Protein AF-A0AAV9ZCR5-F1 (afdb_monomer_lite)

Secondary structure (DSSP, 8-state):
-HHHHHHHHHHHHHHHHTS---HHHHH-TTHHHHHHH-S----TT------------PPPHHHH--STT-S-THHHHHHHHHHHHHTTTPPPS-HHHHHHHTTB-TTT--B-S-HHHH-S-GGGSHHHHHHHHHS-HHHHSSTTHHHHHHHHHHTT-SGGGHHHHTSSSSTT--SSHHHHHHHHHHHHHHHHHHHHHTT--SSTTGGGSTT------TTTTSS--GGGSSS-EESSTT--EEPPHHHHHGGGG-HHHHHHHHHHHGGGTTS-TTT--SPPEEHHHHHHHHHHTT-TTSSSSHHHHHHHHHHHHTTSEEPPPHHHHHHHHHH-TTSHHHHHHHHTT---TT-HHHHHHHHHHHHHHHHHHS-HHHHHHHT-SHHHHHHHHHHHHHHHHHHHTTT--HHHHHHHHHHT--S--TTGGGSGGGTTS-SS-SS--HHHHHHHHHHHHHHHHHHHHHHTTSS-TT--------SS-------PPP---------------

Structure (mmCIF, N/CA/C/O backbone):
data_AF-A0AAV9ZCR5-F1
#
_entry.id   AF-A0AAV9ZCR5-F1
#
loop_
_atom_site.group_PDB
_atom_site.id
_atom_site.type_symbol
_atom_site.label_atom_id
_atom_site.label_alt_id
_atom_site.label_comp_id
_atom_site.label_asym_id
_atom_site.label_entity_id
_atom_site.label_seq_id
_atom_site.pdbx_PDB_ins_code
_atom_site.Cartn_x
_atom_site.Cartn_y
_atom_site.Cartn_z
_atom_site.occupancy
_atom_site.B_iso_or_equiv
_atom_site.auth_seq_id
_atom_site.auth_comp_id
_atom_site.auth_asym_id
_atom_site.auth_atom_id
_atom_site.pdbx_PDB_model_num
ATOM 1 N N . MET A 1 1 ? -36.419 27.517 42.366 1.00 51.72 1 MET A N 1
ATOM 2 C CA . MET A 1 1 ? -35.347 26.491 42.305 1.00 51.72 1 MET A CA 1
ATOM 3 C C . MET A 1 1 ? -35.288 25.759 40.961 1.00 51.72 1 MET A C 1
ATOM 5 O O . MET A 1 1 ? -34.208 25.710 40.390 1.00 51.72 1 MET A O 1
ATOM 9 N N . ALA A 1 2 ? -36.407 25.283 40.399 1.00 61.44 2 ALA A N 1
ATOM 10 C CA . ALA A 1 2 ? -36.419 24.544 39.122 1.00 61.44 2 ALA A CA 1
ATOM 11 C C . ALA A 1 2 ? -35.833 25.309 37.911 1.00 61.44 2 ALA A C 1
ATOM 13 O O . ALA A 1 2 ? -35.138 24.724 37.087 1.00 61.44 2 ALA A O 1
ATOM 14 N N . GLN A 1 3 ? -36.044 26.626 37.827 1.00 68.19 3 GLN A N 1
ATOM 15 C CA . GLN A 1 3 ? -35.537 27.440 36.714 1.00 68.19 3 GLN A CA 1
ATOM 16 C C . GLN A 1 3 ? -34.007 27.597 36.732 1.00 68.19 3 GLN A C 1
ATOM 18 O O . GLN A 1 3 ? -33.375 27.588 35.680 1.00 68.19 3 GLN A O 1
ATOM 23 N N . SER A 1 4 ? -33.405 27.660 37.925 1.00 64.75 4 SER A N 1
ATOM 24 C CA . SER A 1 4 ? -31.947 27.747 38.079 1.00 64.75 4 SER A CA 1
ATOM 25 C C . SER A 1 4 ? -31.272 26.420 37.712 1.00 64.75 4 SER A C 1
ATOM 27 O O . SER A 1 4 ? -30.300 26.403 36.964 1.00 64.75 4 SER A O 1
ATOM 29 N N . ALA A 1 5 ? -31.857 25.288 38.127 1.00 71.94 5 ALA A N 1
ATOM 30 C CA . ALA A 1 5 ? -31.387 23.959 37.728 1.00 71.94 5 ALA A CA 1
ATOM 31 C C . ALA A 1 5 ? -31.482 23.740 36.205 1.00 71.94 5 ALA A C 1
ATOM 33 O O . ALA A 1 5 ? -30.562 23.188 35.605 1.00 71.94 5 ALA A O 1
ATOM 34 N N . ARG A 1 6 ? -32.555 24.235 35.566 1.00 83.56 6 ARG A N 1
ATOM 35 C CA . ARG A 1 6 ? -32.729 24.171 34.107 1.00 83.56 6 ARG A CA 1
ATOM 36 C C . ARG A 1 6 ? -31.636 24.944 33.361 1.00 83.56 6 ARG A C 1
ATOM 38 O O . ARG A 1 6 ? -31.097 24.423 32.390 1.00 83.56 6 ARG A O 1
ATOM 45 N N . LEU A 1 7 ? -31.282 26.146 33.826 1.00 79.81 7 LEU A N 1
ATOM 46 C CA . LEU A 1 7 ? -30.228 26.973 33.222 1.00 79.81 7 LEU A CA 1
ATOM 47 C C . LEU A 1 7 ? -28.833 26.362 33.393 1.00 79.81 7 LEU A C 1
ATOM 49 O O . LEU A 1 7 ? -28.073 26.324 32.431 1.00 79.81 7 LEU A O 1
ATOM 53 N N . VAL A 1 8 ? -28.519 25.823 34.577 1.00 78.00 8 VAL A N 1
ATOM 54 C CA . VAL A 1 8 ? -27.242 25.128 34.816 1.00 78.00 8 VAL A CA 1
ATOM 55 C C . VAL A 1 8 ? -27.134 23.880 33.939 1.00 78.00 8 VAL A C 1
ATOM 57 O O . VAL A 1 8 ? -26.118 23.680 33.281 1.00 78.00 8 VAL A O 1
ATOM 60 N N . HIS A 1 9 ? -28.195 23.072 33.862 1.00 87.50 9 HIS A N 1
ATOM 61 C CA . HIS A 1 9 ? -28.218 21.890 33.002 1.00 87.50 9 HIS A CA 1
ATOM 62 C C . HIS A 1 9 ? -28.076 22.257 31.517 1.00 87.50 9 HIS A C 1
ATOM 64 O O . HIS A 1 9 ? -27.321 21.610 30.799 1.00 87.50 9 HIS A O 1
ATOM 70 N N . ARG A 1 10 ? -28.737 23.332 31.058 1.00 88.81 10 ARG A N 1
ATOM 71 C CA . ARG A 1 10 ? -28.591 23.833 29.682 1.00 88.81 10 ARG A CA 1
ATOM 72 C C . ARG A 1 10 ? -27.167 24.288 29.405 1.00 88.81 10 ARG A C 1
ATOM 74 O O . ARG A 1 10 ? -26.614 23.857 28.409 1.00 88.81 10 ARG A O 1
ATOM 81 N N . GLY A 1 11 ? -26.554 25.056 30.304 1.00 73.62 11 GLY A N 1
ATOM 82 C CA . GLY A 1 11 ? -25.163 25.490 30.158 1.00 73.62 11 GLY A CA 1
ATOM 83 C C . GLY A 1 11 ? -24.172 24.321 30.106 1.00 73.62 11 GLY A C 1
ATOM 84 O O . GLY A 1 11 ? -23.228 24.352 29.323 1.00 73.62 11 GLY A O 1
ATOM 85 N N . LEU A 1 12 ? -24.405 23.255 30.880 1.00 70.75 12 LEU A N 1
ATOM 86 C CA . LEU A 1 12 ? -23.593 22.033 30.818 1.00 70.75 12 LEU A CA 1
ATOM 87 C C . LEU A 1 12 ? -23.758 21.291 29.488 1.00 70.75 12 LEU A C 1
ATOM 89 O O . LEU A 1 12 ? -22.769 20.816 28.934 1.00 70.75 12 LEU A O 1
ATOM 93 N N . LEU A 1 13 ? -24.979 21.218 28.953 1.00 66.19 13 LEU A N 1
ATOM 94 C CA . LEU A 1 13 ? -25.221 20.633 27.636 1.00 66.19 13 LEU A CA 1
ATOM 95 C C . LEU A 1 13 ? -24.645 21.515 26.515 1.00 66.19 13 LEU A C 1
ATOM 97 O O . LEU A 1 13 ? -24.028 20.991 25.599 1.00 66.19 13 LEU A O 1
ATOM 101 N N . GLU A 1 14 ? -24.752 22.841 26.601 1.00 78.31 14 GLU A N 1
ATOM 102 C CA . GLU A 1 14 ? -24.135 23.787 25.656 1.00 78.31 14 GLU A CA 1
ATOM 103 C C . GLU A 1 14 ? -22.605 23.671 25.654 1.00 78.31 14 GLU A C 1
ATOM 105 O O . GLU A 1 14 ? -21.987 23.670 24.590 1.00 78.31 14 GLU A O 1
ATOM 110 N N . LEU A 1 15 ? -21.991 23.488 26.828 1.00 61.66 15 LEU A N 1
ATOM 111 C CA . LEU A 1 15 ? -20.565 23.176 26.968 1.00 61.66 15 LEU A CA 1
ATOM 112 C C . LEU A 1 15 ? -20.209 21.810 26.370 1.00 61.66 15 LEU A C 1
ATOM 114 O O . LEU A 1 15 ? -19.180 21.680 25.711 1.00 61.66 15 LEU A O 1
ATOM 118 N N . HIS A 1 16 ? -21.051 20.800 26.589 1.00 66.06 16 HIS A N 1
ATOM 119 C CA . HIS A 1 16 ? -20.849 19.451 26.064 1.00 66.06 16 HIS A CA 1
ATOM 120 C C . HIS A 1 16 ? -20.964 19.397 24.530 1.00 66.06 16 HIS A C 1
ATOM 122 O O . HIS A 1 16 ? -20.138 18.764 23.873 1.00 66.06 16 HIS A O 1
ATOM 128 N N . TYR A 1 17 ? -21.952 20.086 23.952 1.00 66.31 17 TYR A N 1
ATOM 129 C CA . TYR A 1 17 ? -22.215 20.100 22.509 1.00 66.31 17 TYR A CA 1
ATOM 130 C C . TYR A 1 17 ? -21.464 21.205 21.753 1.00 66.31 17 TYR A C 1
ATOM 132 O O . TYR A 1 17 ? -21.358 21.140 20.528 1.00 66.31 17 TYR A O 1
ATOM 140 N N . GLY A 1 18 ? -20.921 22.204 22.452 1.00 66.19 18 GLY A N 1
ATOM 141 C CA . GLY A 1 18 ? -20.191 23.326 21.856 1.00 66.19 18 GLY A CA 1
ATOM 142 C C . GLY A 1 18 ? -21.069 24.276 21.033 1.00 66.19 18 GLY A C 1
ATOM 143 O O . GLY A 1 18 ? -20.560 24.972 20.154 1.00 66.19 18 GLY A O 1
ATOM 144 N N . VAL A 1 19 ? -22.381 24.289 21.278 1.00 74.12 19 VAL A N 1
ATOM 145 C CA . VAL A 1 19 ? -23.362 25.145 20.596 1.00 74.12 19 VAL A CA 1
ATOM 146 C C . VAL A 1 19 ? -24.390 25.652 21.599 1.00 74.12 19 VAL A C 1
ATOM 148 O O . VAL A 1 19 ? -24.739 24.936 22.534 1.00 74.12 19 VAL A O 1
ATOM 151 N N . ALA A 1 20 ? -24.891 26.872 21.393 1.00 85.56 20 ALA A N 1
ATOM 152 C CA . ALA A 1 20 ? -26.038 27.365 22.145 1.00 85.56 20 ALA A CA 1
ATOM 153 C C . ALA A 1 20 ? -27.270 26.527 21.778 1.00 85.56 20 ALA A C 1
ATOM 155 O O . ALA A 1 20 ? -27.596 26.371 20.599 1.00 85.56 20 ALA A O 1
ATOM 156 N N . LEU A 1 21 ? -27.949 25.977 22.779 1.00 82.50 21 LEU A N 1
ATOM 157 C CA . LEU A 1 21 ? -29.147 25.176 22.571 1.00 82.50 21 LEU A CA 1
ATOM 158 C C . LEU A 1 21 ? -30.333 26.126 22.525 1.00 82.50 21 LEU A C 1
ATOM 160 O O . LEU A 1 21 ? -30.381 27.061 23.316 1.00 82.50 21 LEU A O 1
ATOM 164 N N . ASN A 1 22 ? -31.299 25.909 21.635 1.00 91.38 22 ASN A N 1
ATOM 165 C CA . ASN A 1 22 ? -32.634 26.495 21.782 1.00 91.38 22 ASN A CA 1
ATOM 166 C C . ASN A 1 22 ? -33.475 25.592 22.718 1.00 91.38 22 ASN A C 1
ATOM 168 O O . ASN A 1 22 ? -32.988 24.568 23.202 1.00 91.38 22 ASN A O 1
ATOM 172 N N . ASP A 1 23 ? -34.717 25.972 23.032 1.00 90.00 23 ASP A N 1
ATOM 173 C CA . ASP A 1 23 ? -35.547 25.166 23.943 1.00 90.00 23 ASP A CA 1
ATOM 174 C C . ASP A 1 23 ? -35.867 23.771 23.386 1.00 90.00 23 ASP A C 1
ATOM 176 O O . ASP A 1 23 ? -35.961 22.819 24.156 1.00 90.00 23 ASP A O 1
ATOM 180 N N . GLU A 1 24 ? -35.965 23.633 22.068 1.00 85.56 24 GLU A N 1
ATOM 181 C CA . GLU A 1 24 ? -36.239 22.365 21.393 1.00 85.56 24 GLU A CA 1
ATOM 182 C C . GLU A 1 24 ? -35.039 21.408 21.472 1.00 85.56 24 GLU A C 1
ATOM 184 O O . GLU A 1 24 ? -35.182 20.277 21.933 1.00 85.56 24 GLU A O 1
ATOM 189 N N . HIS A 1 25 ? -33.830 21.884 21.165 1.00 84.06 25 HIS A N 1
ATOM 190 C CA . HIS A 1 25 ? -32.582 21.124 21.303 1.00 84.06 25 HIS A CA 1
ATOM 191 C C . HIS A 1 25 ? -32.239 20.815 22.761 1.00 84.06 25 HIS A C 1
ATOM 193 O O . HIS A 1 25 ? -31.623 19.795 23.054 1.00 84.06 25 HIS A O 1
ATOM 199 N N . TYR A 1 26 ? -32.637 21.682 23.696 1.00 89.88 26 TYR A N 1
ATOM 200 C CA . TYR A 1 26 ? -32.488 21.409 25.122 1.00 89.88 26 TYR A CA 1
ATOM 201 C C . TYR A 1 26 ? -33.403 20.266 25.587 1.00 89.88 26 TYR A C 1
ATOM 203 O O . TYR A 1 26 ? -32.989 19.441 26.400 1.00 89.88 26 TYR A O 1
ATOM 211 N N . LEU A 1 27 ? -34.641 20.217 25.084 1.00 85.69 27 LEU A N 1
ATOM 212 C CA . LEU A 1 27 ? -35.610 19.173 25.425 1.00 85.69 27 LEU A CA 1
ATOM 213 C C . LEU A 1 27 ? -35.346 17.859 24.678 1.00 85.69 27 LEU A C 1
ATOM 215 O O . LEU A 1 27 ? -35.691 16.797 25.193 1.00 85.69 27 LEU A O 1
ATOM 219 N N . ASN A 1 28 ? -34.719 17.917 23.501 1.00 80.00 28 ASN A N 1
ATOM 220 C CA . ASN A 1 28 ? -34.362 16.747 22.707 1.00 80.00 28 ASN A CA 1
ATOM 221 C C . ASN A 1 28 ? -32.971 16.897 22.051 1.00 80.00 28 ASN A C 1
ATOM 223 O O . ASN A 1 28 ? -32.870 17.203 20.859 1.00 80.00 28 ASN A O 1
ATOM 227 N N . PRO A 1 29 ? -31.881 16.642 22.801 1.00 70.19 29 PRO A N 1
ATOM 228 C CA . PRO A 1 29 ? -30.511 16.809 22.304 1.00 70.19 29 PRO A CA 1
ATOM 229 C C . PRO A 1 29 ? -30.141 15.905 21.119 1.00 70.19 29 PRO A C 1
ATOM 231 O O . PRO A 1 29 ? -29.146 16.158 20.444 1.00 70.19 29 PRO A O 1
ATOM 234 N N . ASN A 1 30 ? -30.936 14.865 20.840 1.00 67.81 30 ASN A N 1
ATOM 235 C CA . ASN A 1 30 ? -30.725 13.970 19.701 1.00 67.81 30 ASN A CA 1
ATOM 236 C C . ASN A 1 30 ? -30.973 14.661 18.349 1.00 67.81 30 ASN A C 1
ATOM 238 O O . ASN A 1 30 ? -30.355 14.273 17.362 1.00 67.81 30 ASN A O 1
ATOM 242 N N . LEU A 1 31 ? -31.776 15.734 18.309 1.00 69.69 31 LEU A N 1
ATOM 243 C CA . LEU A 1 31 ? -32.026 16.510 17.084 1.00 69.69 31 LEU A CA 1
ATOM 244 C C . LEU A 1 31 ? -30.743 17.144 16.518 1.00 69.69 31 LEU A C 1
ATOM 246 O O . LEU A 1 31 ? -30.579 17.234 15.306 1.00 69.69 31 LEU A O 1
ATOM 250 N N . LEU A 1 32 ? -29.773 17.477 17.379 1.00 67.19 32 LEU A N 1
ATOM 251 C CA . LEU A 1 32 ? -28.460 17.978 16.950 1.00 67.19 32 LEU A CA 1
ATOM 252 C C . LEU A 1 32 ? -27.652 16.936 16.170 1.00 67.19 32 LEU A C 1
ATOM 254 O O . LEU A 1 32 ? -26.780 17.292 15.377 1.00 67.19 32 LEU A O 1
ATOM 258 N N . TYR A 1 33 ? -27.892 15.649 16.430 1.00 54.25 33 TYR A N 1
ATOM 259 C CA . TYR A 1 33 ? -27.206 14.561 15.746 1.00 54.25 33 TYR A CA 1
ATOM 260 C C . TYR A 1 33 ? -27.838 14.273 14.387 1.00 54.25 33 TYR A C 1
ATOM 262 O O . TYR A 1 33 ? -27.094 14.055 13.431 1.00 54.25 33 TYR A O 1
ATOM 270 N N . ASP A 1 34 ? -29.167 14.337 14.286 1.00 52.41 34 ASP A N 1
ATOM 271 C CA . ASP A 1 34 ? -29.884 14.145 13.023 1.00 52.41 34 ASP A CA 1
ATOM 272 C C . ASP A 1 34 ? -29.581 15.292 12.042 1.00 52.41 34 ASP A C 1
ATOM 274 O O . ASP A 1 34 ? -29.188 15.043 10.901 1.00 52.41 34 ASP A O 1
ATOM 278 N N . GLU A 1 35 ? -29.578 16.547 12.506 1.00 56.19 35 GLU A N 1
ATOM 279 C CA . GLU A 1 35 ? -29.226 17.707 11.670 1.00 56.19 35 GLU A CA 1
ATOM 280 C C . GLU A 1 35 ? -27.748 17.712 11.229 1.00 56.19 35 GLU A C 1
ATOM 282 O O . GLU A 1 35 ? -27.413 18.136 10.118 1.00 56.19 35 GLU A O 1
ATOM 287 N N . ALA A 1 36 ? -26.834 17.210 12.069 1.00 54.00 36 ALA A N 1
ATOM 288 C CA . ALA A 1 36 ? -25.413 17.107 11.732 1.00 54.00 36 ALA A CA 1
ATOM 289 C C . ALA A 1 36 ? -25.093 15.931 10.788 1.00 54.00 36 ALA A C 1
ATOM 291 O O . ALA A 1 36 ? -24.073 15.973 10.090 1.00 54.00 36 ALA A O 1
ATOM 292 N N . GLN A 1 37 ? -25.933 14.889 10.759 1.00 46.06 37 GLN A N 1
ATOM 293 C CA . GLN A 1 37 ? -25.811 13.758 9.834 1.00 46.06 37 GLN A CA 1
ATOM 294 C C . GLN A 1 37 ? -26.495 14.012 8.486 1.00 46.06 37 GLN A C 1
ATOM 296 O O . GLN A 1 37 ? -26.070 13.440 7.481 1.00 46.06 37 GLN A O 1
ATOM 301 N N . GLU A 1 38 ? -27.492 14.899 8.435 1.00 37.91 38 GLU A N 1
ATOM 302 C CA . GLU A 1 38 ? -28.240 15.199 7.212 1.00 37.91 38 GLU A CA 1
ATOM 303 C C . GLU A 1 38 ? -27.568 16.180 6.254 1.00 37.91 38 GLU A C 1
ATOM 305 O O . GLU A 1 38 ? -28.051 16.322 5.135 1.00 37.91 38 GLU A O 1
ATOM 310 N N . ALA A 1 39 ? -26.437 16.810 6.593 1.00 34.66 39 ALA A N 1
ATOM 311 C CA . ALA A 1 39 ? -25.665 17.528 5.582 1.00 34.66 39 ALA A CA 1
ATOM 312 C C . ALA A 1 39 ? -25.057 16.495 4.619 1.00 34.66 39 ALA A C 1
ATOM 314 O O . ALA A 1 39 ? -24.020 15.896 4.941 1.00 34.66 39 ALA A O 1
ATOM 315 N N . PRO A 1 40 ? -25.627 16.277 3.416 1.00 34.47 40 PRO A N 1
ATOM 316 C CA . PRO A 1 40 ? -25.016 15.362 2.487 1.00 34.47 40 PRO A CA 1
ATOM 317 C C . PRO A 1 40 ? -23.673 16.000 2.156 1.00 34.47 40 PRO A C 1
ATOM 319 O O . PRO A 1 40 ? -23.590 17.198 1.848 1.00 34.47 40 PRO A O 1
ATOM 322 N N . ILE A 1 41 ? -22.602 15.213 2.171 1.00 38.03 41 ILE A N 1
ATOM 323 C CA . ILE A 1 41 ? -21.436 15.561 1.369 1.00 38.03 41 ILE A CA 1
ATOM 324 C C . ILE A 1 41 ? -21.923 15.445 -0.078 1.00 38.03 41 ILE A C 1
ATOM 326 O O . ILE A 1 41 ? -21.747 14.426 -0.736 1.00 38.03 41 ILE A O 1
ATOM 330 N N . LEU A 1 42 ? -22.626 16.480 -0.543 1.00 34.44 42 LEU A N 1
ATOM 331 C CA . LEU A 1 42 ? -22.903 16.728 -1.939 1.00 34.44 42 LEU A CA 1
ATOM 332 C C . LEU A 1 42 ? -21.526 16.845 -2.568 1.00 34.44 42 LEU A C 1
ATOM 334 O O . LEU A 1 42 ? -20.857 17.878 -2.470 1.00 34.44 42 LEU A O 1
ATOM 338 N N . ASP A 1 43 ? -21.088 15.746 -3.170 1.00 39.88 43 ASP A N 1
ATOM 339 C CA . ASP A 1 43 ? -20.029 15.754 -4.150 1.00 39.88 43 ASP A CA 1
ATOM 340 C C . ASP A 1 43 ? -20.473 16.747 -5.230 1.00 39.88 43 ASP A C 1
ATOM 342 O O . ASP A 1 43 ? -21.292 16.446 -6.100 1.00 39.88 43 ASP A O 1
ATOM 346 N N . LYS A 1 44 ? -20.006 17.999 -5.128 1.00 38.47 44 LYS A N 1
ATOM 347 C CA . LYS A 1 44 ? -20.360 19.115 -6.023 1.00 38.47 44 LYS A CA 1
ATOM 348 C C . LYS A 1 44 ? -19.854 18.895 -7.463 1.00 38.47 44 LYS A C 1
ATOM 350 O O . LYS A 1 44 ? -19.678 19.858 -8.208 1.00 38.47 44 LYS A O 1
ATOM 355 N N . ARG A 1 45 ? -19.595 17.651 -7.879 1.00 46.66 45 ARG A N 1
ATOM 356 C CA . ARG A 1 45 ? -19.002 17.280 -9.168 1.00 46.66 45 ARG A CA 1
ATOM 357 C C . ARG A 1 45 ? -19.919 16.568 -10.151 1.00 46.66 45 ARG A C 1
ATOM 359 O O . ARG A 1 45 ? -19.469 16.310 -11.260 1.00 46.66 45 ARG A O 1
ATOM 366 N N . GLN A 1 46 ? -21.199 16.361 -9.855 1.00 41.84 46 GLN A N 1
ATOM 367 C CA . GLN A 1 46 ? -22.159 15.939 -10.884 1.00 41.84 46 GLN A CA 1
ATOM 368 C C . GLN A 1 46 ? -23.120 17.070 -11.259 1.00 41.84 46 GLN A C 1
ATOM 370 O O . GLN A 1 46 ? -24.335 16.948 -11.165 1.00 41.84 46 GLN A O 1
ATOM 375 N N . LYS A 1 47 ? -22.577 18.201 -11.735 1.00 40.16 47 LYS A N 1
ATOM 376 C CA . LYS A 1 47 ? -23.365 19.047 -12.644 1.00 40.16 47 LYS A CA 1
ATOM 377 C C . LYS A 1 47 ? -23.599 18.224 -13.907 1.00 40.16 47 LYS A C 1
ATOM 379 O O . LYS A 1 47 ? -22.625 17.723 -14.463 1.00 40.16 47 LYS A O 1
ATOM 384 N N . GLY A 1 48 ? -24.864 18.073 -14.306 1.00 39.81 48 GLY A N 1
ATOM 385 C CA . GLY A 1 48 ? -25.350 17.257 -15.424 1.00 39.81 48 GLY A CA 1
ATOM 386 C C . GLY A 1 48 ? -24.695 17.566 -16.771 1.00 39.81 48 GLY A C 1
ATOM 387 O O . GLY A 1 48 ? -25.300 18.159 -17.658 1.00 39.81 48 GLY A O 1
ATOM 388 N N . GLY A 1 49 ? -23.442 17.152 -16.933 1.00 44.41 49 GLY A N 1
ATOM 389 C CA . GLY A 1 49 ? -22.783 17.071 -18.219 1.00 44.41 49 GLY A CA 1
ATOM 390 C C . GLY A 1 49 ? -23.391 15.913 -18.992 1.00 44.41 49 GLY A C 1
ATOM 391 O O . GLY A 1 49 ? -23.533 14.815 -18.453 1.00 44.41 49 GLY A O 1
ATOM 392 N N . ARG A 1 50 ? -23.742 16.160 -20.261 1.00 44.59 50 ARG A N 1
ATOM 393 C CA . ARG A 1 50 ? -24.038 15.108 -21.244 1.00 44.59 50 ARG A CA 1
ATOM 394 C C . ARG A 1 50 ? -23.079 13.938 -21.017 1.00 44.59 50 ARG A C 1
ATOM 396 O O . ARG A 1 50 ? -21.865 14.154 -21.035 1.00 44.59 50 ARG A O 1
ATOM 403 N N . LYS A 1 51 ? -23.618 12.730 -20.802 1.00 47.84 51 LYS A N 1
ATOM 404 C CA . LYS A 1 51 ? -22.834 11.489 -20.755 1.00 47.84 51 LYS A CA 1
ATOM 405 C C . LYS A 1 51 ? -22.053 11.409 -22.067 1.00 47.84 51 LYS A C 1
ATOM 407 O O . LYS A 1 51 ? -22.612 11.064 -23.102 1.00 47.84 51 LYS A O 1
ATOM 412 N N . ARG A 1 52 ? -20.785 11.834 -22.059 1.00 48.12 52 ARG A N 1
ATOM 413 C CA . ARG A 1 52 ? -19.906 11.680 -23.218 1.00 48.12 52 ARG A CA 1
ATOM 414 C C . ARG A 1 52 ? -19.764 10.184 -23.432 1.00 48.12 52 ARG A C 1
ATOM 416 O O . ARG A 1 52 ? -19.273 9.495 -22.543 1.00 48.12 52 ARG A O 1
ATOM 423 N N . THR A 1 53 ? -20.184 9.704 -24.596 1.00 50.91 53 THR A N 1
ATOM 424 C CA . THR A 1 53 ? -19.831 8.371 -25.070 1.00 50.91 53 THR A CA 1
ATOM 425 C C . THR A 1 53 ? -18.311 8.311 -25.129 1.00 50.91 53 THR A C 1
ATOM 427 O O . THR A 1 53 ? -17.689 8.907 -26.009 1.00 50.91 53 THR A O 1
ATOM 430 N N . VAL A 1 54 ? -17.692 7.674 -24.137 1.00 55.12 54 VAL A N 1
ATOM 431 C CA . VAL A 1 54 ? -16.255 7.420 -24.156 1.00 55.12 54 VAL A CA 1
ATOM 432 C C . VAL A 1 54 ? -16.063 6.241 -25.095 1.00 55.12 54 VAL A C 1
ATOM 434 O O . VAL A 1 54 ? -16.231 5.090 -24.705 1.00 55.12 54 VAL A O 1
ATOM 437 N N . LEU A 1 55 ? -15.778 6.537 -26.363 1.00 63.53 55 LEU A N 1
ATOM 438 C CA . LEU A 1 55 ? -15.294 5.532 -27.299 1.00 63.53 55 LEU A CA 1
ATOM 439 C C . LEU A 1 55 ? -13.992 4.972 -26.732 1.00 63.53 55 LEU A C 1
ATOM 441 O O . LEU A 1 55 ? -13.004 5.694 -26.592 1.00 63.53 55 LEU A O 1
ATOM 445 N N . TYR A 1 56 ? -14.015 3.692 -26.368 1.00 76.81 56 TYR A N 1
ATOM 446 C CA . TYR A 1 56 ? -12.810 2.987 -25.976 1.00 76.81 56 TYR A CA 1
ATOM 447 C C . TYR A 1 56 ? -11.918 2.863 -27.215 1.00 76.81 56 TYR A C 1
ATOM 449 O O . TYR A 1 56 ? -12.248 2.144 -28.157 1.00 76.81 56 TYR A O 1
ATOM 457 N N . GLN A 1 57 ? -10.803 3.587 -27.222 1.00 83.94 57 GLN A N 1
ATOM 458 C CA . GLN A 1 57 ? -9.759 3.450 -28.229 1.00 83.94 57 GLN A CA 1
ATOM 459 C C . GLN A 1 57 ? -8.498 2.921 -27.540 1.00 83.94 57 GLN A C 1
ATOM 461 O O . GLN A 1 57 ? -7.991 3.584 -26.629 1.00 83.94 57 GLN A O 1
ATOM 466 N N . PRO A 1 58 ? -8.000 1.729 -27.921 1.00 87.69 58 PRO A N 1
ATOM 467 C CA . PRO A 1 58 ? -6.706 1.252 -27.452 1.00 87.69 58 PRO A CA 1
ATOM 468 C C . PRO A 1 58 ? -5.613 2.256 -27.828 1.00 87.69 58 PRO A C 1
ATOM 470 O O . PRO A 1 58 ? -5.645 2.788 -28.942 1.00 87.69 58 PRO A O 1
ATOM 473 N N . PRO A 1 59 ? -4.633 2.516 -26.949 1.00 94.12 59 PRO A N 1
ATOM 474 C CA . PRO A 1 59 ? -3.460 3.270 -27.360 1.00 94.12 59 PRO A CA 1
ATOM 475 C C . PRO A 1 59 ? -2.651 2.481 -28.395 1.00 94.12 59 PRO A C 1
ATOM 477 O O . PRO A 1 59 ? -2.612 1.256 -28.365 1.00 94.12 59 PRO A O 1
ATOM 480 N N . THR A 1 60 ? -1.939 3.183 -29.268 1.00 95.31 60 THR A N 1
ATOM 481 C CA . THR A 1 60 ? -0.785 2.625 -29.989 1.00 95.31 60 THR A CA 1
ATOM 482 C C . THR A 1 60 ? 0.478 2.766 -29.137 1.00 95.31 60 THR A C 1
ATOM 484 O O . THR A 1 60 ? 0.502 3.609 -28.233 1.00 95.31 60 THR A O 1
ATOM 487 N N . ILE A 1 61 ? 1.549 2.023 -29.452 1.00 96.06 61 ILE A N 1
ATOM 488 C CA . ILE A 1 61 ? 2.858 2.170 -28.782 1.00 96.06 61 ILE A CA 1
ATOM 489 C C . ILE A 1 61 ? 3.301 3.639 -28.785 1.00 96.06 61 ILE A C 1
ATOM 491 O O . ILE A 1 61 ? 3.505 4.209 -27.720 1.00 96.06 61 ILE A O 1
ATOM 495 N N . ASN A 1 62 ? 3.316 4.290 -29.954 1.00 96.25 62 ASN A N 1
ATOM 496 C CA . ASN A 1 62 ? 3.721 5.696 -30.088 1.00 96.25 62 ASN A CA 1
ATOM 497 C C . ASN A 1 62 ? 2.853 6.661 -29.265 1.00 96.25 62 ASN A C 1
ATOM 499 O O . ASN A 1 62 ? 3.340 7.679 -28.782 1.00 96.25 62 ASN A O 1
ATOM 503 N N . SER A 1 63 ? 1.555 6.374 -29.108 1.00 95.69 63 SER A N 1
ATOM 504 C CA . SER A 1 63 ? 0.682 7.215 -28.280 1.00 95.69 63 SER A CA 1
ATOM 505 C C . SER A 1 63 ? 0.928 7.022 -26.783 1.00 95.69 63 SER A C 1
ATOM 507 O O . SER A 1 63 ? 0.779 7.977 -26.021 1.00 95.69 63 SER A O 1
ATOM 509 N N . LEU A 1 64 ? 1.305 5.802 -26.379 1.00 96.31 64 LEU A N 1
ATOM 510 C CA . LEU A 1 64 ? 1.551 5.402 -24.997 1.00 96.31 64 LEU A CA 1
ATOM 511 C C . LEU A 1 64 ? 2.953 5.811 -24.525 1.00 96.31 64 LEU A C 1
ATOM 513 O O . LEU A 1 64 ? 3.127 6.159 -23.360 1.00 96.31 64 LEU A O 1
ATOM 517 N N . LEU A 1 65 ? 3.932 5.781 -25.428 1.00 96.19 65 LEU A N 1
ATOM 518 C CA . LEU A 1 65 ? 5.348 6.063 -25.203 1.00 96.19 65 LEU A CA 1
ATOM 519 C C . LEU A 1 65 ? 5.858 6.954 -26.348 1.00 96.19 65 LEU A C 1
ATOM 521 O O . LEU A 1 65 ? 6.454 6.467 -27.306 1.00 96.19 65 LEU A O 1
ATOM 525 N N . PRO A 1 66 ? 5.569 8.266 -26.297 1.00 92.81 66 PRO A N 1
ATOM 526 C CA . PRO A 1 66 ? 5.993 9.196 -27.343 1.00 92.81 66 PRO A CA 1
ATOM 527 C C . PRO A 1 66 ? 7.507 9.461 -27.325 1.00 92.81 66 PRO A C 1
ATOM 529 O O . PRO A 1 66 ? 8.069 9.876 -28.338 1.00 92.81 66 PRO A O 1
ATOM 532 N N . ASP A 1 67 ? 8.158 9.243 -26.181 1.00 92.06 67 ASP A N 1
ATOM 533 C CA . ASP A 1 67 ? 9.611 9.279 -26.035 1.00 92.06 67 ASP A CA 1
ATOM 534 C C . ASP A 1 67 ? 10.199 7.897 -26.357 1.00 92.06 67 ASP A C 1
ATOM 536 O O . ASP A 1 67 ? 9.783 6.893 -25.780 1.00 92.06 67 ASP A O 1
ATOM 540 N N . LYS A 1 68 ? 11.187 7.852 -27.257 1.00 85.00 68 LYS A N 1
ATOM 541 C CA . LYS A 1 68 ? 11.867 6.613 -27.666 1.00 85.00 68 LYS A CA 1
ATOM 542 C C . LYS A 1 68 ? 12.700 5.998 -26.544 1.00 85.00 68 LYS A C 1
ATOM 544 O O . LYS A 1 68 ? 12.968 4.801 -26.574 1.00 85.00 68 LYS A O 1
ATOM 549 N N . ASP A 1 69 ? 13.093 6.802 -25.559 1.00 84.75 69 ASP A N 1
ATOM 550 C CA . ASP A 1 69 ? 13.835 6.330 -24.395 1.00 84.75 69 ASP A CA 1
ATOM 551 C C . ASP A 1 69 ? 12.908 5.859 -23.259 1.00 84.75 69 ASP A C 1
ATOM 553 O O . ASP A 1 69 ? 13.393 5.435 -22.202 1.00 84.75 69 ASP A O 1
ATOM 557 N N . ALA A 1 70 ? 11.588 5.916 -23.446 1.00 89.06 70 ALA A N 1
ATOM 558 C CA . ALA A 1 70 ? 10.597 5.413 -22.503 1.00 89.06 70 ALA A CA 1
ATOM 559 C C . ALA A 1 70 ? 10.171 3.962 -22.841 1.00 89.06 70 ALA A C 1
ATOM 561 O O . ALA 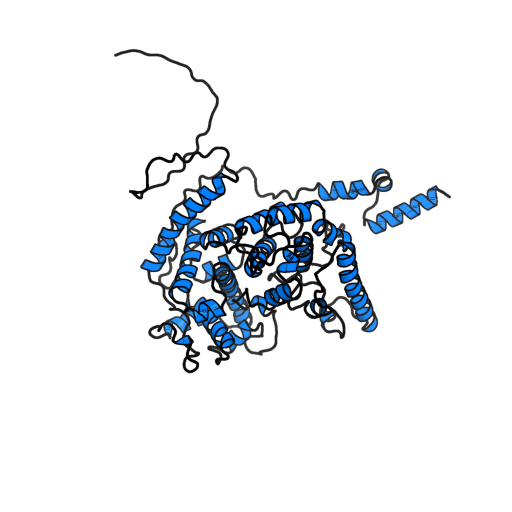A 1 70 ? 10.226 3.554 -23.998 1.00 89.06 70 ALA A O 1
ATOM 562 N N . PRO A 1 71 ? 9.705 3.175 -21.852 1.00 89.44 71 PRO A N 1
ATOM 563 C CA . PRO A 1 71 ? 9.592 3.522 -20.443 1.00 89.44 71 PRO A CA 1
ATOM 564 C C . PRO A 1 71 ? 10.941 3.448 -19.717 1.00 89.44 71 PRO A C 1
ATOM 566 O O . PRO A 1 71 ? 11.766 2.572 -19.958 1.00 89.44 71 PRO A O 1
ATOM 569 N N . HIS A 1 72 ? 11.156 4.348 -18.762 1.00 91.38 72 HIS A N 1
ATOM 570 C CA . HIS A 1 72 ? 12.385 4.446 -17.978 1.00 91.38 72 HIS A CA 1
ATOM 571 C C . HIS A 1 72 ? 12.448 3.388 -16.854 1.00 91.38 72 HIS A C 1
ATOM 573 O O . HIS A 1 72 ? 12.453 3.712 -15.662 1.00 91.38 72 HIS A O 1
ATOM 579 N N . LEU A 1 73 ? 12.515 2.101 -17.214 1.00 95.62 73 LEU A N 1
ATOM 580 C CA . LEU A 1 73 ? 12.488 0.983 -16.255 1.00 95.62 73 LEU A CA 1
ATOM 581 C C . LEU A 1 73 ? 13.716 0.908 -15.335 1.00 95.62 73 LEU A C 1
ATOM 583 O O . LEU A 1 73 ? 13.664 0.219 -14.316 1.00 95.62 73 LEU A O 1
ATOM 587 N N . GLY A 1 74 ? 14.772 1.682 -15.612 1.00 96.69 74 GLY A N 1
ATOM 588 C CA . GLY A 1 74 ? 15.913 1.876 -14.710 1.00 96.69 74 GLY A CA 1
ATOM 589 C C . GLY A 1 74 ? 15.505 2.221 -13.274 1.00 96.69 74 GLY A C 1
ATOM 590 O O . GLY A 1 74 ? 16.089 1.698 -12.328 1.00 96.69 74 GLY A O 1
ATOM 591 N N . ALA A 1 75 ? 14.454 3.027 -13.089 1.00 97.12 75 ALA A N 1
ATOM 592 C CA . ALA A 1 75 ? 13.994 3.419 -11.756 1.00 97.12 75 ALA A CA 1
ATOM 593 C C . ALA A 1 75 ? 13.430 2.211 -10.988 1.00 97.12 75 ALA A C 1
ATOM 595 O O . ALA A 1 75 ? 13.761 1.979 -9.824 1.00 97.12 75 ALA A O 1
ATOM 596 N N . ILE A 1 76 ? 12.616 1.394 -11.664 1.00 98.06 76 ILE A N 1
ATOM 597 C CA . ILE A 1 76 ? 12.094 0.144 -11.108 1.00 98.06 76 ILE A CA 1
ATOM 598 C C . ILE A 1 76 ? 13.236 -0.837 -10.825 1.00 98.06 76 ILE A C 1
ATOM 600 O O . ILE A 1 76 ? 13.276 -1.439 -9.756 1.00 98.06 76 ILE A O 1
ATOM 604 N N . ALA A 1 77 ? 14.183 -0.989 -11.746 1.00 98.12 77 ALA A N 1
ATOM 605 C CA . ALA A 1 77 ? 15.278 -1.930 -11.576 1.00 98.12 77 ALA A CA 1
ATOM 606 C C . ALA A 1 77 ? 16.195 -1.573 -10.398 1.00 98.12 77 ALA A C 1
ATOM 608 O O . ALA A 1 77 ? 16.604 -2.472 -9.667 1.00 98.12 77 ALA A O 1
ATOM 609 N N . LEU A 1 78 ? 16.468 -0.283 -10.163 1.00 98.25 78 LEU A N 1
ATOM 610 C CA . LEU A 1 78 ? 17.214 0.182 -8.989 1.00 98.25 78 LEU A CA 1
ATOM 611 C C . LEU A 1 78 ? 16.465 -0.124 -7.683 1.00 98.25 78 LEU A C 1
ATOM 613 O O . LEU A 1 78 ? 17.054 -0.690 -6.762 1.00 98.25 78 LEU A O 1
ATOM 617 N N . LEU A 1 79 ? 15.161 0.180 -7.623 1.00 98.19 79 LEU A N 1
ATOM 618 C CA . LEU A 1 79 ? 14.289 -0.161 -6.488 1.00 98.19 79 LEU A CA 1
ATOM 619 C C . LEU A 1 79 ? 14.350 -1.658 -6.157 1.00 98.19 79 LEU A C 1
ATOM 621 O O . LEU A 1 79 ? 14.543 -2.047 -5.003 1.00 98.19 79 LEU A O 1
ATOM 625 N N . LEU A 1 80 ? 14.180 -2.494 -7.185 1.00 98.38 80 LEU A N 1
ATOM 626 C CA . LEU A 1 80 ? 14.177 -3.946 -7.053 1.00 98.38 80 LEU A CA 1
ATOM 627 C C . LEU A 1 80 ? 15.545 -4.478 -6.644 1.00 98.38 80 LEU A C 1
ATOM 629 O O . LEU A 1 80 ? 15.594 -5.307 -5.743 1.00 98.38 80 LEU A O 1
ATOM 633 N N . ARG A 1 81 ? 16.634 -3.985 -7.246 1.00 98.19 81 ARG A N 1
ATOM 634 C CA . ARG A 1 81 ? 18.004 -4.394 -6.915 1.00 98.19 81 ARG A CA 1
ATOM 635 C C . ARG A 1 81 ? 18.301 -4.168 -5.439 1.00 98.19 81 ARG A C 1
ATOM 637 O O . ARG A 1 81 ? 18.684 -5.115 -4.760 1.00 98.19 81 ARG A O 1
ATOM 644 N N . GLU A 1 82 ? 18.075 -2.958 -4.924 1.00 98.38 82 GLU A N 1
ATOM 645 C CA . GLU A 1 82 ? 18.369 -2.677 -3.514 1.00 98.38 82 GLU A CA 1
ATOM 646 C C . GLU A 1 82 ? 17.520 -3.534 -2.576 1.00 98.38 82 GLU A C 1
ATOM 648 O O . GLU A 1 82 ? 18.037 -4.094 -1.608 1.00 98.38 82 GLU A O 1
ATOM 653 N N . ARG A 1 83 ? 16.227 -3.708 -2.884 1.00 97.94 83 ARG A N 1
ATOM 654 C CA . ARG A 1 83 ? 15.360 -4.551 -2.057 1.00 97.94 83 ARG A CA 1
ATOM 655 C C . ARG A 1 83 ? 15.771 -6.022 -2.100 1.00 97.94 83 ARG A C 1
ATOM 657 O O . ARG A 1 83 ? 15.789 -6.688 -1.069 1.00 97.94 83 ARG A O 1
ATOM 664 N N . CYS A 1 84 ? 16.118 -6.525 -3.276 1.00 97.94 84 CYS A N 1
ATOM 665 C CA . CYS A 1 84 ? 16.554 -7.898 -3.490 1.00 97.94 84 CYS A CA 1
ATOM 666 C C . CYS A 1 84 ? 17.909 -8.196 -2.845 1.00 97.94 84 CYS A C 1
ATOM 668 O O . CYS A 1 84 ? 18.092 -9.302 -2.338 1.00 97.94 84 CYS A O 1
ATOM 670 N N . ASN A 1 85 ? 18.837 -7.237 -2.851 1.00 98.12 85 ASN A N 1
ATOM 671 C CA . ASN A 1 85 ? 20.117 -7.359 -2.160 1.00 98.12 85 ASN A CA 1
ATOM 672 C C . ASN A 1 85 ? 19.915 -7.400 -0.647 1.00 98.12 85 ASN A C 1
ATOM 674 O O . ASN A 1 85 ? 20.455 -8.285 0.010 1.00 98.12 85 ASN A O 1
ATOM 678 N N . GLU A 1 86 ? 19.085 -6.505 -0.105 1.00 97.00 86 GLU A N 1
ATOM 679 C CA . GLU A 1 86 ? 18.769 -6.494 1.325 1.00 97.00 86 GLU A CA 1
ATOM 680 C C . GLU A 1 86 ? 18.112 -7.811 1.768 1.00 97.00 86 GLU A C 1
ATOM 682 O O . GLU A 1 86 ? 18.516 -8.391 2.767 1.00 97.00 86 GLU A O 1
ATOM 687 N N . LEU A 1 87 ? 17.161 -8.348 0.994 1.00 95.94 87 LEU A N 1
ATOM 688 C CA . LEU A 1 87 ? 16.508 -9.637 1.281 1.00 95.94 87 LEU A CA 1
ATOM 689 C C . LEU A 1 87 ? 17.439 -10.859 1.184 1.00 95.94 87 LEU A C 1
ATOM 691 O O . LEU A 1 87 ? 17.018 -11.966 1.528 1.00 95.94 87 LEU A O 1
ATOM 695 N N . ARG A 1 88 ? 18.656 -10.690 0.663 1.00 95.94 88 ARG A N 1
ATOM 696 C CA . ARG A 1 88 ? 19.680 -11.737 0.524 1.00 95.94 88 ARG A CA 1
ATOM 697 C C . ARG A 1 88 ? 20.920 -11.480 1.377 1.00 95.94 88 ARG A C 1
ATOM 699 O O . ARG A 1 88 ? 21.895 -12.214 1.234 1.00 95.94 88 ARG A O 1
ATOM 706 N N . ASP A 1 89 ? 20.911 -10.435 2.203 1.00 96.50 89 ASP A N 1
ATOM 707 C CA . ASP A 1 89 ? 22.086 -9.975 2.949 1.00 96.50 89 ASP A CA 1
ATOM 708 C C . ASP A 1 89 ? 23.314 -9.724 2.040 1.00 96.50 89 ASP A C 1
ATOM 710 O O . ASP A 1 89 ? 24.468 -10.004 2.386 1.00 96.50 89 ASP A O 1
ATOM 714 N N . PHE A 1 90 ? 23.074 -9.217 0.826 1.00 97.50 90 PHE A N 1
ATOM 715 C CA . PHE A 1 90 ? 24.122 -8.802 -0.108 1.00 97.50 90 PHE A CA 1
ATOM 716 C C . PHE A 1 90 ? 24.511 -7.335 0.124 1.00 97.50 90 PHE A C 1
ATOM 718 O O . PHE A 1 90 ? 23.725 -6.566 0.681 1.00 97.50 90 PHE A O 1
ATOM 725 N N . PRO A 1 91 ? 25.712 -6.909 -0.316 1.00 97.94 91 PRO A N 1
ATOM 726 C CA . PRO A 1 91 ? 26.064 -5.493 -0.320 1.00 97.94 91 PRO A CA 1
ATOM 727 C C . PRO A 1 91 ? 25.049 -4.653 -1.108 1.00 97.94 91 PRO A C 1
ATOM 729 O O . PRO A 1 91 ? 24.470 -5.123 -2.090 1.00 97.94 91 PRO A O 1
ATOM 732 N N . ALA A 1 92 ? 24.862 -3.399 -0.693 1.00 97.50 92 ALA A N 1
ATOM 733 C CA . ALA A 1 92 ? 24.055 -2.437 -1.440 1.00 97.50 92 ALA A CA 1
ATOM 734 C C . ALA A 1 92 ? 24.582 -2.298 -2.872 1.00 97.50 92 ALA A C 1
ATOM 736 O O . ALA A 1 92 ? 25.796 -2.263 -3.082 1.00 97.50 92 ALA A O 1
ATOM 737 N N . GLY A 1 93 ? 23.678 -2.174 -3.843 1.00 96.81 93 GLY A N 1
ATOM 738 C CA . GLY A 1 93 ? 24.078 -1.750 -5.181 1.00 96.81 93 GLY A CA 1
ATOM 739 C C . GLY A 1 93 ? 24.502 -0.279 -5.160 1.00 96.81 93 GLY A C 1
ATOM 740 O O . GLY A 1 93 ? 25.527 0.093 -5.721 1.00 96.81 93 GLY A O 1
ATOM 741 N N . ASP A 1 94 ? 23.750 0.546 -4.434 1.00 96.94 94 ASP A N 1
ATOM 742 C CA . ASP A 1 94 ? 24.081 1.940 -4.153 1.00 96.94 94 ASP A CA 1
ATOM 743 C C . ASP A 1 94 ? 23.734 2.277 -2.686 1.00 96.94 94 ASP A C 1
ATOM 745 O O . ASP A 1 94 ? 22.567 2.168 -2.288 1.00 96.94 94 ASP A O 1
ATOM 749 N N . PRO A 1 95 ? 24.709 2.700 -1.856 1.00 96.88 95 PRO A N 1
ATOM 750 C CA . PRO A 1 95 ? 24.465 3.033 -0.452 1.00 96.88 95 PRO A CA 1
ATOM 751 C C . PRO A 1 95 ? 23.413 4.132 -0.223 1.00 96.88 95 PRO A C 1
ATOM 753 O O . PRO A 1 95 ? 22.683 4.075 0.770 1.00 96.88 95 PRO A O 1
ATOM 756 N N . LEU A 1 96 ? 23.302 5.120 -1.121 1.00 97.00 96 LEU A N 1
ATOM 757 C CA . LEU A 1 96 ? 22.297 6.184 -1.015 1.00 97.00 96 LEU A CA 1
ATOM 758 C C . LEU A 1 96 ? 20.893 5.607 -1.188 1.00 97.00 96 LEU A C 1
ATOM 760 O O . LEU A 1 96 ? 19.977 5.941 -0.432 1.00 97.00 96 LEU A O 1
ATOM 764 N N . LEU A 1 97 ? 20.734 4.714 -2.165 1.00 97.88 97 LEU A N 1
ATOM 765 C CA . LEU A 1 97 ? 19.467 4.053 -2.457 1.00 97.88 97 LEU A CA 1
ATOM 766 C C . LEU A 1 97 ? 19.068 3.077 -1.346 1.00 97.88 97 LEU A C 1
ATOM 768 O O . LEU A 1 97 ? 17.902 3.058 -0.950 1.00 97.88 97 LEU A O 1
ATOM 772 N N . LEU A 1 98 ? 20.025 2.339 -0.772 1.00 97.81 98 LEU A N 1
ATOM 773 C CA . LEU A 1 98 ? 19.767 1.508 0.408 1.00 97.81 98 LEU A CA 1
ATOM 774 C C . LEU A 1 98 ? 19.282 2.354 1.596 1.00 97.81 98 LEU A C 1
ATOM 776 O O . LEU A 1 98 ? 18.317 1.983 2.268 1.00 97.81 98 LEU A O 1
ATOM 780 N N . ASN A 1 99 ? 19.891 3.519 1.839 1.00 97.88 99 ASN A N 1
ATOM 781 C CA . ASN A 1 99 ? 19.420 4.427 2.886 1.00 97.88 99 ASN A CA 1
ATOM 782 C C . ASN A 1 99 ? 17.976 4.881 2.628 1.00 97.88 99 ASN A C 1
AT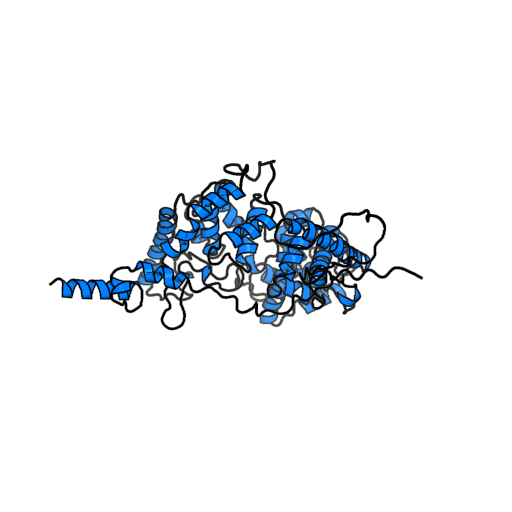OM 784 O O . ASN A 1 99 ? 17.150 4.835 3.543 1.00 97.88 99 ASN A O 1
ATOM 788 N N . VAL A 1 100 ? 17.637 5.248 1.387 1.00 97.62 100 VAL A N 1
ATOM 789 C CA . VAL A 1 100 ? 16.256 5.602 1.020 1.00 97.62 100 VAL A CA 1
ATOM 790 C C . VAL A 1 100 ? 15.309 4.434 1.279 1.00 97.62 100 VAL A C 1
ATOM 792 O O . VAL A 1 100 ? 14.286 4.640 1.937 1.00 97.62 100 VAL A O 1
ATOM 795 N N . LEU A 1 101 ? 15.649 3.218 0.834 1.00 97.56 101 LEU A N 1
ATOM 796 C CA . LEU A 1 101 ? 14.861 2.003 1.064 1.00 97.56 101 LEU A CA 1
ATOM 797 C C . LEU A 1 101 ? 14.513 1.838 2.549 1.00 97.56 101 LEU A C 1
ATOM 799 O O . LEU A 1 101 ? 13.343 1.673 2.905 1.00 97.56 101 LEU A O 1
ATOM 803 N N . GLN A 1 102 ? 15.513 1.992 3.415 1.00 96.50 102 GLN A N 1
ATOM 804 C CA . GLN A 1 102 ? 15.407 1.829 4.866 1.00 96.50 102 GLN A CA 1
ATOM 805 C C . GLN A 1 102 ? 14.720 2.999 5.590 1.00 96.50 102 GLN A C 1
ATOM 807 O O . GLN A 1 102 ? 14.658 3.008 6.819 1.00 96.50 102 GLN A O 1
ATOM 812 N N . GLY A 1 103 ? 14.208 3.998 4.862 1.00 95.50 103 GLY A N 1
ATOM 813 C CA . GLY A 1 103 ? 13.590 5.185 5.459 1.00 95.50 103 GLY A CA 1
ATOM 814 C C . GLY A 1 103 ? 14.601 6.123 6.128 1.00 95.50 103 GLY A C 1
ATOM 815 O O . GLY A 1 103 ? 14.233 6.949 6.965 1.00 95.50 103 GLY A O 1
ATOM 816 N N . ARG A 1 104 ? 15.882 6.006 5.777 1.00 96.62 104 ARG A N 1
ATOM 817 C CA . ARG A 1 104 ? 16.977 6.821 6.301 1.00 96.62 104 ARG A CA 1
ATOM 818 C C . ARG A 1 104 ? 17.269 7.999 5.378 1.00 96.62 104 ARG A C 1
ATOM 820 O O . ARG A 1 104 ? 16.923 8.010 4.198 1.00 96.62 104 ARG A O 1
ATOM 827 N N . HIS A 1 105 ? 17.921 9.007 5.936 1.00 95.62 105 HIS A N 1
ATOM 828 C CA . HIS A 1 105 ? 18.464 10.126 5.187 1.00 95.62 105 HIS A CA 1
ATOM 829 C C . HIS A 1 105 ? 19.510 9.610 4.180 1.00 95.62 105 HIS A C 1
ATOM 831 O O . HIS A 1 105 ? 20.455 8.953 4.626 1.00 95.62 105 HIS A O 1
ATOM 837 N N . PRO A 1 106 ? 19.408 9.929 2.872 1.00 95.56 106 PRO A N 1
ATOM 838 C CA . PRO A 1 106 ? 20.256 9.343 1.827 1.00 95.56 106 PRO A CA 1
ATOM 839 C C . PRO A 1 106 ? 21.757 9.375 2.137 1.00 95.56 106 PRO A C 1
ATOM 841 O O . PRO A 1 106 ? 22.431 8.359 2.021 1.00 95.56 106 PRO A O 1
ATOM 844 N N . THR A 1 107 ? 22.268 10.519 2.601 1.00 94.62 107 THR A N 1
ATOM 845 C CA . THR A 1 107 ? 23.705 10.734 2.857 1.00 94.62 107 THR A CA 1
ATOM 846 C C . THR A 1 107 ? 24.136 10.568 4.316 1.00 94.62 107 THR A C 1
ATOM 848 O O . THR A 1 107 ? 25.296 10.283 4.578 1.00 94.62 107 THR A O 1
ATOM 851 N N . GLN A 1 108 ? 23.228 10.758 5.280 1.00 94.81 108 GLN A N 1
ATOM 852 C CA . GLN A 1 108 ? 23.560 10.782 6.713 1.00 94.81 108 GLN A CA 1
ATOM 853 C C . GLN A 1 108 ? 23.227 9.462 7.417 1.00 94.81 108 GLN A C 1
ATOM 855 O O . GLN A 1 108 ? 23.610 9.275 8.565 1.00 94.81 108 GLN A O 1
ATOM 860 N N . GLY A 1 109 ? 22.435 8.582 6.795 1.00 92.56 109 GLY A N 1
ATOM 861 C CA . GLY A 1 109 ? 22.045 7.289 7.366 1.00 92.56 109 GLY A CA 1
ATOM 862 C C . GLY A 1 109 ? 21.106 7.349 8.583 1.00 92.56 109 GLY A C 1
ATOM 863 O O . GLY A 1 109 ? 20.616 6.311 9.019 1.00 92.56 109 GLY A O 1
ATOM 864 N N . ARG A 1 110 ? 20.790 8.530 9.133 1.00 94.38 110 ARG A N 1
ATOM 865 C CA . ARG A 1 110 ? 19.824 8.658 10.240 1.00 94.38 110 ARG A CA 1
ATOM 866 C C . ARG A 1 110 ? 18.400 8.351 9.783 1.00 94.38 110 ARG A C 1
ATOM 868 O O . ARG A 1 110 ? 18.004 8.759 8.694 1.00 94.38 110 ARG A O 1
ATOM 875 N N . VAL A 1 111 ? 17.611 7.677 10.618 1.00 92.75 111 VAL A N 1
ATOM 876 C CA . VAL A 1 111 ? 16.192 7.404 10.332 1.00 92.75 111 VAL A CA 1
ATOM 877 C C . VAL A 1 111 ? 15.433 8.725 10.195 1.00 92.75 111 VAL A C 1
ATOM 879 O O . VAL A 1 111 ? 15.532 9.595 11.057 1.00 92.75 111 VAL A O 1
ATOM 882 N N . GLN A 1 112 ? 14.689 8.880 9.101 1.00 90.00 112 GLN A N 1
ATOM 883 C CA . GLN A 1 112 ? 13.930 10.098 8.800 1.00 90.00 112 GLN A CA 1
ATOM 884 C C . GLN A 1 112 ? 12.453 9.804 8.529 1.00 90.00 112 GLN A C 1
ATOM 886 O O . GLN A 1 112 ? 11.582 10.618 8.833 1.00 90.00 112 GLN A O 1
ATOM 891 N N . PHE A 1 113 ? 12.162 8.637 7.968 1.00 90.62 113 PHE A N 1
ATOM 892 C CA . PHE A 1 113 ? 10.832 8.245 7.545 1.00 90.62 113 PHE A CA 1
ATOM 893 C C . PHE A 1 113 ? 10.524 6.821 7.984 1.00 90.62 113 PHE A C 1
ATOM 895 O O . PHE A 1 113 ? 11.416 6.015 8.231 1.00 90.62 113 PHE A O 1
ATOM 902 N N . ASP A 1 114 ? 9.235 6.505 8.013 1.00 90.88 114 ASP A N 1
ATOM 903 C CA . ASP A 1 114 ? 8.788 5.127 8.155 1.00 90.88 114 ASP A CA 1
ATOM 904 C C . ASP A 1 114 ? 9.251 4.308 6.937 1.00 90.88 114 ASP A C 1
ATOM 906 O O . ASP A 1 114 ? 9.053 4.724 5.786 1.00 90.88 114 ASP A O 1
ATOM 910 N N . ARG A 1 115 ? 9.876 3.157 7.196 1.00 93.25 115 ARG A N 1
ATOM 911 C CA . ARG A 1 115 ? 10.362 2.228 6.172 1.00 93.25 115 ARG A CA 1
ATOM 912 C C . ARG A 1 115 ? 9.231 1.759 5.261 1.00 93.25 115 ARG A C 1
ATOM 914 O O . ARG A 1 115 ? 9.431 1.667 4.052 1.00 93.25 115 ARG A O 1
ATOM 921 N N . ASP A 1 116 ? 8.026 1.568 5.793 1.00 93.00 116 ASP A N 1
ATOM 922 C CA . ASP A 1 116 ? 6.863 1.120 5.015 1.00 93.00 116 ASP A CA 1
ATOM 923 C C . ASP A 1 116 ? 6.467 2.125 3.935 1.00 93.00 116 ASP A C 1
ATOM 925 O O . ASP A 1 116 ? 5.805 1.803 2.942 1.00 93.00 116 ASP A O 1
ATOM 929 N N . GLN A 1 117 ? 6.897 3.376 4.090 1.00 91.94 117 GLN A N 1
ATOM 930 C CA . GLN A 1 117 ? 6.703 4.373 3.063 1.00 91.94 117 GLN A CA 1
ATOM 931 C C . GLN A 1 117 ? 7.692 4.203 1.908 1.00 91.94 117 GLN A C 1
ATOM 933 O O . GLN A 1 117 ? 7.305 4.553 0.801 1.00 91.94 117 GLN A O 1
ATOM 938 N N . THR A 1 118 ? 8.877 3.619 2.072 1.00 94.81 118 THR A N 1
ATOM 939 C CA . THR A 1 118 ? 9.872 3.456 0.989 1.00 94.81 118 THR A CA 1
ATOM 940 C C . THR A 1 118 ? 10.044 2.057 0.448 1.00 94.81 118 THR A C 1
ATOM 942 O O . THR A 1 118 ? 10.397 1.934 -0.721 1.00 94.81 118 THR A O 1
ATOM 945 N N . ASP A 1 119 ? 9.761 1.035 1.245 1.00 95.75 119 ASP A N 1
ATOM 946 C CA . ASP A 1 119 ? 9.889 -0.358 0.828 1.00 95.75 119 ASP A CA 1
ATOM 947 C C . ASP A 1 119 ? 8.806 -0.711 -0.214 1.00 95.75 119 ASP A C 1
ATOM 949 O O . ASP A 1 119 ? 7.624 -0.434 0.037 1.00 95.75 119 ASP A O 1
ATOM 953 N N . PRO A 1 120 ? 9.163 -1.255 -1.394 1.00 95.50 120 PRO A N 1
ATOM 954 C CA . PRO A 1 120 ? 8.184 -1.702 -2.383 1.00 95.50 120 PRO A CA 1
ATOM 955 C C . PRO A 1 120 ? 7.504 -3.032 -2.004 1.00 95.50 120 PRO A C 1
ATOM 957 O O . PRO A 1 120 ? 6.397 -3.296 -2.470 1.00 95.50 120 PRO A O 1
ATOM 960 N N . ALA A 1 121 ? 8.107 -3.857 -1.140 1.00 95.12 121 ALA A N 1
ATOM 961 C CA . ALA A 1 121 ? 7.609 -5.189 -0.789 1.00 95.12 121 ALA A CA 1
ATOM 962 C C . ALA A 1 121 ? 6.540 -5.130 0.318 1.00 95.12 121 ALA A C 1
ATOM 964 O O . ALA A 1 121 ? 6.777 -5.478 1.477 1.00 95.12 121 ALA A O 1
ATOM 965 N N . ARG A 1 122 ? 5.337 -4.663 -0.039 1.00 91.31 122 ARG A N 1
ATOM 966 C CA . ARG A 1 122 ? 4.259 -4.359 0.918 1.00 91.31 122 ARG A CA 1
ATOM 967 C C . ARG A 1 122 ? 3.841 -5.538 1.795 1.00 91.31 122 ARG A C 1
ATOM 969 O O . ARG A 1 122 ? 3.616 -5.337 2.987 1.00 91.31 122 ARG A O 1
ATOM 976 N N . GLN A 1 123 ? 3.741 -6.739 1.229 1.00 92.88 123 GLN A N 1
ATOM 977 C CA . GLN A 1 123 ? 3.330 -7.944 1.960 1.00 92.88 123 GLN A CA 1
ATOM 978 C C . GLN A 1 123 ? 4.245 -8.234 3.161 1.00 92.88 123 GLN A C 1
ATOM 980 O O . GLN A 1 123 ? 3.798 -8.787 4.160 1.00 92.88 123 GLN A O 1
ATOM 985 N N . PHE A 1 124 ? 5.506 -7.802 3.087 1.00 92.56 124 PHE A N 1
ATOM 986 C CA . PHE A 1 124 ? 6.515 -8.006 4.126 1.00 92.56 124 PHE A CA 1
ATOM 987 C C . PHE A 1 124 ? 6.862 -6.728 4.896 1.00 92.56 124 PHE A C 1
ATOM 989 O O . PHE A 1 124 ? 7.840 -6.715 5.640 1.00 92.56 124 PHE A O 1
ATOM 996 N N . SER A 1 125 ? 6.079 -5.662 4.719 1.00 92.62 125 SER A N 1
ATOM 997 C CA . SER A 1 125 ? 6.229 -4.405 5.460 1.00 92.62 125 SER A CA 1
ATOM 998 C C . SER A 1 125 ? 6.024 -4.597 6.967 1.00 92.62 125 SER A C 1
ATOM 1000 O O . SER A 1 125 ? 5.353 -5.543 7.391 1.00 92.62 125 SER A O 1
ATOM 1002 N N . ASN A 1 126 ? 6.547 -3.673 7.778 1.00 92.19 126 ASN A N 1
ATOM 1003 C CA . ASN A 1 126 ? 6.346 -3.698 9.229 1.00 92.19 126 ASN A CA 1
ATOM 1004 C C . ASN A 1 126 ? 4.849 -3.640 9.553 1.00 92.19 126 ASN A C 1
ATOM 1006 O O . ASN A 1 126 ? 4.367 -4.400 10.384 1.00 92.19 126 ASN A O 1
ATOM 1010 N N . TYR A 1 127 ? 4.095 -2.804 8.839 1.00 94.56 127 TYR A N 1
ATOM 1011 C CA . TYR A 1 127 ? 2.642 -2.736 8.910 1.00 94.56 127 TYR A CA 1
ATOM 1012 C C . TYR A 1 127 ? 1.976 -4.104 8.709 1.00 94.56 127 TYR A C 1
ATOM 1014 O O . TYR A 1 127 ? 1.173 -4.517 9.541 1.00 94.56 127 TYR A O 1
ATOM 1022 N N . ALA A 1 128 ? 2.301 -4.817 7.625 1.00 93.69 128 ALA A N 1
ATOM 1023 C CA . ALA A 1 128 ? 1.659 -6.095 7.311 1.00 93.69 128 ALA A CA 1
ATOM 1024 C C . ALA A 1 128 ? 1.972 -7.162 8.372 1.00 93.69 128 ALA A C 1
ATOM 1026 O O . ALA A 1 128 ? 1.073 -7.868 8.830 1.00 93.69 128 ALA A O 1
ATOM 1027 N N . GLN A 1 129 ? 3.229 -7.227 8.819 1.00 93.12 129 GLN A N 1
ATOM 1028 C CA . GLN A 1 129 ? 3.646 -8.140 9.884 1.00 93.12 129 GLN A CA 1
ATOM 1029 C C . GLN A 1 129 ? 2.956 -7.818 11.216 1.00 93.12 129 GLN A C 1
ATOM 1031 O O . GLN A 1 129 ? 2.498 -8.723 11.916 1.00 93.12 129 GLN A O 1
ATOM 1036 N N . LEU A 1 130 ? 2.836 -6.532 11.559 1.00 93.81 130 LEU A N 1
ATOM 1037 C CA . LEU A 1 130 ? 2.143 -6.098 12.770 1.00 93.81 130 LEU A CA 1
ATOM 1038 C C . LEU A 1 130 ? 0.649 -6.375 12.706 1.00 93.81 130 LEU A C 1
ATOM 1040 O O . LEU A 1 130 ? 0.086 -6.796 13.709 1.00 93.81 130 LEU A O 1
ATOM 1044 N N . LEU A 1 131 ? 0.012 -6.199 11.548 1.00 94.94 131 LEU A N 1
ATOM 1045 C CA . LEU A 1 131 ? -1.392 -6.550 11.375 1.00 94.94 131 LEU A CA 1
ATOM 1046 C C . LEU A 1 131 ? -1.616 -8.042 11.647 1.00 94.94 131 LEU A C 1
ATOM 1048 O O . LEU A 1 131 ? -2.464 -8.369 12.469 1.00 94.94 131 LEU A O 1
ATOM 1052 N N . ILE A 1 132 ? -0.824 -8.930 11.036 1.00 93.19 132 ILE A N 1
ATOM 1053 C CA . ILE A 1 132 ? -0.929 -10.387 11.248 1.00 93.19 132 ILE A CA 1
ATOM 1054 C C . ILE A 1 132 ? -0.697 -10.749 12.719 1.00 93.19 132 ILE A C 1
ATOM 1056 O O . ILE A 1 132 ? -1.413 -11.577 13.279 1.00 93.19 132 ILE A O 1
ATOM 1060 N N . ARG A 1 133 ? 0.288 -10.119 13.367 1.00 91.75 133 ARG A N 1
ATOM 1061 C CA . ARG A 1 133 ? 0.595 -10.370 14.779 1.00 91.75 133 ARG A CA 1
ATOM 1062 C C . ARG A 1 133 ? -0.519 -9.891 15.711 1.00 91.75 133 ARG A C 1
ATOM 1064 O O . ARG A 1 133 ? -0.872 -10.603 16.647 1.00 91.75 133 ARG A O 1
ATOM 1071 N N . SER A 1 134 ? -1.045 -8.688 15.492 1.00 92.31 134 SER A N 1
ATOM 1072 C CA . SER A 1 134 ? -2.061 -8.080 16.359 1.00 92.31 134 SER A CA 1
ATOM 1073 C C . SER A 1 134 ? -3.468 -8.624 16.099 1.00 92.31 134 SER A C 1
ATOM 1075 O O . SER A 1 134 ? -4.279 -8.656 17.023 1.00 92.31 134 SER A O 1
ATOM 1077 N N . LEU A 1 135 ? -3.751 -9.030 14.858 1.00 92.44 135 LEU A N 1
ATOM 1078 C CA . LEU A 1 135 ? -5.030 -9.532 14.357 1.00 92.44 135 LEU A CA 1
ATOM 1079 C C . LEU A 1 135 ? -4.785 -10.692 13.379 1.00 92.44 135 LEU A C 1
ATOM 1081 O O . LEU A 1 135 ? -4.845 -10.498 12.161 1.00 92.44 135 LEU A O 1
ATOM 1085 N N . PRO A 1 136 ? -4.511 -11.908 13.885 1.00 92.88 136 PRO A N 1
ATOM 1086 C CA . PRO A 1 136 ? -4.266 -13.048 13.014 1.00 92.88 136 PRO A CA 1
ATOM 1087 C C . PRO A 1 136 ? -5.492 -13.344 12.134 1.00 92.88 136 PRO A C 1
ATOM 1089 O O . PRO A 1 136 ? -6.623 -13.090 12.564 1.00 92.88 136 PRO A O 1
ATOM 1092 N N . PRO A 1 137 ? -5.308 -13.926 10.933 1.00 95.19 137 PRO A N 1
ATOM 1093 C CA . PRO A 1 137 ? -6.398 -14.172 9.985 1.00 95.19 137 PRO A CA 1
ATOM 1094 C C . PRO A 1 137 ? -7.616 -14.891 10.587 1.00 95.19 137 PRO A C 1
ATOM 1096 O O . PRO A 1 137 ? -8.753 -14.524 10.300 1.00 95.19 137 PRO A O 1
ATOM 1099 N N . SER A 1 138 ? -7.400 -15.851 11.492 1.00 94.44 138 SER A N 1
ATOM 1100 C CA . SER A 1 138 ? -8.475 -16.573 12.192 1.00 94.44 138 SER A CA 1
ATOM 1101 C C . SER A 1 138 ? -9.349 -15.686 13.084 1.00 94.44 138 SER A C 1
ATOM 1103 O O . SER A 1 138 ? -10.526 -15.967 13.263 1.00 94.44 138 SER A O 1
ATOM 1105 N N . LYS A 1 139 ? -8.808 -14.589 13.627 1.00 95.19 139 LYS A N 1
ATOM 1106 C CA . LYS A 1 139 ? -9.571 -13.609 14.419 1.00 95.19 139 LYS A CA 1
ATOM 1107 C C . LYS A 1 139 ? -10.370 -12.648 13.548 1.00 95.19 139 LYS A C 1
ATOM 1109 O O . LYS A 1 139 ? -11.294 -12.002 14.042 1.00 95.19 139 LYS A O 1
ATOM 1114 N N . LEU A 1 140 ? -10.007 -12.535 12.272 1.00 97.00 140 LEU A N 1
ATOM 1115 C CA . LEU A 1 140 ? -10.698 -11.698 11.298 1.00 97.00 140 LEU A CA 1
ATOM 1116 C C . LEU A 1 140 ? -11.854 -12.433 10.622 1.00 97.00 140 LEU A C 1
ATOM 1118 O O . LEU A 1 140 ? -12.811 -11.788 10.207 1.00 97.00 140 LEU A O 1
ATOM 1122 N N . THR A 1 141 ? -11.819 -13.765 10.581 1.00 98.00 141 THR A N 1
ATOM 1123 C CA . THR A 1 141 ? -12.958 -14.574 10.130 1.00 98.00 141 THR A CA 1
ATOM 1124 C C . THR A 1 141 ? -14.040 -14.748 11.193 1.00 98.00 141 THR A C 1
ATOM 1126 O O . THR A 1 141 ? -15.048 -15.387 10.925 1.00 98.00 141 THR A O 1
ATOM 1129 N N . GLU A 1 142 ? -13.888 -14.173 12.387 1.00 97.69 142 GLU A N 1
ATOM 1130 C CA . GLU A 1 142 ? -14.953 -14.085 13.391 1.00 97.69 142 GLU A CA 1
ATOM 1131 C C . GLU A 1 142 ? -15.922 -12.928 13.078 1.00 97.69 142 GLU A C 1
ATOM 1133 O O . GLU A 1 142 ? -15.592 -11.988 12.348 1.00 97.69 142 GLU A O 1
ATOM 1138 N N . ARG A 1 143 ? -17.109 -12.947 13.697 1.00 97.94 143 ARG A N 1
ATOM 1139 C CA . ARG A 1 143 ? -18.144 -11.905 13.557 1.00 97.94 143 ARG A CA 1
ATOM 1140 C C . ARG A 1 143 ? -17.615 -10.493 13.837 1.00 97.94 143 ARG A C 1
ATOM 1142 O O . ARG A 1 143 ? -17.915 -9.556 13.103 1.00 97.94 143 ARG A O 1
ATOM 1149 N N . GLN A 1 144 ? -16.788 -10.347 14.869 1.00 97.62 144 GLN A N 1
ATOM 1150 C CA . GLN A 1 144 ? -16.175 -9.079 15.276 1.00 97.62 144 GLN A CA 1
ATOM 1151 C C . GLN A 1 144 ? -14.913 -8.732 14.472 1.00 97.62 144 GLN A C 1
ATOM 1153 O O . GLN A 1 144 ? -14.326 -7.667 14.671 1.00 97.62 144 GLN A O 1
ATOM 1158 N N . GLY A 1 145 ? -14.477 -9.610 13.564 1.00 97.81 145 GLY A N 1
ATOM 1159 C CA . GLY A 1 145 ? -13.250 -9.447 12.790 1.00 97.81 145 GLY A CA 1
ATOM 1160 C C . GLY A 1 145 ? -13.190 -8.118 12.039 1.00 97.81 145 GLY A C 1
ATOM 1161 O O . GLY A 1 145 ? -12.181 -7.414 12.108 1.00 97.81 145 GLY A O 1
ATOM 1162 N N . ILE A 1 146 ? -14.300 -7.714 11.411 1.00 98.12 146 ILE A N 1
ATOM 1163 C CA . ILE A 1 146 ? -14.395 -6.419 10.730 1.00 98.12 146 ILE A CA 1
ATOM 1164 C C . ILE A 1 146 ? -14.202 -5.240 11.682 1.00 98.12 146 ILE A C 1
ATOM 1166 O O . ILE A 1 146 ? -13.449 -4.327 11.366 1.00 98.12 146 ILE A O 1
ATOM 1170 N N . SER A 1 147 ? -14.822 -5.258 12.863 1.00 98.38 147 SER A N 1
ATOM 1171 C CA . SER A 1 147 ? -14.753 -4.156 13.827 1.00 98.38 147 SER A CA 1
ATOM 1172 C C . SER A 1 147 ? -13.316 -3.946 14.308 1.00 98.38 147 SER A C 1
ATOM 1174 O O . SER A 1 147 ? -12.828 -2.816 14.346 1.00 98.38 147 SER A O 1
ATOM 1176 N N . ARG A 1 148 ? -12.602 -5.047 14.569 1.00 97.75 148 ARG A N 1
ATOM 1177 C CA . ARG A 1 148 ? -11.180 -5.052 14.940 1.00 97.75 148 ARG A CA 1
ATOM 1178 C C . ARG A 1 148 ? -10.298 -4.493 13.822 1.00 97.75 148 ARG A C 1
ATOM 1180 O O . ARG A 1 148 ? -9.442 -3.645 14.074 1.00 97.75 148 ARG A O 1
ATOM 1187 N N . LEU A 1 149 ? -10.537 -4.915 12.577 1.00 97.88 149 LEU A N 1
ATOM 1188 C CA . LEU A 1 149 ? -9.800 -4.418 11.413 1.00 97.88 149 LEU A CA 1
ATOM 1189 C C . LEU A 1 149 ? -10.074 -2.931 11.146 1.00 97.88 149 LEU A C 1
ATOM 1191 O O . LEU A 1 149 ? -9.141 -2.179 10.867 1.00 97.88 149 LEU A O 1
ATOM 1195 N N . LEU A 1 150 ? -11.325 -2.485 11.279 1.00 97.94 150 LEU A N 1
ATOM 1196 C CA . LEU A 1 150 ? -11.706 -1.076 11.158 1.00 97.94 150 LEU A CA 1
ATOM 1197 C C . LEU A 1 150 ? -11.077 -0.224 12.264 1.00 97.94 150 LEU A C 1
ATOM 1199 O O . LEU A 1 150 ? -10.601 0.870 11.971 1.00 97.94 150 LEU A O 1
ATOM 1203 N N . ALA A 1 151 ? -11.006 -0.714 13.505 1.00 97.50 151 ALA A N 1
ATOM 1204 C CA . ALA A 1 151 ? -10.300 -0.031 14.588 1.00 97.50 151 ALA A CA 1
ATOM 1205 C C . ALA A 1 151 ? -8.795 0.085 14.287 1.00 97.50 151 ALA A C 1
ATOM 1207 O O . ALA A 1 151 ? -8.233 1.178 14.380 1.00 97.50 151 ALA A O 1
ATOM 1208 N N . TYR A 1 152 ? -8.163 -1.007 13.837 1.00 97.25 152 TYR A N 1
ATOM 1209 C CA . TYR A 1 152 ? -6.746 -1.044 13.457 1.00 97.25 152 TYR A CA 1
ATOM 1210 C C . TYR A 1 152 ? -6.425 -0.067 12.323 1.00 97.25 152 TYR A C 1
ATOM 1212 O O . TYR A 1 152 ? -5.554 0.797 12.432 1.00 97.25 152 TYR A O 1
ATOM 1220 N N . MET A 1 153 ? -7.159 -0.166 11.219 1.00 97.25 153 MET A N 1
ATOM 1221 C CA . MET A 1 153 ? -6.944 0.687 10.057 1.00 97.25 153 MET A CA 1
ATOM 1222 C C . MET A 1 153 ? -7.379 2.127 10.313 1.00 97.25 153 MET A C 1
ATOM 1224 O O . MET A 1 153 ? -6.697 3.050 9.884 1.00 97.25 153 MET A O 1
ATOM 1228 N N . GLY A 1 154 ? -8.481 2.327 11.032 1.00 96.31 154 GLY A N 1
ATOM 1229 C CA . GLY A 1 154 ? -9.088 3.628 11.311 1.00 96.31 154 GLY A CA 1
ATOM 1230 C C . GLY A 1 154 ? -8.333 4.470 12.337 1.00 96.31 154 GLY A C 1
ATOM 1231 O O . GLY A 1 154 ? -8.688 5.632 12.520 1.00 96.31 154 GLY A O 1
ATOM 1232 N N . THR A 1 155 ? -7.307 3.904 12.973 1.00 96.00 155 THR A N 1
ATOM 1233 C CA . THR A 1 155 ? -6.316 4.605 13.809 1.00 96.00 155 THR A CA 1
ATOM 1234 C C . THR A 1 155 ? -4.910 4.552 13.194 1.00 96.00 155 THR A C 1
ATOM 1236 O O . THR A 1 155 ? -3.940 5.042 13.767 1.00 96.00 155 THR A O 1
ATOM 1239 N N . GLY A 1 156 ? -4.775 3.978 11.995 1.00 95.06 156 GLY A N 1
ATOM 1240 C CA . GLY A 1 156 ? -3.514 3.910 11.267 1.00 95.06 156 GLY A CA 1
ATOM 1241 C C . GLY A 1 156 ? -2.415 3.134 11.992 1.00 95.06 156 GLY A C 1
ATOM 1242 O O . GLY A 1 156 ? -1.256 3.531 11.924 1.00 95.06 156 GLY A O 1
ATOM 1243 N N . GLN A 1 157 ? -2.768 2.060 12.698 1.00 95.00 157 GLN A N 1
ATOM 1244 C CA . GLN A 1 157 ? -1.810 1.232 13.431 1.00 95.00 157 GLN A CA 1
ATOM 1245 C C . GLN A 1 157 ? -0.645 0.768 12.536 1.00 95.00 157 GLN A C 1
ATOM 1247 O O . GLN A 1 157 ? -0.845 0.475 11.360 1.00 95.00 157 GLN A O 1
ATOM 1252 N N . GLY A 1 158 ? 0.579 0.730 13.064 1.00 93.50 158 GLY A N 1
ATOM 1253 C CA . GLY A 1 158 ? 1.780 0.360 12.311 1.00 93.50 158 GLY A CA 1
ATOM 1254 C C . GLY A 1 158 ? 3.063 0.612 13.103 1.00 93.50 158 GLY A C 1
ATOM 1255 O O . GLY A 1 158 ? 3.047 0.634 14.328 1.00 93.50 158 GLY A O 1
ATOM 1256 N N . ASN A 1 159 ? 4.183 0.851 12.415 1.00 91.44 159 ASN A N 1
ATOM 1257 C CA . ASN A 1 159 ? 5.498 0.967 13.059 1.00 91.44 159 ASN A CA 1
ATOM 1258 C C . ASN A 1 159 ? 5.564 2.065 14.140 1.00 91.44 159 ASN A C 1
ATOM 1260 O O . ASN A 1 159 ? 6.185 1.879 15.180 1.00 91.44 159 ASN A O 1
ATOM 1264 N N . LYS A 1 160 ? 4.892 3.204 13.926 1.00 90.88 160 LYS A N 1
ATOM 1265 C CA . LYS A 1 160 ? 4.842 4.295 14.917 1.00 90.88 160 LYS A CA 1
ATOM 1266 C C . LYS A 1 160 ? 4.011 3.980 16.158 1.00 90.88 160 LYS A C 1
ATOM 1268 O O . LYS A 1 160 ? 4.191 4.639 17.170 1.00 90.88 160 LYS A O 1
ATOM 1273 N N . THR A 1 161 ? 3.097 3.020 16.077 1.00 93.12 161 THR A N 1
ATOM 1274 C CA . THR A 1 161 ? 2.250 2.601 17.200 1.00 93.12 161 THR A CA 1
ATOM 1275 C C . THR A 1 161 ? 2.680 1.240 17.744 1.00 93.12 161 THR A C 1
ATOM 1277 O O . THR A 1 161 ? 1.932 0.594 18.472 1.00 93.12 161 THR A O 1
ATOM 1280 N N . LEU A 1 162 ? 3.895 0.795 17.402 1.00 92.38 162 LEU A N 1
ATOM 1281 C CA . LEU A 1 162 ? 4.420 -0.514 17.770 1.00 92.38 162 LEU A CA 1
ATOM 1282 C C . LEU A 1 162 ? 4.324 -0.759 19.278 1.00 92.38 162 LEU A C 1
ATOM 1284 O O . LEU A 1 162 ? 3.761 -1.766 19.689 1.00 92.38 162 LEU A O 1
ATOM 1288 N N . ASP A 1 163 ? 4.787 0.179 20.102 1.00 89.75 163 ASP A N 1
ATOM 1289 C CA . ASP A 1 163 ? 4.778 0.013 21.560 1.00 89.75 163 ASP A CA 1
ATOM 1290 C C . ASP A 1 163 ? 3.360 -0.117 22.127 1.00 89.75 163 ASP A C 1
ATOM 1292 O O . ASP A 1 163 ? 3.132 -0.857 23.083 1.00 89.75 163 ASP A O 1
ATOM 1296 N N . PHE A 1 164 ? 2.376 0.545 21.516 1.00 91.69 164 PHE A N 1
ATOM 1297 C CA . PHE A 1 164 ? 0.967 0.354 21.854 1.00 91.69 164 PHE A CA 1
ATOM 1298 C C . PHE A 1 164 ? 0.498 -1.066 21.481 1.00 91.69 164 PHE A C 1
ATOM 1300 O O . PHE A 1 164 ? -0.092 -1.756 22.309 1.00 91.69 164 PHE A O 1
ATOM 1307 N N . LEU A 1 165 ? 0.870 -1.551 20.292 1.00 90.00 165 LEU A N 1
ATOM 1308 C CA . LEU A 1 165 ? 0.524 -2.878 19.764 1.00 90.00 165 LEU A CA 1
ATOM 1309 C C . LEU A 1 165 ? 1.329 -4.057 20.344 1.00 90.00 165 LEU A C 1
ATOM 1311 O O . LEU A 1 165 ? 1.051 -5.202 19.987 1.00 90.00 165 LEU A O 1
ATOM 1315 N N . LEU A 1 166 ? 2.348 -3.830 21.173 1.00 80.56 166 LEU A N 1
ATOM 1316 C CA . LEU A 1 166 ? 3.164 -4.904 21.761 1.00 80.56 166 LEU A CA 1
ATOM 1317 C C . LEU A 1 166 ? 2.811 -5.224 23.220 1.00 80.56 166 LEU A C 1
ATOM 1319 O O . LEU A 1 166 ? 3.280 -6.231 23.749 1.00 80.56 166 LEU A O 1
ATOM 1323 N N . ASN A 1 167 ? 1.946 -4.434 23.859 1.00 69.00 167 ASN A N 1
ATOM 1324 C CA . ASN A 1 167 ? 1.521 -4.642 25.248 1.00 69.00 167 ASN A CA 1
ATOM 1325 C C . ASN A 1 167 ? 0.356 -5.646 25.368 1.00 69.00 167 ASN A C 1
ATOM 1327 O O . ASN A 1 167 ? -0.703 -5.326 25.900 1.00 69.00 167 ASN A O 1
ATOM 1331 N N . GLY A 1 168 ? 0.536 -6.865 24.855 1.00 58.97 168 GLY A N 1
ATOM 1332 C CA . GLY A 1 168 ? -0.457 -7.940 24.951 1.00 58.97 168 GLY A CA 1
ATOM 1333 C C . GLY A 1 168 ? -0.271 -9.034 23.897 1.00 58.97 168 GLY A C 1
ATOM 1334 O O . GLY A 1 168 ? 0.475 -8.865 22.935 1.00 58.97 168 GLY A O 1
ATOM 1335 N N . LYS A 1 169 ? -0.960 -10.174 24.069 1.00 57.38 169 LYS A N 1
ATOM 1336 C CA . LYS A 1 169 ? -0.882 -11.307 23.124 1.00 57.38 169 LYS A CA 1
ATOM 1337 C C . LYS A 1 169 ? -1.590 -11.004 21.794 1.00 57.38 169 LYS A C 1
ATOM 1339 O O . LYS A 1 169 ? -1.071 -11.386 20.754 1.00 57.38 169 LYS A O 1
ATOM 1344 N N . PHE A 1 170 ? -2.717 -10.282 21.839 1.00 61.06 170 PHE A N 1
ATOM 1345 C CA . PHE A 1 170 ? -3.481 -9.791 20.679 1.00 61.06 170 PHE A CA 1
ATOM 1346 C C . PHE A 1 170 ? -4.165 -8.454 21.024 1.00 61.06 170 PHE A C 1
ATOM 1348 O O . PHE A 1 170 ? -5.356 -8.435 21.327 1.00 61.06 170 PHE A O 1
ATOM 1355 N N . PRO A 1 171 ? -3.434 -7.329 21.028 1.00 75.00 171 PRO A N 1
ATOM 1356 C CA . PRO A 1 171 ? -3.925 -6.081 21.624 1.00 75.00 171 PRO A CA 1
ATOM 1357 C C . PRO A 1 171 ? -5.138 -5.476 20.919 1.00 75.00 171 PRO A C 1
ATOM 1359 O O . PRO A 1 171 ? -5.776 -4.594 21.467 1.00 75.00 171 PRO A O 1
ATOM 1362 N N . MET A 1 172 ? -5.463 -5.950 19.716 1.00 89.06 172 MET A N 1
ATOM 1363 C CA . MET A 1 172 ? -6.563 -5.426 18.909 1.00 89.06 172 MET A CA 1
ATOM 1364 C C . MET A 1 172 ? -7.744 -6.401 18.808 1.00 89.06 172 MET A C 1
ATOM 1366 O O . MET A 1 172 ? -8.718 -6.120 18.111 1.00 89.06 172 MET A O 1
ATOM 1370 N N . ALA A 1 173 ? -7.680 -7.557 19.476 1.00 87.44 173 ALA A N 1
ATOM 1371 C CA . ALA A 1 173 ? -8.692 -8.610 19.397 1.00 87.44 173 ALA A CA 1
ATOM 1372 C C . ALA A 1 173 ? -9.876 -8.391 20.360 1.00 87.44 173 ALA A C 1
ATOM 1374 O O . ALA A 1 173 ? -10.279 -9.313 21.062 1.00 87.44 173 ALA A O 1
ATOM 1375 N N . PHE A 1 174 ? -10.446 -7.185 20.362 1.00 92.62 174 PHE A N 1
ATOM 1376 C CA . PHE A 1 174 ? -11.557 -6.799 21.241 1.00 92.62 174 PHE A CA 1
ATOM 1377 C C . PHE A 1 174 ? -12.809 -7.653 21.002 1.00 92.62 174 PHE A C 1
ATOM 1379 O O . PHE A 1 174 ? -13.116 -8.007 19.857 1.00 92.62 174 PHE A O 1
ATOM 1386 N N . ASN A 1 175 ? -13.552 -7.969 22.056 1.00 93.06 175 ASN A N 1
ATOM 1387 C CA . ASN A 1 175 ? -14.814 -8.704 21.972 1.00 93.06 175 ASN A CA 1
ATOM 1388 C C . ASN A 1 175 ? -16.002 -7.777 21.705 1.00 93.06 175 ASN A C 1
ATOM 1390 O O . ASN A 1 175 ? -16.945 -8.176 21.021 1.00 93.06 175 ASN A O 1
ATOM 1394 N N . ASP A 1 176 ? -15.937 -6.535 22.182 1.00 96.75 176 ASP A N 1
ATOM 1395 C CA . ASP A 1 176 ? -16.991 -5.542 22.006 1.00 96.75 176 ASP A CA 1
ATOM 1396 C C . ASP A 1 176 ? -16.450 -4.100 21.938 1.00 96.75 176 ASP A C 1
ATOM 1398 O O . ASP A 1 176 ? -15.242 -3.841 21.989 1.00 96.75 176 ASP A O 1
ATOM 1402 N N . LEU A 1 177 ? -17.379 -3.156 21.762 1.00 97.81 177 LEU A N 1
ATOM 1403 C CA . LEU A 1 177 ? -17.095 -1.727 21.674 1.00 97.81 177 LEU A CA 1
ATOM 1404 C C . LEU A 1 177 ? -16.472 -1.176 22.961 1.00 97.81 177 LEU A C 1
ATOM 1406 O O . LEU A 1 177 ? -15.573 -0.342 22.882 1.00 97.81 177 LEU A O 1
ATOM 1410 N N . MET A 1 178 ? -16.940 -1.620 24.127 1.00 97.94 178 MET A N 1
ATOM 1411 C CA . MET A 1 178 ? -16.488 -1.089 25.411 1.00 97.94 178 MET A CA 1
ATOM 1412 C C . MET A 1 178 ? -15.067 -1.543 25.720 1.00 97.94 178 MET A C 1
ATOM 1414 O O . MET A 1 178 ? -14.265 -0.733 26.172 1.00 97.94 178 MET A O 1
ATOM 1418 N N . GLU A 1 179 ? -14.721 -2.790 25.400 1.00 96.56 179 GLU A N 1
ATOM 1419 C CA . GLU A 1 179 ? -13.348 -3.284 25.496 1.00 96.56 179 GLU A CA 1
ATOM 1420 C C . GLU A 1 179 ? -12.407 -2.496 24.572 1.00 96.56 179 GLU A C 1
ATOM 1422 O O . GLU A 1 179 ? -11.323 -2.087 24.991 1.00 96.56 179 GLU A O 1
ATOM 1427 N N . CYS A 1 180 ? -12.838 -2.216 23.335 1.00 96.75 180 CYS A N 1
ATOM 1428 C CA . CYS A 1 180 ? -12.080 -1.374 22.408 1.00 96.75 180 CYS A CA 1
ATOM 1429 C C . CYS A 1 180 ? -11.867 0.037 22.977 1.00 96.75 180 CYS A C 1
ATOM 1431 O O . CYS A 1 180 ? -10.740 0.528 22.991 1.00 96.75 180 CYS A O 1
ATOM 1433 N N . VAL A 1 181 ? -12.929 0.694 23.456 1.00 97.25 181 VAL A N 1
ATOM 1434 C CA . VAL A 1 181 ? -12.852 2.043 24.040 1.00 97.25 181 VAL A CA 1
ATOM 1435 C C . VAL A 1 181 ? -11.920 2.051 25.252 1.00 97.25 181 VAL A C 1
ATOM 1437 O O . VAL A 1 181 ? -10.951 2.806 25.249 1.00 97.25 181 VAL A O 1
ATOM 1440 N N . ALA A 1 182 ? -12.129 1.153 26.218 1.00 95.62 182 ALA A N 1
ATOM 1441 C CA . ALA A 1 182 ? -11.324 1.070 27.435 1.00 95.62 182 ALA A CA 1
ATOM 1442 C C . ALA A 1 182 ? -9.831 0.853 27.140 1.00 95.62 182 ALA A C 1
ATOM 1444 O O . ALA A 1 182 ? -8.970 1.428 27.808 1.00 95.62 182 ALA A O 1
ATOM 1445 N N . HIS A 1 183 ? -9.507 0.060 26.113 1.00 93.88 183 HIS A N 1
ATOM 1446 C CA . HIS A 1 183 ? -8.124 -0.168 25.703 1.00 93.88 183 HIS A CA 1
ATOM 1447 C C . HIS A 1 183 ? -7.431 1.119 25.223 1.00 93.88 183 HIS A C 1
ATOM 1449 O O . HIS A 1 183 ? -6.298 1.404 25.622 1.00 93.88 183 HIS A O 1
ATOM 1455 N N . PHE A 1 184 ? -8.106 1.918 24.391 1.00 95.19 184 PHE A N 1
ATOM 1456 C CA . PHE A 1 184 ? -7.566 3.198 23.930 1.00 95.19 184 PHE A CA 1
ATOM 1457 C C . PHE A 1 184 ? -7.560 4.259 25.042 1.00 95.19 184 PHE A C 1
ATOM 1459 O O . PHE A 1 184 ? -6.566 4.974 25.168 1.00 95.19 184 PHE A O 1
ATOM 1466 N N . GLU A 1 185 ? -8.595 4.321 25.886 1.00 95.00 185 GLU A N 1
ATOM 1467 C CA . GLU A 1 185 ? -8.669 5.246 27.031 1.00 95.00 185 GLU A CA 1
ATOM 1468 C C . GLU A 1 185 ? -7.536 5.018 28.027 1.00 95.00 185 GLU A C 1
ATOM 1470 O O . GLU A 1 185 ? -6.901 5.975 28.465 1.00 95.00 185 GLU A O 1
ATOM 1475 N N . ALA A 1 186 ? -7.224 3.759 28.347 1.00 93.50 186 ALA A N 1
ATOM 1476 C CA . ALA A 1 186 ? -6.122 3.433 29.245 1.00 93.50 186 ALA A CA 1
ATOM 1477 C C . ALA A 1 186 ? -4.776 3.959 28.713 1.00 93.50 186 ALA A C 1
ATOM 1479 O O . ALA A 1 186 ? -3.952 4.472 29.474 1.00 93.50 186 ALA A O 1
ATOM 1480 N N . ALA A 1 187 ? -4.555 3.870 27.398 1.00 92.69 187 ALA A N 1
ATOM 1481 C CA . ALA A 1 187 ? -3.353 4.403 26.768 1.00 92.69 187 ALA A CA 1
ATOM 1482 C C . ALA A 1 187 ? -3.345 5.942 26.721 1.00 92.69 187 ALA A C 1
ATOM 1484 O O . ALA A 1 187 ? -2.296 6.546 26.954 1.00 92.69 187 ALA A O 1
ATOM 1485 N N . GLU A 1 188 ? -4.490 6.587 26.465 1.00 91.69 188 GLU A N 1
ATOM 1486 C CA . GLU A 1 188 ? -4.611 8.049 26.534 1.00 91.69 188 GLU A CA 1
ATOM 1487 C C . GLU A 1 188 ? -4.364 8.572 27.952 1.00 91.69 188 GLU A C 1
ATOM 1489 O O . GLU A 1 188 ? -3.589 9.513 28.117 1.00 91.69 188 GLU A O 1
ATOM 1494 N N . LEU A 1 189 ? -4.935 7.929 28.975 1.00 92.88 189 LEU A N 1
ATOM 1495 C CA . LEU A 1 189 ? -4.737 8.304 30.373 1.00 92.88 189 LEU A CA 1
ATOM 1496 C C . LEU A 1 189 ? -3.264 8.183 30.781 1.00 92.88 189 LEU A C 1
ATOM 1498 O O . LEU A 1 189 ? -2.705 9.132 31.326 1.00 92.88 189 LEU A O 1
ATOM 1502 N N . ASN A 1 190 ? -2.608 7.070 30.433 1.00 92.69 190 ASN A N 1
ATOM 1503 C CA . ASN A 1 190 ? -1.168 6.897 30.643 1.00 92.69 190 ASN A CA 1
ATOM 1504 C C . ASN A 1 190 ? -0.356 8.027 29.988 1.00 92.69 190 ASN A C 1
ATOM 1506 O O . ASN A 1 190 ? 0.548 8.591 30.600 1.00 92.69 190 ASN A O 1
ATOM 1510 N N . ASN A 1 191 ? -0.687 8.387 28.747 1.00 92.75 191 ASN A N 1
ATOM 1511 C CA . ASN A 1 191 ? 0.003 9.462 28.041 1.00 92.75 191 ASN A CA 1
ATOM 1512 C C . ASN A 1 191 ? -0.229 10.836 28.681 1.00 92.75 191 ASN A C 1
ATOM 1514 O O . ASN A 1 191 ? 0.696 11.643 28.711 1.00 92.75 191 ASN A O 1
ATOM 1518 N N . ILE A 1 192 ? -1.436 11.109 29.184 1.00 91.81 192 ILE A N 1
ATOM 1519 C CA . ILE A 1 192 ? -1.755 12.352 29.898 1.00 91.81 192 ILE A CA 1
ATOM 1520 C C . ILE A 1 192 ? -0.913 12.463 31.170 1.00 91.81 192 ILE A C 1
ATOM 1522 O O . ILE A 1 192 ? -0.314 13.513 31.394 1.00 91.81 192 ILE A O 1
ATOM 1526 N N . THR A 1 193 ? -0.811 11.386 31.957 1.00 93.19 193 THR A N 1
ATOM 1527 C CA . THR A 1 193 ? 0.035 11.348 33.159 1.00 93.19 193 THR A CA 1
ATOM 1528 C C . THR A 1 193 ? 1.492 11.655 32.818 1.00 93.19 193 THR A C 1
ATOM 1530 O O . THR A 1 193 ? 2.074 12.565 33.396 1.00 93.19 193 THR A O 1
ATOM 1533 N N . ILE A 1 194 ? 2.052 11.001 31.797 1.00 91.88 194 ILE A N 1
ATOM 1534 C CA . ILE A 1 194 ? 3.442 11.235 31.373 1.00 91.88 194 ILE A CA 1
ATOM 1535 C C . ILE A 1 194 ? 3.653 12.678 30.903 1.00 91.88 194 ILE A C 1
ATOM 1537 O O . ILE A 1 194 ? 4.647 13.312 31.244 1.00 91.88 194 ILE A O 1
ATOM 1541 N N . LEU A 1 195 ? 2.728 13.236 30.122 1.00 91.25 195 LEU A N 1
ATOM 1542 C CA . LEU A 1 195 ? 2.842 14.627 29.681 1.00 91.25 195 LEU A CA 1
ATOM 1543 C C . LEU A 1 195 ? 2.807 15.609 30.857 1.00 91.25 195 LEU A C 1
ATOM 1545 O O . LEU A 1 195 ? 3.554 16.590 30.843 1.00 91.25 195 LEU A O 1
ATOM 1549 N N . ALA A 1 196 ? 1.978 15.335 31.867 1.00 90.56 196 ALA A N 1
ATOM 1550 C CA . ALA A 1 196 ? 1.920 16.125 33.089 1.00 90.56 196 ALA A CA 1
ATOM 1551 C C . ALA A 1 196 ? 3.239 16.045 33.876 1.00 90.56 196 ALA A C 1
ATOM 1553 O O . ALA A 1 196 ? 3.784 17.092 34.224 1.00 90.56 196 ALA A O 1
ATOM 1554 N N . ASP A 1 197 ? 3.789 14.840 34.062 1.00 91.00 197 ASP A N 1
ATOM 1555 C CA . ASP A 1 197 ? 5.039 14.598 34.798 1.00 91.00 197 ASP A CA 1
ATOM 1556 C C . ASP A 1 197 ? 6.246 15.302 34.158 1.00 91.00 197 ASP A C 1
ATOM 1558 O O . ASP A 1 197 ? 7.121 15.822 34.848 1.00 91.00 197 ASP A O 1
ATOM 1562 N N . TYR A 1 198 ? 6.286 15.358 32.825 1.00 89.00 198 TYR A N 1
ATOM 1563 C CA . TYR A 1 198 ? 7.357 16.021 32.076 1.00 89.00 198 TYR A CA 1
ATOM 1564 C C . TYR A 1 198 ? 7.082 17.504 31.777 1.00 89.00 198 TYR A C 1
ATOM 1566 O O . TYR A 1 198 ? 7.878 18.136 31.076 1.00 89.00 198 TYR A O 1
ATOM 1574 N N . HIS A 1 199 ? 5.959 18.063 32.250 1.00 86.75 199 HIS A N 1
ATOM 1575 C CA . HIS A 1 199 ? 5.479 19.410 31.903 1.00 86.75 199 HIS A CA 1
ATOM 1576 C C . HIS A 1 199 ? 5.505 19.692 30.389 1.00 86.75 199 HIS A C 1
ATOM 1578 O O . HIS A 1 199 ? 5.778 20.806 29.930 1.00 86.75 199 HIS A O 1
ATOM 1584 N N . ALA A 1 200 ? 5.252 18.657 29.589 1.00 80.06 200 ALA A N 1
ATOM 1585 C CA . ALA A 1 200 ? 5.346 18.715 28.144 1.00 80.06 200 ALA A CA 1
ATOM 1586 C C . ALA A 1 200 ? 3.961 18.951 27.533 1.00 80.06 200 ALA A C 1
ATOM 1588 O O . ALA A 1 200 ? 2.998 18.246 27.824 1.00 80.06 200 ALA A O 1
ATOM 1589 N N . GLY A 1 201 ? 3.858 19.919 26.620 1.00 74.88 201 GLY A N 1
ATOM 1590 C CA . GLY A 1 201 ? 2.675 20.047 25.769 1.00 74.88 201 GLY A CA 1
ATOM 1591 C C . GLY A 1 201 ? 2.580 18.911 24.742 1.00 74.88 201 GLY A C 1
ATOM 1592 O O . GLY A 1 201 ? 3.560 18.208 24.479 1.00 74.88 201 GLY A O 1
ATOM 1593 N N . ALA A 1 202 ? 1.420 18.791 24.086 1.00 65.50 202 ALA A N 1
ATOM 1594 C CA . ALA A 1 202 ? 1.163 17.859 22.979 1.00 65.50 202 ALA A CA 1
ATOM 1595 C C . ALA A 1 202 ? 1.936 18.241 21.693 1.00 65.50 202 ALA A C 1
ATOM 1597 O O . ALA A 1 202 ? 1.361 18.566 20.657 1.00 65.50 202 ALA A O 1
ATOM 1598 N N . SER A 1 203 ? 3.265 18.256 21.775 1.00 67.31 203 SER A N 1
ATOM 1599 C CA . SER A 1 203 ? 4.191 18.563 20.683 1.00 67.31 203 SER A CA 1
ATOM 1600 C C . SER A 1 203 ? 4.864 17.290 20.164 1.00 67.31 203 SER A C 1
ATOM 1602 O O . SER A 1 203 ? 4.787 16.235 20.788 1.00 67.31 203 SER A O 1
ATOM 1604 N N . SER A 1 204 ? 5.605 17.381 19.057 1.00 61.19 204 SER A N 1
ATOM 1605 C CA . SER A 1 204 ? 6.399 16.261 18.523 1.00 61.19 204 SER A CA 1
ATOM 1606 C C . SER A 1 204 ? 7.458 15.715 19.493 1.00 61.19 204 SER A C 1
ATOM 1608 O O . SER A 1 204 ? 8.010 14.652 19.241 1.00 61.19 204 SER A O 1
ATOM 1610 N N . ARG A 1 205 ? 7.759 16.421 20.593 1.00 73.38 205 ARG A N 1
ATOM 1611 C CA . ARG A 1 205 ? 8.635 15.918 21.663 1.00 73.38 205 ARG A CA 1
ATOM 1612 C C . ARG A 1 205 ? 7.938 14.896 22.566 1.00 73.38 205 ARG A C 1
ATOM 1614 O O . ARG A 1 205 ? 8.626 14.098 23.194 1.00 73.38 205 ARG A O 1
ATOM 1621 N N . ALA A 1 206 ? 6.604 14.867 22.593 1.00 81.44 206 ALA A N 1
ATOM 1622 C CA . ALA A 1 206 ? 5.830 13.922 23.399 1.00 81.44 206 ALA A CA 1
ATOM 1623 C C . ALA A 1 206 ? 6.192 12.465 23.082 1.00 81.44 206 ALA A C 1
ATOM 1625 O O . ALA A 1 206 ? 6.430 11.674 23.984 1.00 81.44 206 ALA A O 1
ATOM 1626 N N . THR A 1 207 ? 6.341 12.135 21.795 1.00 83.00 207 THR A N 1
ATOM 1627 C CA . THR A 1 207 ? 6.669 10.774 21.342 1.00 83.00 207 THR A CA 1
ATOM 1628 C C . THR A 1 207 ? 8.078 10.316 21.719 1.00 83.00 207 THR A C 1
ATOM 1630 O O . THR A 1 207 ? 8.400 9.155 21.509 1.00 83.00 207 THR A O 1
ATOM 1633 N N . SER A 1 208 ? 8.935 11.213 22.222 1.00 85.69 208 SER A N 1
ATOM 1634 C CA . SER A 1 208 ? 10.274 10.869 22.726 1.00 85.69 208 SER A CA 1
ATOM 1635 C C . SER A 1 208 ? 10.341 10.713 24.247 1.00 85.69 208 SER A C 1
ATOM 1637 O O . SER A 1 208 ? 11.403 10.386 24.770 1.00 85.69 208 SER A O 1
ATOM 1639 N N . LEU A 1 209 ? 9.239 10.962 24.962 1.00 89.81 209 LEU A N 1
ATOM 1640 C CA . LEU A 1 209 ? 9.193 10.806 26.413 1.00 89.81 209 LEU A CA 1
ATOM 1641 C C . LEU A 1 209 ? 9.127 9.325 26.789 1.00 89.81 209 LEU A C 1
ATOM 1643 O O . LEU A 1 209 ? 8.417 8.540 26.157 1.00 89.81 209 LEU A O 1
ATOM 1647 N N . ALA A 1 210 ? 9.855 8.948 27.839 1.00 91.31 210 ALA A N 1
ATOM 1648 C CA . ALA A 1 210 ? 9.860 7.578 28.332 1.00 91.31 210 ALA A CA 1
ATOM 1649 C C . ALA A 1 210 ? 8.443 7.155 28.759 1.00 91.31 210 ALA A C 1
ATOM 1651 O O . ALA A 1 210 ? 7.761 7.874 29.483 1.00 91.31 210 ALA A O 1
ATOM 1652 N N . GLY A 1 211 ? 8.000 5.989 28.285 1.00 89.81 211 GLY A N 1
ATOM 1653 C CA . GLY A 1 211 ? 6.681 5.425 28.589 1.00 89.81 211 GLY A CA 1
ATOM 1654 C C . GLY A 1 211 ? 5.516 5.977 27.757 1.00 89.81 211 GLY A C 1
ATOM 1655 O O . GLY A 1 211 ? 4.427 5.402 27.821 1.00 89.81 211 GLY A O 1
ATOM 1656 N N . TYR A 1 212 ? 5.710 7.053 26.981 1.00 91.31 212 TYR A N 1
ATOM 1657 C CA . TYR A 1 212 ? 4.664 7.585 26.106 1.00 91.31 212 TYR A CA 1
ATOM 1658 C C . TYR A 1 212 ? 4.372 6.588 24.982 1.00 91.31 212 TYR A C 1
ATOM 1660 O O . TYR A 1 212 ? 5.281 6.127 24.294 1.00 91.31 212 TYR A O 1
ATOM 1668 N N . LYS A 1 213 ? 3.094 6.274 24.756 1.00 91.00 213 LYS A N 1
ATOM 1669 C CA . LYS A 1 213 ? 2.656 5.296 23.753 1.00 91.00 213 LYS A CA 1
ATOM 1670 C C . LYS A 1 213 ? 1.866 5.990 22.661 1.00 91.00 213 LYS A C 1
ATOM 1672 O O . LYS A 1 213 ? 0.723 6.386 22.870 1.00 91.00 213 LYS A O 1
ATOM 1677 N N . GLN A 1 214 ? 2.431 6.105 21.466 1.00 92.88 214 GLN A N 1
ATOM 1678 C CA . GLN A 1 214 ? 1.673 6.633 20.337 1.00 92.88 214 GLN A CA 1
ATOM 1679 C C . GLN A 1 214 ? 0.548 5.651 19.951 1.00 92.88 214 GLN A C 1
ATOM 1681 O O . GLN A 1 214 ? 0.811 4.520 19.551 1.00 92.88 214 GLN A O 1
ATOM 1686 N N . THR A 1 215 ? -0.707 6.092 20.060 1.00 93.31 215 THR A N 1
ATOM 1687 C CA . THR A 1 215 ? -1.905 5.249 19.871 1.00 93.31 215 THR A CA 1
ATOM 1688 C C . THR A 1 215 ? -2.490 5.300 18.463 1.00 93.31 215 THR A C 1
ATOM 1690 O O . THR A 1 215 ? -3.356 4.497 18.138 1.00 93.31 215 THR A O 1
ATOM 1693 N N . PHE A 1 216 ? -2.045 6.223 17.606 1.00 94.44 216 PHE A N 1
ATOM 1694 C CA . PHE A 1 216 ? -2.506 6.330 16.219 1.00 94.44 216 PHE A CA 1
ATOM 1695 C C . PHE A 1 216 ? -1.425 6.919 15.302 1.00 94.44 216 PHE A C 1
ATOM 1697 O O . PHE A 1 216 ? -0.510 7.611 15.755 1.00 94.44 216 PHE A O 1
ATOM 1704 N N . ASN A 1 217 ? -1.546 6.713 13.989 1.00 94.19 217 ASN A N 1
ATOM 1705 C CA . ASN A 1 217 ? -0.688 7.353 12.987 1.00 94.19 217 ASN A CA 1
ATOM 1706 C C . ASN A 1 217 ? -1.508 7.873 11.800 1.00 94.19 217 ASN A C 1
ATOM 1708 O O . ASN A 1 217 ? -1.846 7.143 10.868 1.00 94.19 217 ASN A O 1
ATOM 1712 N N . ALA A 1 218 ? -1.740 9.187 11.790 1.00 93.25 218 ALA A N 1
ATOM 1713 C CA . ALA A 1 218 ? -2.515 9.856 10.748 1.00 93.25 218 ALA A CA 1
ATOM 1714 C C . ALA A 1 218 ? -1.894 9.768 9.345 1.00 93.25 218 ALA A C 1
ATOM 1716 O O . ALA A 1 218 ? -2.587 10.014 8.362 1.00 93.25 218 ALA A O 1
ATOM 1717 N N . CYS A 1 219 ? -0.601 9.449 9.246 1.00 91.75 219 CYS A N 1
ATOM 1718 C CA . CYS A 1 219 ? 0.170 9.457 8.004 1.00 91.75 219 CYS A CA 1
ATOM 1719 C C . CYS A 1 219 ? 0.590 8.050 7.559 1.00 91.75 219 CYS A C 1
ATOM 1721 O O . CYS A 1 219 ? 1.522 7.921 6.760 1.00 91.75 219 CYS A O 1
ATOM 1723 N N . ILE A 1 220 ? -0.051 6.988 8.065 1.00 91.88 220 ILE A N 1
ATOM 1724 C CA . ILE A 1 220 ? 0.336 5.607 7.734 1.00 91.88 220 ILE A CA 1
ATOM 1725 C C . ILE A 1 220 ? 0.268 5.328 6.217 1.00 91.88 220 ILE A C 1
ATOM 1727 O O . ILE A 1 220 ? 1.081 4.577 5.682 1.00 91.88 220 ILE A O 1
ATOM 1731 N N . TRP A 1 221 ? -0.614 6.022 5.485 1.00 88.00 221 TRP A N 1
ATOM 1732 C CA . TRP A 1 221 ? -0.764 5.912 4.025 1.00 88.00 221 TRP A CA 1
ATOM 1733 C C . TRP A 1 221 ? 0.014 6.971 3.229 1.00 88.00 221 TRP A C 1
ATOM 1735 O O . TRP A 1 221 ? -0.110 7.054 2.008 1.00 88.00 221 TRP A O 1
ATOM 1745 N N . GLY A 1 222 ? 0.846 7.772 3.898 1.00 82.31 222 GLY A N 1
ATOM 1746 C CA . GLY A 1 222 ? 1.698 8.799 3.296 1.00 82.31 222 GLY A CA 1
ATOM 1747 C C . GLY A 1 222 ? 1.268 10.222 3.645 1.00 82.31 222 GLY A C 1
ATOM 1748 O O . GLY A 1 222 ? 2.072 10.968 4.195 1.00 82.31 222 GLY A O 1
ATOM 1749 N N . GLN A 1 223 ? 0.019 10.598 3.361 1.00 80.75 223 GLN A N 1
ATOM 1750 C CA . GLN A 1 223 ? -0.529 11.910 3.731 1.00 80.75 223 GLN A CA 1
ATOM 1751 C C . GLN A 1 223 ? -1.363 11.822 5.008 1.00 80.75 223 GLN A C 1
ATOM 1753 O O . GLN A 1 223 ? -1.987 10.795 5.275 1.00 80.75 223 GLN A O 1
ATOM 1758 N N . ALA A 1 224 ? -1.366 12.908 5.784 1.00 87.56 224 ALA A N 1
ATOM 1759 C CA . ALA A 1 224 ? -2.155 13.002 7.002 1.00 87.56 224 ALA A CA 1
ATOM 1760 C C . ALA A 1 224 ? -3.653 12.926 6.683 1.00 87.56 224 ALA A C 1
ATOM 1762 O O . ALA A 1 224 ? -4.152 13.670 5.839 1.00 87.56 224 ALA A O 1
ATOM 1763 N N . SER A 1 225 ? -4.375 12.065 7.396 1.00 91.44 225 SER A N 1
ATOM 1764 C CA . SER A 1 225 ? -5.832 11.989 7.348 1.00 91.44 225 SER A CA 1
ATOM 1765 C C . SER A 1 225 ? -6.419 12.221 8.733 1.00 91.44 225 SER A C 1
ATOM 1767 O O . SER A 1 225 ? -6.107 11.502 9.681 1.00 91.44 225 SER A O 1
ATOM 1769 N N . ASN A 1 226 ? -7.323 13.197 8.836 1.00 93.25 226 ASN A N 1
ATOM 1770 C CA . ASN A 1 226 ? -8.067 13.474 10.066 1.00 93.25 226 ASN A CA 1
ATOM 1771 C C . ASN A 1 226 ? -8.879 12.253 10.531 1.00 93.25 226 ASN A C 1
ATOM 1773 O O . ASN A 1 226 ? -9.017 12.019 11.725 1.00 93.25 226 ASN A O 1
ATOM 1777 N N . HIS A 1 227 ? -9.361 11.428 9.599 1.00 93.38 227 HIS A N 1
ATOM 1778 C CA . HIS A 1 227 ? -10.121 10.224 9.933 1.00 93.38 227 HIS A CA 1
ATOM 1779 C C . HIS A 1 227 ? -9.265 9.104 10.528 1.00 93.38 227 HIS A C 1
ATOM 1781 O O . HIS A 1 227 ? -9.832 8.148 11.040 1.00 93.38 227 HIS A O 1
ATOM 1787 N N . LEU A 1 228 ? -7.937 9.199 10.461 1.00 94.19 228 LEU A N 1
ATOM 1788 C CA . LEU A 1 228 ? -7.019 8.244 11.086 1.00 94.19 228 LEU A CA 1
ATOM 1789 C C . LEU A 1 228 ? -6.576 8.684 12.487 1.00 94.19 228 LEU A C 1
ATOM 1791 O O . LEU A 1 228 ? -5.841 7.959 13.153 1.00 94.19 228 LEU A O 1
ATOM 1795 N N . LEU A 1 229 ? -6.993 9.875 12.930 1.00 94.62 229 LEU A N 1
ATOM 1796 C CA . LEU A 1 229 ? -6.814 10.296 14.312 1.00 94.62 229 LEU A CA 1
ATOM 1797 C C . LEU A 1 229 ? -7.679 9.433 15.227 1.00 94.62 229 LEU A C 1
ATOM 1799 O O . LEU A 1 229 ? -8.769 9.002 14.843 1.00 94.62 229 LEU A O 1
ATOM 1803 N N . LEU A 1 230 ? -7.204 9.241 16.455 1.00 94.19 230 LEU A N 1
ATOM 1804 C CA . LEU A 1 230 ? -7.975 8.570 17.494 1.00 94.19 230 LEU A CA 1
ATOM 1805 C C . LEU A 1 230 ? -9.270 9.338 17.815 1.00 94.19 230 LEU A C 1
ATOM 1807 O O . LEU A 1 230 ? -10.337 8.744 17.914 1.00 94.19 230 LEU A O 1
ATOM 1811 N N . GLN A 1 231 ? -9.187 10.670 17.845 1.00 94.19 231 GLN A N 1
ATOM 1812 C CA . GLN A 1 231 ? -10.319 11.580 18.018 1.00 94.19 231 GLN A CA 1
ATOM 1813 C C . GLN A 1 231 ? -10.376 12.579 16.845 1.00 94.19 231 GLN A C 1
ATOM 1815 O O . GLN A 1 231 ? -9.843 13.691 16.946 1.00 94.19 231 GLN A O 1
ATOM 1820 N N . PRO A 1 232 ? -10.952 12.189 15.689 1.00 93.69 232 PRO A N 1
ATOM 1821 C CA . PRO A 1 232 ? -11.069 13.064 14.525 1.00 93.69 232 PRO A CA 1
ATOM 1822 C C . PRO A 1 232 ? -11.784 14.372 14.859 1.00 93.69 232 PRO A C 1
ATOM 1824 O O . PRO A 1 232 ? -12.746 14.387 15.622 1.00 93.69 232 PRO A O 1
ATOM 1827 N N . THR A 1 233 ? -11.341 15.473 14.253 1.00 93.31 233 THR A N 1
ATOM 1828 C CA . THR A 1 233 ? -12.053 16.753 14.356 1.00 93.31 233 THR A CA 1
ATOM 1829 C C . THR A 1 233 ? -13.147 16.818 13.297 1.00 93.31 233 THR A C 1
ATOM 1831 O O . THR A 1 233 ? -12.888 16.558 12.122 1.00 93.31 233 THR A O 1
ATOM 1834 N N . ILE A 1 234 ? -14.356 17.185 13.694 1.00 90.31 234 ILE A N 1
ATOM 1835 C CA . ILE A 1 234 ? -15.483 17.452 12.803 1.00 90.31 234 ILE A CA 1
ATOM 1836 C C . ILE A 1 234 ? -15.940 18.901 12.923 1.00 90.31 234 ILE A C 1
ATOM 1838 O O . ILE A 1 234 ? -15.555 19.600 13.855 1.00 90.31 234 ILE A O 1
ATOM 1842 N N . GLY A 1 235 ? -16.755 19.343 11.967 1.00 87.19 235 GLY A N 1
ATOM 1843 C CA . GLY A 1 235 ? -17.211 20.725 11.871 1.00 87.19 235 GLY A CA 1
ATOM 1844 C C . GLY A 1 235 ? -16.260 21.625 11.076 1.00 87.19 235 GLY A C 1
ATOM 1845 O O . GLY A 1 235 ? -15.211 21.203 10.577 1.00 87.19 235 GLY A O 1
ATOM 1846 N N . LYS A 1 236 ? -16.659 22.886 10.904 1.00 84.31 236 LYS A N 1
ATOM 1847 C CA . LYS A 1 236 ? -15.915 23.916 10.163 1.00 84.31 236 LYS A CA 1
ATOM 1848 C C . LYS A 1 236 ? -15.871 25.205 10.977 1.00 84.31 236 LYS A C 1
ATOM 1850 O O . LYS A 1 236 ? -16.784 25.472 11.750 1.00 84.31 236 LYS A O 1
ATOM 1855 N N . GLY A 1 237 ? -14.825 26.004 10.760 1.00 86.06 237 GLY A N 1
ATOM 1856 C CA . GLY A 1 237 ? -14.641 27.278 11.461 1.00 86.06 237 GLY A CA 1
ATOM 1857 C C . GLY A 1 237 ? -14.583 27.087 12.975 1.00 86.06 237 GLY A C 1
ATOM 1858 O O . GLY A 1 237 ? -13.839 26.223 13.446 1.00 86.06 237 GLY A O 1
ATOM 1859 N N . ASP A 1 238 ? -15.397 27.863 13.682 1.00 85.00 238 ASP A N 1
ATOM 1860 C CA . ASP A 1 238 ? -15.464 27.891 15.145 1.00 85.00 238 ASP A CA 1
ATOM 1861 C C . ASP A 1 238 ? -16.280 26.728 15.736 1.00 85.00 238 ASP A C 1
ATOM 1863 O O . ASP A 1 238 ? -16.129 26.400 16.906 1.00 85.00 238 ASP A O 1
ATOM 1867 N N . HIS A 1 239 ? -17.067 26.014 14.923 1.00 85.81 239 HIS A N 1
ATOM 1868 C CA . HIS A 1 239 ? -17.862 24.852 15.351 1.00 85.81 239 HIS A CA 1
ATOM 1869 C C . HIS A 1 239 ? -17.087 23.532 15.254 1.00 85.81 239 HIS A C 1
ATOM 1871 O O . HIS A 1 239 ? -17.645 22.482 14.928 1.00 85.81 239 HIS A O 1
ATOM 1877 N N . LYS A 1 240 ? -15.767 23.578 15.454 1.00 91.50 240 LYS A N 1
ATOM 1878 C CA . LYS A 1 240 ? -14.936 22.375 15.424 1.00 91.50 240 LYS A CA 1
ATOM 1879 C C . LYS A 1 240 ? -14.999 21.663 16.764 1.00 91.50 240 LYS A C 1
ATOM 1881 O O . LYS A 1 240 ? -14.590 22.221 17.776 1.00 91.50 240 LYS A O 1
ATOM 1886 N N . ARG A 1 241 ? -15.400 20.395 16.751 1.00 94.25 241 ARG A N 1
ATOM 1887 C CA . ARG A 1 241 ? -15.299 19.511 17.920 1.00 94.25 241 ARG A CA 1
ATOM 1888 C C . ARG A 1 241 ? -14.562 18.231 17.576 1.00 94.25 241 ARG A C 1
ATOM 1890 O O . ARG A 1 241 ? -14.505 17.830 16.415 1.00 94.25 241 ARG A O 1
ATOM 1897 N N . LYS A 1 242 ? -13.999 17.579 18.585 1.00 94.06 242 LYS A N 1
ATOM 1898 C CA . LYS A 1 242 ? -13.427 16.241 18.435 1.00 94.06 242 LYS A CA 1
ATOM 1899 C C . LYS A 1 242 ? -14.501 15.187 18.670 1.00 94.06 242 LYS A C 1
ATOM 1901 O O . LYS A 1 242 ? -15.408 15.399 19.472 1.00 94.06 242 LYS A O 1
ATOM 1906 N N . TYR A 1 243 ? -14.386 14.065 17.975 1.00 94.50 243 TYR A N 1
ATOM 1907 C CA . TYR A 1 243 ? -15.115 12.857 18.339 1.00 94.50 243 TYR A CA 1
ATOM 1908 C C . TYR A 1 243 ? -14.612 12.315 19.672 1.00 94.50 243 TYR A C 1
ATOM 1910 O O . TYR A 1 243 ? -13.407 12.293 19.925 1.00 94.50 243 TYR A O 1
ATOM 1918 N N . THR A 1 244 ? -15.539 11.811 20.475 1.00 96.38 244 THR A N 1
ATOM 1919 C CA . THR A 1 244 ? -15.229 10.856 21.539 1.00 96.38 244 THR A CA 1
ATOM 1920 C C . THR A 1 244 ? -14.813 9.511 20.934 1.00 96.38 244 THR A C 1
ATOM 1922 O O . THR A 1 244 ? -15.074 9.219 19.762 1.00 96.38 244 THR A O 1
ATOM 1925 N N . LEU A 1 245 ? -14.188 8.648 21.735 1.00 96.00 245 LEU A N 1
ATOM 1926 C CA . LEU A 1 245 ? -13.848 7.292 21.294 1.00 96.00 245 LEU A CA 1
ATOM 1927 C C . LEU A 1 245 ? -15.097 6.464 20.979 1.00 96.00 245 LEU A C 1
ATOM 1929 O O . LEU A 1 245 ? -15.091 5.688 20.025 1.00 96.00 245 LEU A O 1
ATOM 1933 N N . LEU A 1 246 ? -16.182 6.675 21.728 1.00 97.69 246 LEU A N 1
ATOM 1934 C CA . LEU A 1 246 ? -17.457 6.009 21.483 1.00 97.69 246 LEU A CA 1
ATOM 1935 C C . LEU A 1 246 ? -18.059 6.429 20.135 1.00 97.69 246 LEU A C 1
ATOM 1937 O O . LEU A 1 246 ? -18.471 5.572 19.360 1.00 97.69 246 LEU A O 1
ATOM 1941 N N . GLU A 1 247 ? -18.036 7.723 19.801 1.00 96.62 247 GLU A N 1
ATOM 1942 C CA . GLU A 1 247 ? -18.472 8.216 18.483 1.00 96.62 247 GLU A CA 1
ATOM 1943 C C . GLU A 1 247 ? -17.586 7.686 17.348 1.00 96.62 247 GLU A C 1
ATOM 1945 O O . GLU A 1 247 ? -18.070 7.372 16.260 1.00 96.62 247 GLU A O 1
ATOM 1950 N N . LYS A 1 248 ? -16.277 7.565 17.597 1.00 96.31 248 LYS A N 1
ATOM 1951 C CA . LYS A 1 248 ? -15.313 7.050 16.624 1.00 96.31 248 LYS A CA 1
ATOM 1952 C C . LYS A 1 248 ? -15.515 5.562 16.337 1.00 96.31 248 LYS A C 1
ATOM 1954 O O . LYS A 1 248 ? -15.549 5.174 15.169 1.00 96.31 248 LYS A O 1
ATOM 1959 N N . PHE A 1 249 ? -15.586 4.735 17.376 1.00 97.94 249 PHE A N 1
ATOM 1960 C CA . PHE A 1 249 ? -15.602 3.278 17.246 1.00 97.94 249 PHE A CA 1
ATOM 1961 C C . PHE A 1 249 ? -17.011 2.693 17.166 1.00 97.94 249 PHE A C 1
ATOM 1963 O O . PHE A 1 249 ? -17.179 1.631 16.570 1.00 97.94 249 PHE A O 1
ATOM 1970 N N . GLY A 1 250 ? -18.030 3.379 17.688 1.00 98.19 250 GLY A N 1
ATOM 1971 C CA . GLY A 1 250 ? -19.422 2.921 17.690 1.00 98.19 250 GLY A CA 1
ATOM 1972 C C . GLY A 1 250 ? -19.905 2.414 16.328 1.00 98.19 250 GLY A C 1
ATOM 1973 O O . GLY A 1 250 ? -20.366 1.273 16.242 1.00 98.19 250 GLY A O 1
ATOM 1974 N N . PRO A 1 251 ? -19.709 3.168 15.227 1.00 97.75 251 PRO A N 1
ATOM 1975 C CA . PRO A 1 251 ? -20.082 2.704 13.892 1.00 97.75 251 PRO A CA 1
ATOM 1976 C C . PRO A 1 251 ? -19.399 1.393 13.470 1.00 97.75 251 PRO A C 1
ATOM 1978 O O . PRO A 1 251 ? -20.002 0.594 12.752 1.00 97.75 251 PRO A O 1
ATOM 1981 N N . TYR A 1 252 ? -18.166 1.140 13.924 1.00 98.00 252 TYR A N 1
ATOM 1982 C CA . TYR A 1 252 ? -17.393 -0.053 13.554 1.00 98.00 252 TYR A CA 1
ATOM 1983 C C . TYR A 1 252 ? -17.946 -1.321 14.208 1.00 98.00 252 TYR A C 1
ATOM 1985 O O . TYR A 1 252 ? -17.815 -2.405 13.641 1.00 98.00 252 TYR A O 1
ATOM 1993 N N . PHE A 1 253 ? -18.557 -1.186 15.387 1.00 98.25 253 PHE A N 1
ATOM 1994 C CA . PHE A 1 253 ? -19.138 -2.277 16.176 1.00 98.25 253 PHE A CA 1
ATOM 1995 C C . PHE A 1 253 ? -20.658 -2.387 16.020 1.00 98.25 253 PHE A C 1
ATOM 1997 O O . PHE A 1 253 ? -21.293 -3.163 16.728 1.00 98.25 253 PHE A O 1
ATOM 2004 N N . SER A 1 254 ? -21.254 -1.638 15.089 1.00 98.12 254 SER A N 1
ATOM 2005 C CA . SER A 1 254 ? -22.691 -1.723 14.840 1.00 98.12 254 SER A CA 1
ATOM 2006 C C . SER A 1 254 ? -23.105 -3.115 14.348 1.00 98.12 254 SER A C 1
ATOM 2008 O O . SER A 1 254 ? -22.410 -3.757 13.553 1.00 98.12 254 SER A O 1
ATOM 2010 N N . GLU A 1 255 ? -24.293 -3.546 14.770 1.00 98.25 255 GLU A N 1
ATOM 2011 C CA . GLU A 1 255 ? -24.874 -4.840 14.396 1.00 98.25 255 GLU A CA 1
ATOM 2012 C C . GLU A 1 255 ? -24.970 -5.013 12.874 1.00 98.25 255 GLU A C 1
ATOM 2014 O O . GLU A 1 255 ? -24.672 -6.077 12.327 1.00 98.25 255 GLU A O 1
ATOM 2019 N N . ARG A 1 256 ? -25.307 -3.927 12.166 1.00 98.06 256 ARG A N 1
ATOM 2020 C CA . ARG A 1 256 ? -25.346 -3.887 10.702 1.00 98.06 256 ARG A CA 1
ATOM 2021 C C . ARG A 1 256 ? -23.987 -4.232 10.088 1.00 98.06 256 ARG A C 1
ATOM 2023 O O . ARG A 1 256 ? -23.933 -5.056 9.179 1.00 98.06 256 ARG A O 1
ATOM 2030 N N . VAL A 1 257 ? -22.902 -3.609 10.555 1.00 98.25 257 VAL A N 1
ATOM 2031 C CA . VAL A 1 257 ? -21.552 -3.835 10.008 1.00 98.25 257 VAL A CA 1
ATOM 2032 C C . VAL A 1 257 ? -21.113 -5.282 10.226 1.00 98.25 257 VAL A C 1
ATOM 2034 O O . VAL A 1 257 ? -20.633 -5.918 9.289 1.00 98.25 257 VAL A O 1
ATOM 2037 N N . GLN A 1 258 ? -21.326 -5.827 11.425 1.00 98.38 258 GLN A N 1
ATOM 2038 C CA . GLN A 1 258 ? -20.957 -7.211 11.738 1.00 98.38 258 GLN A CA 1
ATOM 2039 C C . GLN A 1 258 ? -21.804 -8.229 10.965 1.00 98.38 258 GLN A C 1
ATOM 2041 O O . GLN A 1 258 ? -21.271 -9.210 10.455 1.00 98.38 258 GLN A O 1
ATOM 2046 N N . THR A 1 259 ? -23.104 -7.975 10.807 1.00 98.62 259 THR A N 1
ATOM 2047 C CA . THR A 1 259 ? -23.997 -8.837 10.016 1.00 98.62 259 THR A CA 1
ATOM 2048 C C . THR A 1 259 ? -23.582 -8.872 8.548 1.00 98.62 259 THR A C 1
ATOM 2050 O O . THR A 1 259 ? -23.461 -9.949 7.962 1.00 98.62 259 THR A O 1
ATOM 2053 N N . LEU A 1 260 ? -23.298 -7.706 7.956 1.00 98.50 260 LEU A N 1
ATOM 2054 C CA . LEU A 1 260 ? -22.808 -7.622 6.580 1.00 98.50 260 LEU A CA 1
ATOM 2055 C C . LEU A 1 260 ? -21.452 -8.319 6.419 1.00 98.50 260 LEU A C 1
ATOM 2057 O O . LEU A 1 260 ? -21.214 -8.941 5.388 1.00 98.50 260 LEU A O 1
ATOM 2061 N N . TRP A 1 261 ? -20.585 -8.263 7.431 1.00 98.62 261 TRP A N 1
ATOM 2062 C CA . TRP A 1 261 ? -19.317 -8.991 7.428 1.00 98.62 261 TRP A CA 1
ATOM 2063 C C . TRP A 1 261 ? -19.496 -10.507 7.465 1.00 98.62 261 TRP A C 1
ATOM 2065 O O . TRP A 1 261 ? -18.883 -11.204 6.660 1.00 98.62 261 TRP A O 1
ATOM 2075 N N . CYS A 1 262 ? -20.377 -11.024 8.324 1.00 98.69 262 CYS A N 1
ATOM 2076 C CA . CYS A 1 262 ? -20.716 -12.447 8.328 1.00 98.69 262 CYS A CA 1
ATOM 2077 C C . CYS A 1 262 ? -21.244 -12.900 6.959 1.00 98.69 262 CYS A C 1
ATOM 2079 O O . CYS A 1 262 ? -20.812 -13.928 6.445 1.00 98.69 262 CYS A O 1
ATOM 2081 N N . GLY A 1 263 ? -22.122 -12.104 6.336 1.00 98.50 263 GLY A N 1
ATOM 2082 C CA . GLY A 1 263 ? -22.619 -12.373 4.984 1.00 98.50 263 GLY A CA 1
ATOM 2083 C C . GLY A 1 263 ? -21.530 -12.302 3.907 1.00 98.50 263 GLY A C 1
ATOM 2084 O O . GLY A 1 263 ? -21.523 -13.114 2.984 1.00 98.50 263 GLY A O 1
ATOM 2085 N N . PHE A 1 264 ? -20.583 -11.367 4.030 1.00 98.62 264 PHE A N 1
ATOM 2086 C CA . PHE A 1 264 ? -19.432 -11.259 3.131 1.00 98.62 264 PHE A CA 1
ATOM 2087 C C . PHE A 1 264 ? -18.521 -12.490 3.222 1.00 98.62 264 PHE A C 1
ATOM 2089 O O . PHE A 1 264 ? -18.127 -13.028 2.187 1.00 98.62 264 PHE A O 1
ATOM 2096 N N . LEU A 1 265 ? -18.218 -12.948 4.441 1.00 98.56 265 LEU A N 1
ATOM 2097 C CA . LEU A 1 265 ? -17.399 -14.137 4.680 1.00 98.56 265 LEU A CA 1
ATOM 2098 C C . LEU A 1 265 ? -18.084 -15.424 4.208 1.00 98.56 265 LEU A C 1
ATOM 2100 O O . LEU A 1 265 ? -17.404 -16.311 3.694 1.00 98.56 265 LEU A O 1
ATOM 2104 N N . GLY A 1 266 ? -19.406 -15.535 4.379 1.00 98.12 266 GLY A N 1
ATOM 2105 C CA . GLY A 1 266 ? -20.159 -16.742 4.042 1.00 98.12 266 GLY A CA 1
ATOM 2106 C C . GLY A 1 266 ? -19.551 -17.977 4.711 1.00 98.12 266 GLY A C 1
ATOM 2107 O O . GLY A 1 266 ? -19.319 -17.990 5.920 1.00 98.12 266 GLY A O 1
ATOM 2108 N N . ASP A 1 267 ? -19.216 -18.987 3.912 1.00 97.88 267 ASP A N 1
ATOM 2109 C CA . ASP A 1 267 ? -18.656 -20.253 4.392 1.00 97.88 267 ASP A CA 1
ATOM 2110 C C . ASP A 1 267 ? -17.268 -20.135 5.036 1.00 97.88 267 ASP A C 1
ATOM 2112 O O . ASP A 1 267 ? -16.835 -21.078 5.701 1.00 97.88 267 ASP A O 1
ATOM 2116 N N . LEU A 1 268 ? -16.560 -19.013 4.863 1.00 98.31 268 LEU A N 1
ATOM 2117 C CA . LEU A 1 268 ? -15.273 -18.754 5.516 1.00 98.31 268 LEU A CA 1
ATOM 2118 C C . LEU A 1 268 ? -15.432 -18.331 6.993 1.00 98.31 268 LEU A C 1
ATOM 2120 O O . LEU A 1 268 ? -14.448 -18.341 7.736 1.00 98.31 268 LEU A O 1
ATOM 2124 N N . LEU A 1 269 ? -16.643 -17.975 7.443 1.00 98.50 269 LEU A N 1
ATOM 2125 C CA . LEU A 1 269 ? -16.905 -17.533 8.817 1.00 98.50 269 LEU A CA 1
ATOM 2126 C C . LEU A 1 269 ? -16.409 -18.568 9.845 1.00 98.50 269 LEU A C 1
ATOM 2128 O O . LEU A 1 269 ? -16.769 -19.743 9.801 1.00 98.50 269 LEU A O 1
ATOM 2132 N N . GLY A 1 270 ? -15.564 -18.122 10.776 1.00 97.81 270 GLY A N 1
ATOM 2133 C CA . GLY A 1 270 ? -14.971 -18.935 11.839 1.00 97.81 270 GLY A CA 1
ATOM 2134 C C . GLY A 1 270 ? -13.900 -19.936 11.388 1.00 97.81 270 GLY A C 1
ATOM 2135 O O . GLY A 1 270 ? -13.399 -20.691 12.219 1.00 97.81 270 GLY A O 1
ATOM 2136 N N . LYS A 1 271 ? -13.526 -19.974 10.101 1.00 97.75 271 LYS A N 1
ATOM 2137 C CA . LYS A 1 271 ? -12.504 -20.894 9.571 1.00 97.75 271 LYS A CA 1
ATOM 2138 C C . LYS A 1 271 ? -11.151 -20.201 9.428 1.00 97.75 271 LYS A C 1
ATOM 2140 O O . LYS A 1 271 ? -11.078 -18.979 9.319 1.00 97.75 271 LYS A O 1
ATOM 2145 N N . ASN A 1 272 ? -10.065 -20.976 9.413 1.00 96.56 272 ASN A N 1
ATOM 2146 C CA . ASN A 1 272 ? -8.730 -20.444 9.137 1.00 96.56 272 ASN A CA 1
ATOM 2147 C C . ASN A 1 272 ? -8.574 -20.170 7.622 1.00 96.56 272 ASN A C 1
ATOM 2149 O O . ASN A 1 272 ? -8.648 -21.121 6.840 1.00 96.56 272 ASN A O 1
ATOM 2153 N N . PRO A 1 273 ? -8.319 -18.919 7.187 1.00 97.12 273 PRO A N 1
ATOM 2154 C CA . PRO A 1 273 ? -8.114 -18.587 5.773 1.00 97.12 273 PRO A CA 1
ATOM 2155 C C . PRO A 1 273 ? -6.981 -19.352 5.081 1.00 97.12 273 PRO A C 1
ATOM 2157 O O . PRO A 1 273 ? -7.043 -19.552 3.865 1.00 97.12 273 PRO A O 1
ATOM 2160 N N . GLU A 1 274 ? -5.960 -19.777 5.828 1.00 94.81 274 GLU A N 1
ATOM 2161 C CA . GLU A 1 274 ? -4.797 -20.492 5.288 1.00 94.81 274 GLU A CA 1
ATOM 2162 C C . GLU A 1 274 ? -5.133 -21.923 4.853 1.00 94.81 274 GLU A C 1
ATOM 2164 O O . GLU A 1 274 ? -4.565 -22.417 3.884 1.00 94.81 274 GLU A O 1
ATOM 2169 N N . THR A 1 275 ? -6.069 -22.581 5.545 1.00 96.50 275 THR A N 1
ATOM 2170 C CA . THR A 1 275 ? -6.466 -23.972 5.265 1.00 96.50 275 THR A CA 1
ATOM 2171 C C . THR A 1 275 ? -7.820 -24.083 4.568 1.00 96.50 275 THR A C 1
ATOM 2173 O O . THR A 1 275 ? -8.233 -25.177 4.188 1.00 96.50 275 THR A O 1
ATOM 2176 N N . TYR A 1 276 ? -8.528 -22.967 4.396 1.00 97.75 276 TYR A N 1
ATOM 2177 C CA . TYR A 1 276 ? -9.817 -22.931 3.719 1.00 97.75 276 TYR A CA 1
ATOM 2178 C C . TYR A 1 276 ? -9.664 -23.117 2.203 1.00 97.75 276 TYR A C 1
ATOM 2180 O O . TYR A 1 276 ? -9.010 -22.316 1.532 1.00 97.75 276 TYR A O 1
ATOM 2188 N N . THR A 1 277 ? -10.313 -24.157 1.675 1.00 97.19 277 THR A N 1
ATOM 2189 C CA . THR A 1 277 ? -10.282 -24.556 0.257 1.00 97.19 277 THR A CA 1
ATOM 2190 C C . THR A 1 277 ? -11.533 -24.166 -0.532 1.00 97.19 277 THR A C 1
ATOM 2192 O O . THR A 1 277 ? -11.579 -24.413 -1.733 1.00 97.19 277 THR A O 1
ATOM 2195 N N . GLY A 1 278 ? -12.550 -23.598 0.124 1.00 97.06 278 GLY A N 1
ATOM 2196 C CA . GLY A 1 278 ? -13.762 -23.137 -0.552 1.00 97.06 278 GLY A CA 1
ATOM 2197 C C . GLY A 1 278 ? -13.562 -21.809 -1.284 1.00 97.06 278 GLY A C 1
ATOM 2198 O O . GLY A 1 278 ? -12.485 -21.204 -1.248 1.00 97.06 278 GLY A O 1
ATOM 2199 N N . ASP A 1 279 ? -14.632 -21.321 -1.906 1.00 96.69 279 ASP A N 1
ATOM 2200 C CA . ASP A 1 279 ? -14.590 -20.071 -2.660 1.00 96.69 279 ASP A CA 1
ATOM 2201 C C . ASP A 1 279 ? -14.379 -18.870 -1.734 1.00 96.69 279 ASP A C 1
ATOM 2203 O O . ASP A 1 279 ? -15.063 -18.697 -0.719 1.00 96.69 279 ASP A O 1
ATOM 2207 N N . LYS A 1 280 ? -13.410 -18.028 -2.098 1.00 97.81 280 LYS A N 1
ATOM 2208 C CA . LYS A 1 280 ? -13.095 -16.767 -1.419 1.00 97.81 280 LYS A CA 1
ATOM 2209 C C . LYS A 1 280 ? -13.643 -15.605 -2.237 1.00 97.81 280 LYS A C 1
ATOM 2211 O O . LYS A 1 280 ? -13.640 -15.644 -3.466 1.00 97.81 280 LYS A O 1
ATOM 2216 N N . LYS A 1 281 ? -14.076 -14.542 -1.557 1.00 98.25 281 LYS A N 1
ATOM 2217 C CA . LYS A 1 281 ? -14.470 -13.294 -2.226 1.00 98.25 281 LYS A CA 1
ATOM 2218 C C . LYS A 1 281 ? -13.278 -12.666 -2.942 1.00 98.25 281 LYS A C 1
ATOM 2220 O O . LYS A 1 281 ? -12.130 -12.826 -2.516 1.00 98.25 281 LYS A O 1
ATOM 2225 N N . SER A 1 282 ? -13.550 -11.938 -4.019 1.00 98.12 282 SER A N 1
ATOM 2226 C CA . SER A 1 282 ? -12.500 -11.253 -4.765 1.00 98.12 282 SER A CA 1
ATOM 2227 C C . SER A 1 282 ? -12.040 -9.977 -4.060 1.00 98.12 282 SER A C 1
ATOM 2229 O O . SER A 1 282 ? -12.743 -9.398 -3.228 1.00 98.12 282 SER A O 1
ATOM 2231 N N . TRP A 1 283 ? -10.859 -9.489 -4.430 1.00 98.25 283 TRP A N 1
ATOM 2232 C CA . TRP A 1 283 ? -10.395 -8.160 -4.033 1.00 98.25 283 TRP A CA 1
ATOM 2233 C C . TRP A 1 283 ? -11.380 -7.042 -4.425 1.00 98.25 283 TRP A C 1
ATOM 2235 O O . TRP A 1 283 ? -11.595 -6.108 -3.649 1.00 98.25 283 TRP A O 1
ATOM 2245 N N . ALA A 1 284 ? -12.020 -7.146 -5.595 1.00 96.75 284 ALA A N 1
ATOM 2246 C CA . ALA A 1 284 ? -13.008 -6.169 -6.048 1.00 96.75 284 ALA A CA 1
ATOM 2247 C C . ALA A 1 284 ? -14.269 -6.188 -5.166 1.00 96.75 284 ALA A C 1
ATOM 2249 O O . ALA A 1 284 ? -14.781 -5.124 -4.805 1.00 96.75 284 ALA A O 1
ATOM 2250 N N . ASP A 1 285 ? -14.719 -7.378 -4.747 1.00 97.88 285 ASP A N 1
ATOM 2251 C CA . ASP A 1 285 ? -15.828 -7.527 -3.797 1.00 97.88 285 ASP A CA 1
ATOM 2252 C C . ASP A 1 285 ? -15.489 -6.883 -2.453 1.00 97.88 285 ASP A C 1
ATOM 2254 O O . ASP A 1 285 ? -16.316 -6.166 -1.894 1.00 97.88 285 ASP A O 1
ATOM 2258 N N . ALA A 1 286 ? -14.268 -7.088 -1.947 1.00 98.50 286 ALA A N 1
ATOM 2259 C CA . ALA A 1 286 ? -13.806 -6.470 -0.706 1.00 98.50 286 ALA A CA 1
ATOM 2260 C C . ALA A 1 286 ? -13.793 -4.937 -0.791 1.00 98.50 286 ALA A C 1
ATOM 2262 O O . ALA A 1 286 ? -14.226 -4.260 0.144 1.00 98.50 286 ALA A O 1
ATOM 2263 N N . LEU A 1 287 ? -13.321 -4.385 -1.915 1.00 97.00 287 LEU A N 1
ATOM 2264 C CA . LEU A 1 287 ? -13.288 -2.943 -2.147 1.00 97.00 287 LEU A CA 1
ATOM 2265 C C . LEU A 1 287 ? -14.702 -2.350 -2.216 1.00 97.00 287 LEU A C 1
ATOM 2267 O O . LEU A 1 287 ? -14.973 -1.311 -1.612 1.00 97.00 287 LEU A O 1
ATOM 2271 N N . LYS A 1 288 ? -15.616 -3.019 -2.924 1.00 96.31 288 LYS A N 1
ATOM 2272 C CA . LYS A 1 288 ? -17.025 -2.620 -2.985 1.00 96.31 288 LYS A CA 1
ATOM 2273 C C . LYS A 1 288 ? -17.676 -2.693 -1.605 1.00 96.31 288 LYS A C 1
ATOM 2275 O O . LYS A 1 288 ? -18.297 -1.724 -1.175 1.00 96.31 288 LYS A O 1
ATOM 2280 N N . PHE A 1 289 ? -17.479 -3.805 -0.901 1.00 98.38 289 PHE A N 1
ATOM 2281 C CA . PHE A 1 289 ? -18.010 -4.044 0.435 1.00 98.38 289 PHE A CA 1
ATOM 2282 C C . PHE A 1 289 ? -17.671 -2.896 1.388 1.00 98.38 289 PHE A C 1
ATOM 2284 O O . PHE A 1 289 ? -18.576 -2.288 1.957 1.00 98.38 289 PHE A O 1
ATOM 2291 N N . ILE A 1 290 ? -16.389 -2.534 1.513 1.00 98.06 290 ILE A N 1
ATOM 2292 C CA . ILE A 1 290 ? -15.966 -1.500 2.465 1.00 98.06 290 ILE A CA 1
ATOM 2293 C C . ILE A 1 290 ? -16.522 -0.106 2.122 1.00 98.06 290 ILE A C 1
ATOM 2295 O O . ILE A 1 290 ? -16.883 0.657 3.019 1.00 98.06 290 ILE A O 1
ATOM 2299 N N . ILE A 1 291 ? -16.668 0.213 0.833 1.00 96.31 291 ILE A N 1
ATOM 2300 C CA . ILE A 1 291 ? -17.273 1.471 0.371 1.00 96.31 291 ILE A CA 1
ATOM 2301 C C . ILE A 1 291 ? -18.783 1.499 0.660 1.00 96.31 291 ILE A C 1
ATOM 2303 O O . ILE A 1 291 ? -19.336 2.556 0.991 1.00 96.31 291 ILE A O 1
ATOM 2307 N N . ASP A 1 292 ? -19.459 0.356 0.551 1.00 96.69 292 ASP A N 1
ATOM 2308 C CA . ASP A 1 292 ? -20.900 0.216 0.782 1.00 96.69 292 ASP A CA 1
ATOM 2309 C C . ASP A 1 292 ? -21.274 0.190 2.267 1.00 96.69 292 ASP A C 1
ATOM 2311 O O . ASP A 1 292 ? -22.397 0.556 2.620 1.00 96.69 292 ASP A O 1
ATOM 2315 N N . LEU A 1 293 ? -20.326 -0.130 3.157 1.00 96.62 293 LEU A N 1
ATOM 2316 C CA . LEU A 1 293 ? -20.523 0.042 4.600 1.00 96.62 293 LEU A CA 1
ATOM 2317 C C . LEU A 1 293 ? -20.750 1.512 4.988 1.00 96.62 293 LEU A C 1
ATOM 2319 O O . LEU A 1 293 ? -21.332 1.781 6.036 1.00 96.62 293 LEU A O 1
ATOM 2323 N N . LYS A 1 294 ? -20.297 2.465 4.158 1.00 95.62 294 LYS A N 1
ATOM 2324 C CA . LYS A 1 294 ? -20.380 3.917 4.401 1.00 95.62 294 LYS A CA 1
ATOM 2325 C C . LYS A 1 294 ? -19.757 4.367 5.726 1.00 95.62 294 LYS A C 1
ATOM 2327 O O . LYS A 1 294 ? -20.084 5.443 6.217 1.00 95.62 294 LYS A O 1
ATOM 2332 N N . VAL A 1 295 ? -18.800 3.608 6.255 1.00 94.94 295 VAL A N 1
ATOM 2333 C CA . VAL A 1 295 ? -18.045 3.982 7.455 1.00 94.94 295 VAL A CA 1
ATOM 2334 C C . VAL A 1 295 ? -17.113 5.156 7.138 1.00 94.94 295 VAL A C 1
ATOM 2336 O O . VAL A 1 295 ? -16.356 5.130 6.162 1.00 94.94 295 VAL A O 1
ATOM 2339 N N . LEU A 1 296 ? -17.162 6.202 7.964 1.00 92.44 296 LEU A N 1
ATOM 2340 C CA . LEU A 1 296 ? -16.368 7.415 7.772 1.00 92.44 296 LEU A CA 1
ATOM 2341 C C . LEU A 1 296 ? -14.864 7.096 7.696 1.00 92.44 296 LEU A C 1
ATOM 2343 O O . LEU A 1 296 ? -14.324 6.361 8.519 1.00 92.44 296 LEU A O 1
ATOM 2347 N N . GLY A 1 297 ? -14.177 7.671 6.705 1.00 90.81 297 GLY A N 1
ATOM 2348 C CA . GLY A 1 297 ? -12.753 7.418 6.449 1.00 90.81 297 GLY A CA 1
ATOM 2349 C C . GLY A 1 297 ? -12.457 6.197 5.568 1.00 90.81 297 GLY A C 1
ATOM 2350 O O . GLY A 1 297 ? -11.313 6.038 5.144 1.00 90.81 297 GLY A O 1
ATOM 2351 N N . PHE A 1 298 ? -13.471 5.389 5.237 1.00 95.00 298 PHE A N 1
ATOM 2352 C CA . PHE A 1 298 ? -13.358 4.192 4.391 1.00 95.00 298 PHE A CA 1
ATOM 2353 C C . PHE A 1 298 ? -14.153 4.288 3.075 1.00 95.00 298 PHE A C 1
ATOM 2355 O O . PHE A 1 298 ? -14.199 3.345 2.297 1.00 95.00 298 PHE A O 1
ATOM 2362 N N . GLN A 1 299 ? -14.760 5.439 2.788 1.00 91.25 299 GLN A N 1
ATOM 2363 C CA . GLN A 1 299 ? -15.644 5.630 1.629 1.00 91.25 299 GLN A CA 1
ATOM 2364 C C . GLN A 1 299 ? -14.901 5.914 0.313 1.00 91.25 299 GLN A C 1
ATOM 2366 O O . GLN A 1 299 ? -15.487 5.784 -0.758 1.00 91.25 299 GLN A O 1
ATOM 2371 N N . SER A 1 300 ? -13.637 6.350 0.368 1.00 87.81 300 SER A N 1
ATOM 2372 C CA . SER A 1 300 ? -12.868 6.737 -0.824 1.00 87.81 300 SER A CA 1
ATOM 2373 C C . SER A 1 300 ? -11.356 6.747 -0.572 1.00 87.81 300 SER A C 1
ATOM 2375 O O . SER A 1 300 ? -10.907 6.750 0.578 1.00 87.81 300 SER A O 1
ATOM 2377 N N . GLY A 1 301 ? -10.572 6.808 -1.650 1.00 88.00 301 GLY A N 1
ATOM 2378 C CA . GLY A 1 301 ? -9.125 7.015 -1.599 1.00 88.00 301 GLY A CA 1
ATOM 2379 C C . GLY A 1 301 ? -8.328 5.766 -1.211 1.00 88.00 301 GLY A C 1
ATOM 2380 O O . GLY A 1 301 ? -8.695 4.643 -1.549 1.00 88.00 301 GLY A O 1
ATOM 2381 N N . LEU A 1 302 ? -7.201 5.967 -0.516 1.00 90.94 302 LEU A N 1
ATOM 2382 C CA . LEU A 1 302 ? -6.256 4.889 -0.194 1.00 90.94 302 LEU A CA 1
ATOM 2383 C C . LEU A 1 302 ? -6.762 3.929 0.886 1.00 90.94 302 LEU A C 1
ATOM 2385 O O . LEU A 1 302 ? -6.433 2.751 0.832 1.00 90.94 302 LEU A O 1
ATOM 2389 N N . THR A 1 303 ? -7.541 4.394 1.863 1.00 93.44 303 THR A N 1
ATOM 2390 C CA . THR A 1 303 ? -7.978 3.542 2.981 1.00 93.44 303 THR A CA 1
ATOM 2391 C C . THR A 1 303 ? -8.814 2.329 2.525 1.00 93.44 303 THR A C 1
ATOM 2393 O O . THR A 1 303 ? -8.451 1.219 2.917 1.00 93.44 303 THR A O 1
ATOM 2396 N N . PRO A 1 304 ? -9.859 2.453 1.676 1.00 95.00 304 PRO A N 1
ATOM 2397 C CA . PRO A 1 304 ? -10.583 1.280 1.169 1.00 95.00 304 PRO A CA 1
ATOM 2398 C C . PRO A 1 304 ? -9.722 0.369 0.281 1.00 95.00 304 PRO A C 1
ATOM 2400 O O . PRO A 1 304 ? -9.857 -0.850 0.355 1.00 95.00 304 PRO A O 1
ATOM 2403 N N . LEU A 1 305 ? -8.782 0.925 -0.497 1.00 95.50 305 LEU A N 1
ATOM 2404 C CA . LEU A 1 305 ? -7.798 0.116 -1.228 1.00 95.50 305 LEU A CA 1
ATOM 2405 C C . LEU A 1 305 ? -6.960 -0.732 -0.262 1.00 95.50 305 LEU A C 1
ATOM 2407 O O . LEU A 1 305 ? -6.822 -1.938 -0.447 1.00 95.50 305 LEU A O 1
ATOM 2411 N N . GLN A 1 306 ? -6.394 -0.106 0.775 1.00 96.06 306 GLN A N 1
ATOM 2412 C CA . GLN A 1 306 ? -5.569 -0.816 1.751 1.00 96.06 306 GLN A CA 1
ATOM 2413 C C . GLN A 1 306 ? -6.379 -1.865 2.517 1.00 96.06 306 GLN A C 1
ATOM 2415 O O . GLN A 1 306 ? -5.826 -2.899 2.872 1.00 96.06 306 GLN A O 1
ATOM 2420 N N . PHE A 1 307 ? -7.680 -1.643 2.719 1.00 97.75 307 PHE A N 1
ATOM 2421 C CA . PHE A 1 307 ? -8.570 -2.634 3.318 1.00 97.75 307 PHE A CA 1
ATOM 2422 C C . PHE A 1 307 ? -8.637 -3.896 2.452 1.00 97.75 307 PHE A C 1
ATOM 2424 O O . PHE A 1 307 ? -8.329 -4.985 2.934 1.00 97.75 307 PHE A O 1
ATOM 2431 N N . ALA A 1 308 ? -8.942 -3.744 1.160 1.00 98.06 308 ALA A N 1
ATOM 2432 C CA . ALA A 1 308 ? -8.995 -4.869 0.229 1.00 98.06 308 ALA A CA 1
ATOM 2433 C C . ALA A 1 308 ? -7.631 -5.572 0.098 1.00 98.06 308 ALA A C 1
ATOM 2435 O O . ALA A 1 308 ? -7.558 -6.799 0.139 1.00 98.06 308 ALA A O 1
ATOM 2436 N N . ASN A 1 309 ? -6.534 -4.810 0.026 1.00 97.44 309 ASN A N 1
ATOM 2437 C CA . ASN A 1 309 ? -5.179 -5.364 -0.035 1.00 97.44 309 ASN A CA 1
ATOM 2438 C C . ASN A 1 309 ? -4.837 -6.193 1.208 1.00 97.44 309 ASN A C 1
ATOM 2440 O O . ASN A 1 309 ? -4.273 -7.278 1.090 1.00 97.44 309 ASN A O 1
ATOM 2444 N N . ASN A 1 310 ? -5.199 -5.705 2.397 1.00 97.88 310 ASN A N 1
ATOM 2445 C CA . ASN A 1 310 ? -4.969 -6.428 3.641 1.00 97.88 310 ASN A CA 1
ATOM 2446 C C . ASN A 1 310 ? -5.720 -7.759 3.657 1.00 97.88 310 ASN A C 1
ATOM 2448 O O . ASN A 1 310 ? -5.125 -8.770 4.016 1.00 97.88 310 ASN A O 1
ATOM 2452 N N . LEU A 1 311 ? -6.983 -7.793 3.218 1.00 98.38 311 LEU A N 1
ATOM 2453 C CA . LEU A 1 311 ? -7.736 -9.049 3.144 1.00 98.38 311 LEU A CA 1
ATOM 2454 C C . LEU A 1 311 ? -7.100 -10.060 2.178 1.00 98.38 311 LEU A C 1
ATOM 2456 O O . LEU A 1 311 ? -7.132 -11.258 2.455 1.00 98.38 311 LEU A O 1
ATOM 2460 N N . VAL A 1 312 ? -6.473 -9.600 1.090 1.00 97.94 312 VAL A N 1
ATOM 2461 C CA . VAL A 1 312 ? -5.682 -10.467 0.197 1.00 97.94 312 VAL A CA 1
ATOM 2462 C C . VAL A 1 312 ? -4.436 -11.000 0.905 1.00 97.94 312 VAL A C 1
ATOM 2464 O O . VAL A 1 312 ? -4.200 -12.205 0.896 1.00 97.94 312 VAL A O 1
ATOM 2467 N N . PHE A 1 313 ? -3.653 -10.141 1.565 1.00 96.19 313 PHE A N 1
ATOM 2468 C CA . PHE A 1 313 ? -2.440 -10.571 2.278 1.00 96.19 313 PHE A CA 1
ATOM 2469 C C . PHE A 1 313 ? -2.729 -11.515 3.452 1.00 96.19 313 PHE A C 1
ATOM 2471 O O . PHE A 1 313 ? -1.905 -12.367 3.767 1.00 96.19 313 PHE A O 1
ATOM 2478 N N . LEU A 1 314 ? -3.906 -11.390 4.067 1.00 96.69 314 LEU A N 1
ATOM 2479 C CA . LEU A 1 314 ? -4.403 -12.269 5.128 1.00 96.69 314 LEU A CA 1
ATOM 2480 C C . LEU A 1 314 ? -5.049 -13.560 4.590 1.00 96.69 314 LEU A C 1
ATOM 2482 O O . LEU A 1 314 ? -5.543 -14.370 5.370 1.00 96.69 314 LEU A O 1
ATOM 2486 N N . GLY A 1 315 ? -5.096 -13.746 3.267 1.00 97.12 315 GLY A N 1
ATOM 2487 C CA . GLY A 1 315 ? -5.670 -14.927 2.625 1.00 97.12 315 GLY A CA 1
ATOM 2488 C C . GLY A 1 315 ? -7.198 -15.018 2.688 1.00 97.12 315 GLY A C 1
ATOM 2489 O O . GLY A 1 315 ? -7.740 -16.080 2.384 1.00 97.12 315 GLY A O 1
ATOM 2490 N N . ILE A 1 316 ? -7.895 -13.944 3.070 1.00 98.44 316 ILE A N 1
ATOM 2491 C CA . ILE A 1 316 ? -9.365 -13.872 3.177 1.00 98.44 316 ILE A CA 1
ATOM 2492 C C . ILE A 1 316 ? -10.005 -13.611 1.807 1.00 98.44 316 ILE A C 1
ATOM 2494 O O . ILE A 1 316 ? -11.095 -14.105 1.526 1.00 98.44 316 ILE A O 1
ATOM 2498 N N . CYS A 1 317 ? -9.320 -12.865 0.938 1.00 98.56 317 CYS A N 1
ATOM 2499 C CA . CYS A 1 317 ? -9.769 -12.579 -0.425 1.00 98.56 317 CYS A CA 1
ATOM 2500 C C . CYS A 1 317 ? -8.763 -13.068 -1.468 1.00 98.56 317 CYS A C 1
ATOM 2502 O O . CYS A 1 317 ? -7.568 -13.183 -1.190 1.00 98.56 317 CYS A O 1
ATOM 2504 N N . THR A 1 318 ? -9.237 -13.326 -2.687 1.00 98.00 318 THR A N 1
ATOM 2505 C CA . THR A 1 318 ? -8.348 -13.617 -3.819 1.00 98.00 318 THR A CA 1
ATOM 2506 C C . THR A 1 318 ? -7.683 -12.332 -4.321 1.00 98.00 318 THR A C 1
ATOM 2508 O O . THR A 1 318 ? -8.320 -11.272 -4.308 1.00 98.00 318 THR A O 1
ATOM 2511 N N . PRO A 1 319 ? -6.422 -12.391 -4.788 1.00 97.75 319 PRO A N 1
ATOM 2512 C CA . PRO A 1 319 ? -5.751 -11.226 -5.358 1.00 97.75 319 PRO A CA 1
ATOM 2513 C C . PRO A 1 319 ? -6.491 -10.708 -6.603 1.00 97.75 319 PRO A C 1
ATOM 2515 O O . PRO A 1 319 ? -7.142 -11.498 -7.293 1.00 97.75 319 PRO A O 1
ATOM 2518 N N . PRO A 1 320 ? -6.394 -9.402 -6.908 1.00 97.50 320 PRO A N 1
ATOM 2519 C CA . PRO A 1 320 ? -6.999 -8.853 -8.111 1.00 97.50 320 PRO A CA 1
ATOM 2520 C C . PRO A 1 320 ? -6.231 -9.261 -9.362 1.00 97.50 320 PRO A C 1
ATOM 2522 O O . PRO A 1 320 ? -5.005 -9.428 -9.330 1.00 97.50 320 PRO A O 1
ATOM 2525 N N . ALA A 1 321 ? -6.949 -9.327 -10.478 1.00 96.19 321 ALA A N 1
ATOM 2526 C CA . ALA A 1 321 ? -6.344 -9.394 -11.798 1.00 96.19 321 ALA A CA 1
ATOM 2527 C C . ALA A 1 321 ? -5.586 -8.084 -12.112 1.00 96.19 321 ALA A C 1
ATOM 2529 O O . ALA A 1 321 ? -5.934 -7.021 -11.579 1.00 96.19 321 ALA A O 1
ATOM 2530 N N . PRO A 1 322 ? -4.555 -8.116 -12.975 1.00 96.38 322 PRO A N 1
ATOM 2531 C CA . PRO A 1 322 ? -3.793 -6.916 -13.318 1.00 96.38 322 PRO A CA 1
ATOM 2532 C C . PRO A 1 322 ? -4.670 -5.772 -13.851 1.00 96.38 322 PRO A C 1
ATOM 2534 O O . PRO A 1 322 ? -4.465 -4.605 -13.519 1.00 96.38 322 PRO A O 1
ATOM 2537 N N . GLU A 1 323 ? -5.699 -6.101 -14.628 1.00 94.19 323 GLU A N 1
ATOM 2538 C CA . GLU A 1 323 ? -6.614 -5.136 -15.231 1.00 94.19 323 GLU A CA 1
ATOM 2539 C C . GLU A 1 323 ? -7.506 -4.453 -14.194 1.00 94.19 323 GLU A C 1
ATOM 2541 O O . GLU A 1 323 ? -7.804 -3.269 -14.338 1.00 94.19 323 GLU A O 1
ATOM 2546 N N . GLU A 1 324 ? -7.884 -5.153 -13.119 1.00 94.25 324 GLU A N 1
ATOM 2547 C CA . GLU A 1 324 ? -8.661 -4.579 -12.011 1.00 94.25 324 GLU A CA 1
ATOM 2548 C C . GLU A 1 324 ? -7.851 -3.502 -11.277 1.00 94.25 324 GLU A C 1
ATOM 2550 O O . GLU A 1 324 ? -8.370 -2.430 -10.955 1.00 94.25 324 GLU A O 1
ATOM 2555 N N . VAL A 1 325 ? -6.550 -3.738 -11.082 1.00 96.94 325 VAL A N 1
ATOM 2556 C CA . VAL A 1 325 ? -5.646 -2.747 -10.486 1.00 96.94 325 VAL A CA 1
ATOM 2557 C C . VAL A 1 325 ? -5.409 -1.577 -11.441 1.00 96.94 325 VAL A C 1
ATOM 2559 O O . VAL A 1 325 ? -5.518 -0.422 -11.027 1.00 96.94 325 VAL A O 1
ATOM 2562 N N . GLY A 1 326 ? -5.165 -1.841 -12.728 1.00 95.50 326 GLY A N 1
ATOM 2563 C CA . GLY A 1 326 ? -5.058 -0.792 -13.747 1.00 95.50 326 GLY A CA 1
ATOM 2564 C C . GLY A 1 326 ? -6.311 0.094 -13.811 1.00 95.50 326 GLY A C 1
ATOM 2565 O O . GLY A 1 326 ? -6.211 1.324 -13.837 1.00 95.50 326 GLY A O 1
ATOM 2566 N N . ALA A 1 327 ? -7.498 -0.516 -13.758 1.00 92.44 327 ALA A N 1
ATOM 2567 C CA . ALA A 1 327 ? -8.789 0.170 -13.730 1.00 92.44 327 ALA A CA 1
ATOM 2568 C C . ALA A 1 327 ? -8.947 1.059 -12.489 1.00 92.44 327 ALA A C 1
ATOM 2570 O O . ALA A 1 327 ? -9.434 2.196 -12.570 1.00 92.44 327 ALA A O 1
ATOM 2571 N N . TRP A 1 328 ? -8.509 0.553 -11.336 1.00 94.12 328 TRP A N 1
ATOM 2572 C CA . TRP A 1 328 ? -8.509 1.312 -10.096 1.00 94.12 328 TRP A CA 1
ATOM 2573 C C . TRP A 1 328 ? -7.573 2.523 -10.177 1.00 94.12 328 TRP A C 1
ATOM 2575 O O . TRP A 1 328 ? -7.984 3.628 -9.813 1.00 94.12 328 TRP A O 1
ATOM 2585 N N . ILE A 1 329 ? -6.362 2.367 -10.729 1.00 95.44 329 ILE A N 1
ATOM 2586 C CA . ILE A 1 329 ? -5.421 3.480 -10.952 1.00 95.44 329 ILE A CA 1
ATOM 2587 C C . ILE A 1 329 ? -6.046 4.525 -11.885 1.00 95.44 329 ILE A C 1
ATOM 2589 O O . ILE A 1 329 ? -5.980 5.724 -11.605 1.00 95.44 329 ILE A O 1
ATOM 2593 N N . ALA A 1 330 ? -6.715 4.090 -12.957 1.00 93.12 330 ALA A N 1
ATOM 2594 C CA . ALA A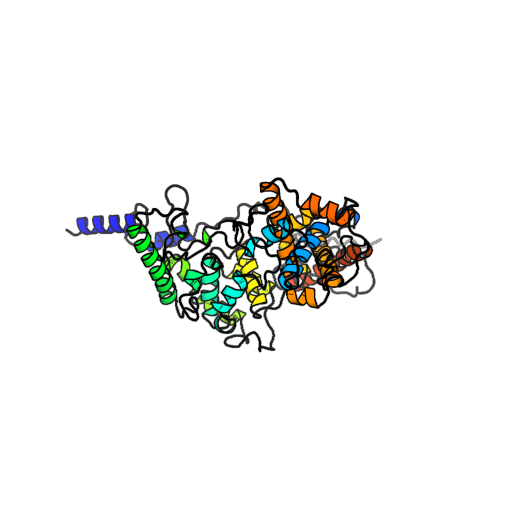 1 330 ? -7.381 4.986 -13.902 1.00 93.12 330 ALA A CA 1
ATOM 2595 C C . ALA A 1 330 ? -8.487 5.836 -13.256 1.00 93.12 330 ALA A C 1
ATOM 2597 O O . ALA A 1 330 ? -8.704 6.983 -13.661 1.00 93.12 330 ALA A O 1
ATOM 2598 N N . SER A 1 331 ? -9.139 5.296 -12.225 1.00 90.50 331 SER A N 1
ATOM 2599 C CA . SER A 1 331 ? -10.165 5.981 -11.432 1.00 90.50 331 SER A CA 1
ATOM 2600 C C . SER A 1 331 ? -9.578 6.867 -10.322 1.00 90.50 331 SER A C 1
ATOM 2602 O O . SER A 1 331 ? -10.277 7.722 -9.787 1.00 90.50 331 SER A O 1
ATOM 2604 N N . ASN A 1 332 ? -8.290 6.710 -9.996 1.00 91.56 332 ASN A N 1
ATOM 2605 C CA . ASN A 1 332 ? -7.616 7.383 -8.883 1.00 91.56 332 ASN A CA 1
ATOM 2606 C C . ASN A 1 332 ? -6.313 8.082 -9.323 1.00 91.56 332 ASN A C 1
ATOM 2608 O O . ASN A 1 332 ? -5.255 7.931 -8.709 1.00 91.56 332 ASN A O 1
ATOM 2612 N N . LYS A 1 333 ? -6.395 8.896 -10.382 1.00 93.75 333 LYS A N 1
ATOM 2613 C CA . LYS A 1 333 ? -5.242 9.541 -11.048 1.00 93.75 333 LYS A CA 1
ATOM 2614 C C . LYS A 1 333 ? -4.401 10.476 -10.167 1.00 93.75 333 LYS A C 1
ATOM 2616 O O . LYS A 1 333 ? -3.314 10.875 -10.556 1.00 93.75 333 LYS A O 1
ATOM 2621 N N . THR A 1 334 ? -4.889 10.866 -8.994 1.00 90.38 334 THR A N 1
ATOM 2622 C CA . THR A 1 334 ? -4.157 11.738 -8.060 1.00 90.38 334 THR A CA 1
ATOM 2623 C C . THR A 1 334 ? -3.203 10.974 -7.138 1.00 90.38 334 THR A C 1
ATOM 2625 O O . THR A 1 334 ? -2.477 11.595 -6.362 1.00 90.38 334 THR A O 1
ATOM 2628 N N . LEU A 1 335 ? -3.208 9.638 -7.188 1.00 90.88 335 LEU A N 1
ATOM 2629 C CA . LEU A 1 335 ? -2.451 8.783 -6.276 1.00 90.88 335 LEU A CA 1
ATOM 2630 C C . LEU A 1 335 ? -1.097 8.340 -6.852 1.00 90.88 335 LEU A C 1
ATOM 2632 O O . LEU A 1 335 ? -0.759 8.575 -8.012 1.00 90.88 335 LEU A O 1
ATOM 2636 N N . GLY A 1 336 ? -0.291 7.710 -5.994 1.00 92.88 336 GLY A N 1
ATOM 2637 C CA . GLY A 1 336 ? 1.123 7.437 -6.253 1.00 92.88 336 GLY A CA 1
ATOM 2638 C C . GLY A 1 336 ? 1.392 6.567 -7.481 1.00 92.88 336 GLY A C 1
ATOM 2639 O O . GLY A 1 336 ? 2.326 6.870 -8.213 1.00 92.88 336 GLY A O 1
ATOM 2640 N N . ALA A 1 337 ? 0.584 5.537 -7.741 1.00 96.50 337 ALA A N 1
ATOM 2641 C CA . ALA A 1 337 ? 0.827 4.614 -8.849 1.00 96.50 337 ALA A CA 1
ATOM 2642 C C . ALA A 1 337 ? 0.662 5.291 -10.220 1.00 96.50 337 ALA A C 1
ATOM 2644 O O . ALA A 1 337 ? 1.489 5.084 -11.105 1.00 96.50 337 ALA A O 1
ATOM 2645 N N . TYR A 1 338 ? -0.339 6.168 -10.375 1.00 97.12 338 TYR A N 1
ATOM 2646 C CA . TYR A 1 338 ? -0.511 6.981 -11.586 1.00 97.12 338 TYR A CA 1
ATOM 2647 C C . TYR A 1 338 ? 0.698 7.900 -11.815 1.00 97.12 338 TYR A C 1
ATOM 2649 O O . TYR A 1 338 ? 1.251 7.965 -12.916 1.00 97.12 338 TYR A O 1
ATOM 2657 N N . ASN A 1 339 ? 1.147 8.577 -10.753 1.00 96.06 339 ASN A N 1
ATOM 2658 C CA . ASN A 1 339 ? 2.333 9.430 -10.812 1.00 96.06 339 ASN A CA 1
ATOM 2659 C C . ASN A 1 339 ? 3.597 8.622 -11.140 1.00 96.06 339 ASN A C 1
ATOM 2661 O O . ASN A 1 339 ? 4.424 9.087 -11.916 1.00 96.06 339 ASN A O 1
ATOM 2665 N N . GLY A 1 340 ? 3.728 7.412 -10.592 1.00 97.50 340 GLY A N 1
ATOM 2666 C CA . GLY A 1 340 ? 4.810 6.483 -10.907 1.00 97.50 340 GLY A CA 1
ATOM 2667 C C . GLY A 1 340 ? 4.848 6.132 -12.391 1.00 97.50 340 GLY A C 1
ATOM 2668 O O . GLY A 1 340 ? 5.884 6.306 -13.018 1.00 97.50 340 GLY A O 1
ATOM 2669 N N . LEU A 1 341 ? 3.715 5.737 -12.979 1.00 98.12 341 LEU A N 1
ATOM 2670 C CA . LEU A 1 341 ? 3.616 5.471 -14.421 1.00 98.12 341 LEU A CA 1
ATOM 2671 C C . LEU A 1 341 ? 3.997 6.702 -15.259 1.00 98.12 341 LEU A C 1
ATOM 2673 O O . LEU A 1 341 ? 4.773 6.594 -16.202 1.00 98.12 341 LEU A O 1
ATOM 2677 N N . THR A 1 342 ? 3.526 7.889 -14.876 1.00 97.19 342 THR A N 1
ATOM 2678 C CA . THR A 1 342 ? 3.869 9.135 -15.582 1.00 97.19 342 THR A CA 1
ATOM 2679 C C . THR A 1 342 ? 5.380 9.403 -15.537 1.00 97.19 342 THR A C 1
ATOM 2681 O O . THR A 1 342 ? 5.981 9.753 -16.547 1.00 97.19 342 THR A O 1
ATOM 2684 N N . GLN A 1 343 ? 6.024 9.191 -14.385 1.00 96.12 343 GLN A N 1
ATOM 2685 C CA . GLN A 1 343 ? 7.472 9.384 -14.215 1.00 96.12 343 GLN A CA 1
ATOM 2686 C C . GLN A 1 343 ? 8.324 8.354 -14.957 1.00 96.12 343 GLN A C 1
ATOM 2688 O O . GLN A 1 343 ? 9.471 8.637 -15.293 1.00 96.12 343 GLN A O 1
ATOM 2693 N N . LEU A 1 344 ? 7.765 7.179 -15.242 1.00 96.62 344 LEU A N 1
ATOM 2694 C CA . LEU A 1 344 ? 8.395 6.196 -16.117 1.00 96.62 344 LEU A CA 1
ATOM 2695 C C . LEU A 1 344 ? 8.287 6.579 -17.602 1.00 96.62 344 LEU A C 1
ATOM 2697 O O . LEU A 1 344 ? 8.822 5.855 -18.429 1.00 96.62 344 LEU A O 1
ATOM 2701 N N . GLY A 1 345 ? 7.633 7.690 -17.954 1.00 96.38 345 GLY A N 1
ATOM 2702 C CA . GLY A 1 345 ? 7.539 8.188 -19.330 1.00 96.38 345 GLY A CA 1
ATOM 2703 C C . GLY A 1 345 ? 6.284 7.746 -20.087 1.00 96.38 345 GLY A C 1
ATOM 2704 O O . GLY A 1 345 ? 6.160 8.038 -21.274 1.00 96.38 345 GLY A O 1
ATOM 2705 N N . PHE A 1 346 ? 5.331 7.076 -19.427 1.00 97.50 346 PHE A N 1
ATOM 2706 C CA . PHE A 1 346 ? 4.054 6.736 -20.054 1.00 97.50 346 PHE A CA 1
ATOM 2707 C C . PHE A 1 346 ? 3.182 7.984 -20.250 1.00 97.50 346 PHE A C 1
ATOM 2709 O O . PHE A 1 346 ? 2.944 8.755 -19.316 1.00 97.50 346 PHE A O 1
ATOM 2716 N N . ASN A 1 347 ? 2.625 8.147 -21.448 1.00 97.00 347 ASN A N 1
ATOM 2717 C CA . ASN A 1 347 ? 1.605 9.145 -21.734 1.00 97.00 347 ASN A CA 1
ATOM 2718 C C . ASN A 1 347 ? 0.215 8.605 -21.372 1.00 97.00 347 ASN A C 1
ATOM 2720 O O . ASN A 1 347 ? -0.365 7.772 -22.066 1.00 97.00 347 ASN A O 1
ATOM 2724 N N . LEU A 1 348 ? -0.332 9.107 -20.266 1.00 95.19 348 LEU A N 1
ATOM 2725 C CA . LEU A 1 348 ? -1.605 8.650 -19.698 1.00 95.19 348 LEU A CA 1
ATOM 2726 C C . LEU A 1 348 ? -2.802 9.541 -20.081 1.00 95.19 348 LEU A C 1
ATOM 2728 O O . LEU A 1 348 ? -3.939 9.279 -19.677 1.00 95.19 348 LEU A O 1
ATOM 2732 N N . ASN A 1 349 ? -2.564 10.606 -20.855 1.00 89.81 349 ASN A N 1
ATOM 2733 C CA . ASN A 1 349 ? -3.585 11.597 -21.215 1.00 89.81 349 ASN A CA 1
ATOM 2734 C C . ASN A 1 349 ? -4.600 11.078 -22.242 1.00 89.81 349 ASN A C 1
ATOM 2736 O O . ASN A 1 349 ? -5.693 11.622 -22.370 1.00 89.81 349 ASN A O 1
ATOM 2740 N N . THR A 1 350 ? -4.260 9.997 -22.933 1.00 83.06 350 THR A N 1
ATOM 2741 C CA . THR A 1 350 ? -5.081 9.297 -23.929 1.00 83.06 350 THR A CA 1
ATOM 2742 C C . THR A 1 350 ? -6.243 8.505 -23.316 1.00 83.06 350 THR A C 1
ATOM 2744 O O . THR A 1 350 ? -7.106 8.016 -24.039 1.00 83.06 350 THR A O 1
ATOM 2747 N N . GLY A 1 351 ? -6.336 8.442 -21.983 1.00 87.12 351 GLY A N 1
ATOM 2748 C CA . GLY A 1 351 ? -7.539 8.011 -21.274 1.00 87.12 351 GLY A CA 1
ATOM 2749 C C . GLY A 1 351 ? -7.377 6.712 -20.491 1.00 87.12 351 GLY A C 1
ATOM 2750 O O . GLY A 1 351 ? -6.279 6.309 -20.118 1.00 87.12 351 GLY A O 1
ATOM 2751 N N . TYR A 1 352 ? -8.512 6.083 -20.187 1.00 89.31 352 TYR A N 1
ATOM 2752 C CA . TYR A 1 352 ? -8.592 4.896 -19.330 1.00 89.31 352 TYR A CA 1
ATOM 2753 C C . TYR A 1 352 ? -7.742 3.729 -19.859 1.00 89.31 352 TYR A C 1
ATOM 2755 O O . TYR A 1 352 ? -6.938 3.175 -19.112 1.00 89.31 352 TYR A O 1
ATOM 2763 N N . ALA A 1 353 ? -7.865 3.415 -21.154 1.00 91.12 353 ALA A N 1
ATOM 2764 C CA . ALA A 1 353 ? -7.156 2.307 -21.797 1.00 91.12 353 ALA A CA 1
ATOM 2765 C C . ALA A 1 353 ? -5.630 2.427 -21.659 1.00 91.12 353 ALA A C 1
ATOM 2767 O O . ALA A 1 353 ? -4.944 1.443 -21.415 1.00 91.12 353 ALA A O 1
ATOM 2768 N N . SER A 1 354 ? -5.092 3.643 -21.753 1.00 94.75 354 SER A N 1
ATOM 2769 C CA . SER A 1 354 ? -3.649 3.883 -21.668 1.00 94.75 354 SER A CA 1
ATOM 2770 C C . SER A 1 354 ? -3.088 3.686 -20.271 1.00 94.75 354 SER A C 1
ATOM 2772 O O . SER A 1 354 ? -1.966 3.220 -20.129 1.00 94.75 354 SER A O 1
ATOM 2774 N N . ILE A 1 355 ? -3.877 3.971 -19.235 1.00 95.88 355 ILE A N 1
ATOM 2775 C CA . ILE A 1 355 ? -3.471 3.732 -17.846 1.00 95.88 355 ILE A CA 1
ATOM 2776 C C . ILE A 1 355 ? -3.433 2.232 -17.552 1.00 95.88 355 ILE A C 1
ATOM 2778 O O . ILE A 1 355 ? -2.464 1.747 -16.969 1.00 95.88 355 ILE A O 1
ATOM 2782 N N . VAL A 1 356 ? -4.457 1.494 -17.992 1.00 95.12 356 VAL A N 1
ATOM 2783 C CA . VAL A 1 356 ? -4.501 0.034 -17.840 1.00 95.12 356 VAL A CA 1
ATOM 2784 C C . VAL A 1 356 ? -3.369 -0.619 -18.638 1.00 95.12 356 VAL A C 1
ATOM 2786 O O . VAL A 1 356 ? -2.627 -1.424 -18.078 1.00 95.12 356 VAL A O 1
ATOM 2789 N N . ALA A 1 357 ? -3.169 -0.221 -19.899 1.00 96.38 357 ALA A N 1
ATOM 2790 C CA . ALA A 1 357 ? -2.077 -0.717 -20.732 1.00 96.38 357 ALA A CA 1
ATOM 2791 C C . ALA A 1 357 ? -0.703 -0.422 -20.111 1.00 96.38 357 ALA A C 1
ATOM 2793 O O . ALA A 1 357 ? 0.103 -1.336 -19.988 1.00 96.38 357 ALA A O 1
ATOM 2794 N N . ALA A 1 358 ? -0.442 0.805 -19.645 1.00 98.00 358 ALA A N 1
ATOM 2795 C CA . ALA A 1 358 ? 0.822 1.154 -18.988 1.00 98.00 358 ALA A CA 1
ATOM 2796 C C . ALA A 1 358 ? 1.103 0.278 -17.756 1.00 98.00 358 ALA A C 1
ATOM 2798 O O . ALA A 1 358 ? 2.221 -0.199 -17.567 1.00 98.00 358 ALA A O 1
ATOM 2799 N N . TYR A 1 359 ? 0.082 0.020 -16.934 1.00 98.19 359 TYR A N 1
ATOM 2800 C CA . TYR A 1 359 ? 0.214 -0.884 -15.796 1.00 98.19 359 TYR A CA 1
ATOM 2801 C C . TYR A 1 359 ? 0.511 -2.329 -16.236 1.00 98.19 359 TYR A C 1
ATOM 2803 O O . TYR A 1 359 ? 1.421 -2.952 -15.690 1.00 98.19 359 TYR A O 1
ATOM 2811 N N . LEU A 1 360 ? -0.201 -2.843 -17.248 1.00 97.69 360 LEU A N 1
ATOM 2812 C CA . LEU A 1 360 ? 0.027 -4.180 -17.810 1.00 97.69 360 LEU A CA 1
ATOM 2813 C C . LEU A 1 360 ? 1.429 -4.337 -18.401 1.00 97.69 360 LEU A C 1
ATOM 2815 O O . LEU A 1 360 ? 2.053 -5.373 -18.198 1.00 97.69 360 LEU A O 1
ATOM 2819 N N . VAL A 1 361 ? 1.942 -3.310 -19.083 1.00 98.31 361 VAL A N 1
ATOM 2820 C CA . VAL A 1 361 ? 3.311 -3.287 -19.616 1.00 98.31 361 VAL A CA 1
ATOM 2821 C C . VAL A 1 361 ? 4.313 -3.532 -18.487 1.00 98.31 361 VAL A C 1
ATOM 2823 O O . VAL A 1 361 ? 5.143 -4.433 -18.583 1.00 98.31 361 VAL A O 1
ATOM 2826 N N . VAL A 1 362 ? 4.202 -2.783 -17.384 1.00 98.50 362 VAL A N 1
ATOM 2827 C CA . VAL A 1 362 ? 5.097 -2.945 -16.228 1.00 98.50 362 VAL A CA 1
ATOM 2828 C C . VAL A 1 362 ? 4.901 -4.308 -15.562 1.00 98.50 362 VAL A C 1
ATOM 2830 O O . VAL A 1 362 ? 5.881 -4.986 -15.262 1.00 98.50 362 VAL A O 1
ATOM 2833 N N . TYR A 1 363 ? 3.655 -4.730 -15.339 1.00 98.56 363 TYR A N 1
ATOM 2834 C CA . TYR A 1 363 ? 3.353 -6.010 -14.699 1.00 98.56 363 TYR A CA 1
ATOM 2835 C C . TYR A 1 363 ? 3.921 -7.197 -15.490 1.00 98.56 363 TYR A C 1
ATOM 2837 O O . TYR A 1 363 ? 4.670 -7.995 -14.927 1.00 98.56 363 TYR A O 1
ATOM 2845 N N . ASN A 1 364 ? 3.633 -7.274 -16.793 1.00 97.94 364 ASN A N 1
ATOM 2846 C CA . ASN A 1 364 ? 4.083 -8.360 -17.666 1.00 97.94 364 ASN A CA 1
ATOM 2847 C C . ASN A 1 364 ? 5.610 -8.398 -17.782 1.00 97.94 364 ASN A C 1
ATOM 2849 O O . ASN A 1 364 ? 6.199 -9.480 -17.803 1.00 97.94 364 ASN A O 1
ATOM 2853 N N . HIS A 1 365 ? 6.260 -7.230 -17.817 1.00 98.06 365 HIS A N 1
ATOM 2854 C CA . HIS A 1 365 ? 7.721 -7.137 -17.826 1.00 98.06 365 HIS A CA 1
ATOM 2855 C C . HIS A 1 365 ? 8.330 -7.769 -16.575 1.00 98.06 365 HIS A C 1
ATOM 2857 O O . HIS A 1 365 ? 9.217 -8.619 -16.653 1.00 98.06 365 HIS A O 1
ATOM 2863 N N . LEU A 1 366 ? 7.818 -7.396 -15.402 1.00 98.38 366 LEU A N 1
ATOM 2864 C CA . LEU A 1 366 ? 8.289 -7.947 -14.136 1.00 98.38 366 LEU A CA 1
ATOM 2865 C C . LEU A 1 366 ? 7.998 -9.445 -14.023 1.00 98.38 366 LEU A C 1
ATOM 2867 O O . LEU A 1 366 ? 8.877 -10.200 -13.611 1.00 98.38 366 LEU A O 1
ATOM 2871 N N . ASP A 1 367 ? 6.807 -9.884 -14.429 1.00 98.00 367 ASP A N 1
ATOM 2872 C CA . ASP A 1 367 ? 6.436 -11.298 -14.389 1.00 98.00 367 ASP A CA 1
ATOM 2873 C C . ASP A 1 367 ? 7.319 -12.153 -15.315 1.00 98.00 367 ASP A C 1
ATOM 2875 O O . ASP A 1 367 ? 7.758 -13.240 -14.947 1.00 98.00 367 ASP A O 1
ATOM 2879 N N . THR A 1 368 ? 7.668 -11.648 -16.495 1.00 97.50 368 THR A N 1
ATOM 2880 C CA . THR A 1 368 ? 8.499 -12.389 -17.458 1.00 97.50 368 THR A CA 1
ATOM 2881 C C . THR A 1 368 ? 9.953 -12.528 -16.988 1.00 97.50 368 THR A C 1
ATOM 2883 O O . THR A 1 368 ? 10.597 -13.574 -17.171 1.00 97.50 368 THR A O 1
ATOM 2886 N N . HIS A 1 369 ? 10.498 -11.466 -16.389 1.00 98.00 369 HIS A N 1
ATOM 2887 C CA . HIS A 1 369 ? 11.940 -11.344 -16.185 1.00 98.00 369 HIS A CA 1
ATOM 2888 C C . HIS A 1 369 ? 12.421 -11.647 -14.767 1.00 98.00 369 HIS A C 1
ATOM 2890 O O . HIS A 1 369 ? 13.523 -12.188 -14.635 1.00 98.00 369 HIS A O 1
ATOM 2896 N N . LEU A 1 370 ? 11.619 -11.378 -13.729 1.00 97.75 370 LEU A N 1
ATOM 2897 C CA . LEU A 1 370 ? 11.983 -11.763 -12.365 1.00 97.75 370 LEU A CA 1
ATOM 2898 C C . LEU A 1 370 ? 12.133 -13.284 -12.266 1.00 97.75 370 LEU A C 1
ATOM 2900 O O . LEU A 1 370 ? 11.322 -14.042 -12.804 1.00 97.75 370 LEU A O 1
ATOM 2904 N N . CYS A 1 371 ? 13.171 -13.742 -11.566 1.00 96.06 371 CYS A N 1
ATOM 2905 C CA . CYS A 1 371 ? 13.295 -15.160 -11.242 1.00 96.06 371 CYS A CA 1
ATOM 2906 C C . CYS A 1 371 ? 12.292 -15.557 -10.148 1.00 96.06 371 CYS A C 1
ATOM 2908 O O . CYS A 1 371 ? 11.831 -14.711 -9.379 1.00 96.06 371 CYS A O 1
ATOM 2910 N N . ASP A 1 372 ? 11.982 -16.847 -10.037 1.00 96.38 372 ASP A N 1
ATOM 2911 C CA . ASP A 1 372 ? 10.989 -17.329 -9.068 1.00 96.38 372 ASP A CA 1
ATOM 2912 C C . ASP A 1 372 ? 11.384 -17.030 -7.612 1.00 96.38 372 ASP A C 1
ATOM 2914 O O . ASP A 1 372 ? 10.524 -16.716 -6.787 1.00 96.38 372 ASP A O 1
ATOM 2918 N N . ASP A 1 373 ? 12.685 -17.051 -7.294 1.00 96.00 373 ASP A N 1
ATOM 2919 C CA . ASP A 1 373 ? 13.191 -16.659 -5.972 1.00 96.00 373 ASP A CA 1
ATOM 2920 C C . ASP A 1 373 ? 12.955 -15.163 -5.694 1.00 96.00 373 ASP A C 1
ATOM 2922 O O . ASP A 1 373 ? 12.474 -14.818 -4.615 1.00 96.00 373 ASP A O 1
ATOM 2926 N N . ASP A 1 374 ? 13.205 -14.273 -6.665 1.00 97.06 374 ASP A N 1
ATOM 2927 C CA . ASP A 1 374 ? 12.875 -12.844 -6.542 1.00 97.06 374 ASP A CA 1
ATOM 2928 C C . ASP A 1 374 ? 11.367 -12.643 -6.367 1.00 97.06 374 ASP A C 1
ATOM 2930 O O . ASP A 1 374 ? 10.945 -11.924 -5.460 1.00 97.06 374 ASP A O 1
ATOM 2934 N N . LYS A 1 375 ? 10.540 -13.315 -7.183 1.00 97.81 375 LYS A N 1
ATOM 2935 C CA . LYS A 1 375 ? 9.077 -13.230 -7.081 1.00 97.81 375 LYS A CA 1
ATOM 2936 C C . LYS A 1 375 ? 8.593 -13.626 -5.688 1.00 97.81 375 LYS A C 1
ATOM 2938 O O . LYS A 1 375 ? 7.820 -12.889 -5.076 1.00 97.81 375 LYS A O 1
ATOM 2943 N N . LYS A 1 376 ? 9.090 -14.744 -5.152 1.00 96.94 376 LYS A N 1
ATOM 2944 C CA . LYS A 1 376 ? 8.747 -15.223 -3.807 1.00 96.94 376 LYS A CA 1
ATOM 2945 C C . LYS A 1 376 ? 9.181 -14.238 -2.720 1.00 96.94 376 LYS A C 1
ATOM 2947 O O . LYS A 1 376 ? 8.388 -13.920 -1.839 1.00 96.94 376 LYS A O 1
ATOM 2952 N N . ARG A 1 377 ? 10.420 -13.738 -2.782 1.00 95.69 377 ARG A N 1
ATOM 2953 C CA . ARG A 1 377 ? 10.989 -12.806 -1.790 1.00 95.69 377 ARG A CA 1
ATOM 2954 C C . ARG A 1 377 ? 10.308 -11.442 -1.782 1.00 95.69 377 ARG A C 1
ATOM 2956 O O . ARG A 1 377 ? 10.203 -10.823 -0.730 1.00 95.69 377 ARG A O 1
ATOM 2963 N N . LEU A 1 378 ? 9.865 -10.968 -2.942 1.00 97.00 378 LEU A N 1
ATOM 2964 C CA . LEU A 1 378 ? 9.192 -9.677 -3.085 1.00 97.00 378 LEU A CA 1
ATOM 2965 C C . LEU A 1 378 ? 7.688 -9.752 -2.799 1.00 97.00 378 LEU A C 1
ATOM 2967 O O . LEU A 1 378 ? 7.072 -8.715 -2.549 1.00 97.00 378 LEU A O 1
ATOM 2971 N N . GLY A 1 379 ? 7.103 -10.956 -2.825 1.00 96.69 379 GLY A N 1
ATOM 2972 C CA . GLY A 1 379 ? 5.653 -11.131 -2.768 1.00 96.6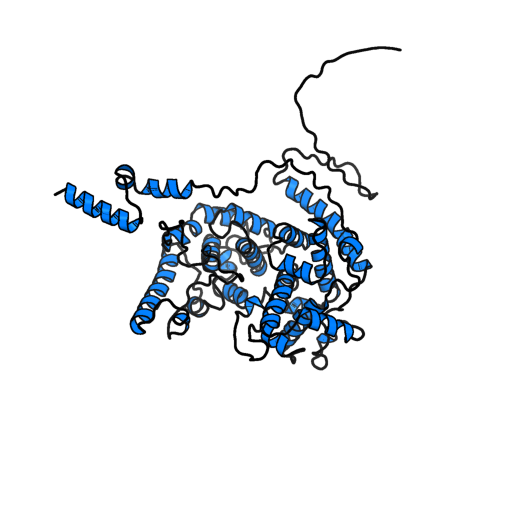9 379 GLY A CA 1
ATOM 2973 C C . GLY A 1 379 ? 5.036 -10.640 -4.073 1.00 96.69 379 GLY A C 1
ATOM 2974 O O . GLY A 1 379 ? 4.076 -9.870 -4.068 1.00 96.69 379 GLY A O 1
ATOM 2975 N N . PHE A 1 380 ? 5.673 -10.995 -5.194 1.00 98.06 380 PHE A N 1
ATOM 2976 C CA . PHE A 1 380 ? 5.313 -10.499 -6.511 1.00 98.06 380 PHE A CA 1
ATOM 2977 C C . PHE A 1 380 ? 3.865 -10.854 -6.852 1.00 98.06 380 PHE A C 1
ATOM 2979 O O . PHE A 1 380 ? 3.406 -11.979 -6.674 1.00 98.06 380 PHE A O 1
ATOM 2986 N N . GLY A 1 381 ? 3.161 -9.859 -7.370 1.00 97.50 381 GLY A N 1
ATOM 2987 C CA . GLY A 1 381 ? 1.757 -9.915 -7.727 1.00 97.50 381 GLY A CA 1
ATOM 2988 C C . GLY A 1 381 ? 1.275 -8.524 -8.113 1.00 97.50 381 GLY A C 1
ATOM 2989 O O . GLY A 1 381 ? 2.032 -7.551 -8.108 1.00 97.50 381 GLY A O 1
ATOM 2990 N N . THR A 1 382 ? -0.005 -8.406 -8.432 1.00 97.94 382 THR A N 1
ATOM 2991 C CA . THR A 1 382 ? -0.606 -7.153 -8.911 1.00 97.94 382 THR A CA 1
ATOM 2992 C C . THR A 1 382 ? -0.508 -6.034 -7.867 1.00 97.94 382 THR A C 1
ATOM 2994 O O . THR A 1 382 ? -0.064 -4.918 -8.155 1.00 97.94 382 THR A O 1
ATOM 2997 N N . LEU A 1 383 ? -0.797 -6.358 -6.606 1.00 97.75 383 LEU A N 1
ATOM 2998 C CA . LEU A 1 383 ? -0.664 -5.419 -5.487 1.00 97.75 383 LEU A CA 1
ATOM 2999 C C . LEU A 1 383 ? 0.784 -4.964 -5.256 1.00 97.75 383 LEU A C 1
ATOM 3001 O O . LEU A 1 383 ? 1.015 -3.810 -4.899 1.00 97.75 383 LEU A O 1
ATOM 3005 N N . PHE A 1 384 ? 1.768 -5.839 -5.488 1.00 98.19 384 PHE A N 1
ATOM 3006 C CA . PHE A 1 384 ? 3.181 -5.471 -5.399 1.00 98.19 384 PHE A CA 1
ATOM 3007 C C . PHE A 1 384 ? 3.558 -4.443 -6.470 1.00 98.19 384 PHE A C 1
ATOM 3009 O O . PHE A 1 384 ? 4.191 -3.440 -6.149 1.00 98.19 384 PHE A O 1
ATOM 3016 N N . VAL A 1 385 ? 3.135 -4.649 -7.722 1.00 98.56 385 VAL A N 1
ATOM 3017 C CA . VAL A 1 385 ? 3.450 -3.721 -8.822 1.00 98.56 385 VAL A CA 1
ATOM 3018 C C . VAL A 1 385 ? 2.810 -2.348 -8.600 1.00 98.56 385 VAL A C 1
ATOM 3020 O O . VAL A 1 385 ? 3.470 -1.332 -8.800 1.00 98.56 385 VAL A O 1
ATOM 3023 N N . GLU A 1 386 ? 1.568 -2.289 -8.109 1.00 97.62 386 GLU A N 1
ATOM 3024 C CA . GLU A 1 386 ? 0.938 -1.020 -7.703 1.00 97.62 386 GLU A CA 1
ATOM 3025 C C . GLU A 1 386 ? 1.776 -0.299 -6.643 1.00 97.62 386 GLU A C 1
ATOM 3027 O O . GLU A 1 386 ? 2.090 0.889 -6.780 1.00 97.62 386 GLU A O 1
ATOM 3032 N N . HIS A 1 387 ? 2.203 -1.035 -5.615 1.00 96.19 387 HIS A N 1
ATOM 3033 C CA . HIS A 1 387 ? 2.967 -0.454 -4.523 1.00 96.19 387 HIS A CA 1
ATOM 3034 C C . HIS A 1 387 ? 4.351 0.018 -4.966 1.00 96.19 387 HIS A C 1
ATOM 3036 O O . HIS A 1 387 ? 4.800 1.083 -4.543 1.00 96.19 387 HIS A O 1
ATOM 3042 N N . LEU A 1 388 ? 5.011 -0.748 -5.835 1.00 98.19 388 LEU A N 1
ATOM 3043 C CA . LEU A 1 388 ? 6.290 -0.420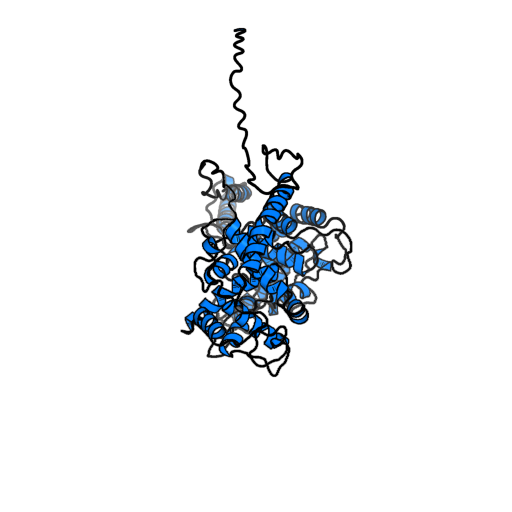 -6.453 1.00 98.19 388 LEU A CA 1
ATOM 3044 C C . LEU A 1 388 ? 6.201 0.882 -7.256 1.00 98.19 388 LEU A C 1
ATOM 3046 O O . LEU A 1 388 ? 7.030 1.772 -7.067 1.00 98.19 388 LEU A O 1
ATOM 3050 N N . LEU A 1 389 ? 5.157 1.044 -8.077 1.00 98.25 389 LEU A N 1
ATOM 3051 C CA . LEU A 1 389 ? 4.905 2.277 -8.829 1.00 98.25 389 LEU A CA 1
ATOM 3052 C C . LEU A 1 389 ? 4.724 3.480 -7.894 1.00 98.25 389 LEU A C 1
ATOM 3054 O O . LEU A 1 389 ? 5.298 4.543 -8.132 1.00 98.25 389 LEU A O 1
ATOM 3058 N N . CYS A 1 390 ? 4.021 3.301 -6.772 1.00 96.19 390 CYS A N 1
ATOM 3059 C CA . CYS A 1 390 ? 3.918 4.324 -5.730 1.00 96.19 390 CYS A CA 1
ATOM 3060 C C . CYS A 1 390 ? 5.278 4.746 -5.133 1.00 96.19 390 CYS A C 1
ATOM 3062 O O . CYS A 1 390 ? 5.376 5.842 -4.568 1.00 96.19 390 CYS A O 1
ATOM 3064 N N . LYS A 1 391 ? 6.326 3.908 -5.211 1.00 96.19 391 LYS A N 1
ATOM 3065 C CA . LYS A 1 391 ? 7.662 4.236 -4.681 1.00 96.19 391 LYS A CA 1
ATOM 3066 C C . LYS A 1 391 ? 8.522 5.037 -5.636 1.00 96.19 391 LYS A C 1
ATOM 3068 O O . LYS A 1 391 ? 9.332 5.804 -5.127 1.00 96.19 391 LYS A O 1
ATOM 3073 N N . VAL A 1 392 ? 8.308 4.944 -6.950 1.00 96.94 392 VAL A N 1
ATOM 3074 C CA . VAL A 1 392 ? 9.098 5.678 -7.957 1.00 96.94 392 VAL A CA 1
ATOM 3075 C C . VAL A 1 392 ? 9.146 7.172 -7.617 1.00 96.94 392 VAL A C 1
ATOM 3077 O O . VAL A 1 392 ? 10.205 7.705 -7.287 1.00 96.94 392 VAL A O 1
ATOM 3080 N N . GLY A 1 393 ? 7.979 7.819 -7.527 1.00 93.62 393 GLY A N 1
ATOM 3081 C CA . GLY A 1 393 ? 7.910 9.245 -7.188 1.00 93.62 393 GLY A CA 1
ATOM 3082 C C . GLY A 1 393 ? 8.297 9.588 -5.760 1.00 93.62 393 GLY A C 1
ATOM 3083 O O . GLY A 1 393 ? 8.696 10.716 -5.472 1.00 93.62 393 GLY A O 1
ATOM 3084 N N . ARG A 1 394 ? 8.213 8.623 -4.846 1.00 93.56 394 ARG A N 1
ATOM 3085 C CA . ARG A 1 394 ? 8.590 8.837 -3.452 1.00 93.56 394 ARG A CA 1
ATOM 3086 C C . ARG A 1 394 ? 10.103 8.811 -3.260 1.00 93.56 394 ARG A C 1
ATOM 3088 O O . ARG A 1 394 ? 10.608 9.603 -2.470 1.00 93.56 394 ARG A O 1
ATOM 3095 N N . TRP A 1 395 ? 10.804 7.923 -3.958 1.00 96.75 395 TRP A N 1
ATOM 3096 C CA . TRP A 1 395 ? 12.263 7.867 -3.971 1.00 96.75 395 TRP A CA 1
ATOM 3097 C C . TRP A 1 395 ? 12.844 9.105 -4.646 1.00 96.75 395 TRP A C 1
ATOM 3099 O O . TRP A 1 395 ? 13.689 9.761 -4.043 1.00 96.75 395 TRP A O 1
ATOM 3109 N N . GLU A 1 396 ? 12.291 9.493 -5.799 1.00 95.06 396 GLU A N 1
ATOM 3110 C CA . GLU A 1 396 ? 12.635 10.746 -6.483 1.00 95.06 396 GLU A CA 1
ATOM 3111 C C . GLU A 1 396 ? 12.497 11.954 -5.547 1.00 95.06 396 GLU A C 1
ATOM 3113 O O . GLU A 1 396 ? 13.453 12.693 -5.324 1.00 95.06 396 GLU A O 1
ATOM 3118 N N . TYR A 1 397 ? 11.344 12.109 -4.886 1.00 92.94 397 TYR A N 1
ATOM 3119 C CA . TYR A 1 397 ? 11.146 13.202 -3.933 1.00 92.94 397 TYR A CA 1
ATOM 3120 C C . TYR A 1 397 ? 12.195 13.209 -2.808 1.00 92.94 397 TYR A C 1
ATOM 3122 O O . TYR A 1 397 ? 12.740 14.265 -2.485 1.00 92.94 397 TYR A O 1
ATOM 3130 N N . ARG A 1 398 ? 12.488 12.048 -2.207 1.00 93.12 398 ARG A N 1
ATOM 3131 C CA . ARG A 1 398 ? 13.416 11.936 -1.067 1.00 93.12 398 ARG A CA 1
ATOM 3132 C C . ARG A 1 398 ? 14.864 12.227 -1.453 1.00 93.12 398 ARG A C 1
ATOM 3134 O O . ARG A 1 398 ? 15.561 12.885 -0.684 1.00 93.12 398 ARG A O 1
ATOM 3141 N N . LEU A 1 399 ? 15.303 11.769 -2.622 1.00 94.69 399 LEU A N 1
ATOM 3142 C CA . LEU A 1 399 ? 16.642 12.046 -3.145 1.00 94.69 399 LEU A CA 1
ATOM 3143 C C . LEU A 1 399 ? 16.793 13.515 -3.541 1.00 94.69 399 LEU A C 1
ATOM 3145 O O . LEU A 1 399 ? 17.793 14.145 -3.191 1.00 94.69 399 LEU A O 1
ATOM 3149 N N . ARG A 1 400 ? 15.756 14.103 -4.144 1.00 94.25 400 ARG A N 1
ATOM 3150 C CA . ARG A 1 400 ? 15.762 15.512 -4.549 1.00 94.25 400 ARG A CA 1
ATOM 3151 C C . ARG A 1 400 ? 15.889 16.479 -3.377 1.00 94.25 400 ARG A C 1
ATOM 3153 O O . ARG A 1 400 ? 16.565 17.497 -3.507 1.00 94.25 400 ARG A O 1
ATOM 3160 N N . LEU A 1 401 ? 15.330 16.149 -2.207 1.00 88.50 401 LEU A N 1
ATOM 3161 C CA . LEU A 1 401 ? 15.559 16.921 -0.971 1.00 88.50 401 LEU A CA 1
ATOM 3162 C C . LEU A 1 401 ? 17.048 17.020 -0.597 1.00 88.50 401 LEU A C 1
ATOM 3164 O O . LEU A 1 401 ? 17.439 17.947 0.106 1.00 88.50 401 LEU A O 1
ATOM 3168 N N . GLN A 1 402 ? 17.863 16.081 -1.077 1.00 91.19 402 GLN A N 1
ATOM 3169 C CA . GLN A 1 402 ? 19.304 16.009 -0.858 1.00 91.19 402 GLN A CA 1
ATOM 3170 C C . GLN A 1 402 ? 20.115 16.358 -2.112 1.00 91.19 402 GLN A C 1
ATOM 3172 O O . GLN A 1 402 ? 21.301 16.057 -2.168 1.00 91.19 402 GLN A O 1
ATOM 3177 N N . LYS A 1 403 ? 19.495 17.011 -3.107 1.00 93.81 403 LYS A N 1
ATOM 3178 C CA . LYS A 1 403 ? 20.126 17.402 -4.382 1.00 93.81 403 LYS A CA 1
ATOM 3179 C C . LYS A 1 403 ? 20.626 16.219 -5.229 1.00 93.81 403 LYS A C 1
ATOM 3181 O O . LYS A 1 403 ? 21.521 16.394 -6.050 1.00 93.81 403 LYS A O 1
ATOM 3186 N N . HIS A 1 404 ? 20.032 15.041 -5.055 1.00 94.12 404 HIS A N 1
ATOM 3187 C CA . HIS A 1 404 ? 20.208 13.894 -5.947 1.00 94.12 404 HIS A CA 1
ATOM 3188 C C . HIS A 1 404 ? 18.964 13.729 -6.833 1.00 94.12 404 HIS A C 1
ATOM 3190 O O . HIS A 1 404 ? 17.863 14.071 -6.411 1.00 94.12 404 HIS A O 1
ATOM 3196 N N . ASP A 1 405 ? 19.126 13.194 -8.040 1.00 94.19 405 ASP A N 1
ATOM 3197 C CA . ASP A 1 405 ? 18.038 12.970 -9.002 1.00 94.19 405 ASP A CA 1
ATOM 3198 C C . ASP A 1 405 ? 17.942 11.470 -9.310 1.00 94.19 405 ASP A C 1
ATOM 3200 O O . ASP A 1 405 ? 18.853 10.884 -9.901 1.00 94.19 405 ASP A O 1
ATOM 3204 N N . PHE A 1 406 ? 16.849 10.842 -8.872 1.00 94.62 406 PHE A N 1
ATOM 3205 C CA . PHE A 1 406 ? 16.653 9.399 -8.985 1.00 94.62 406 PHE A CA 1
ATOM 3206 C C . PHE A 1 406 ? 16.445 8.971 -10.435 1.00 94.62 406 PHE A C 1
ATOM 3208 O O . PHE A 1 406 ? 16.950 7.928 -10.853 1.00 94.62 406 PHE A O 1
ATOM 3215 N N . LEU A 1 407 ? 15.726 9.774 -11.220 1.00 92.56 407 LEU A N 1
ATOM 3216 C CA . LEU A 1 407 ? 15.478 9.480 -12.629 1.00 92.56 407 LEU A CA 1
ATOM 3217 C C . LEU A 1 407 ? 16.756 9.638 -13.458 1.00 92.56 407 LEU A C 1
ATOM 3219 O O . LEU A 1 407 ? 17.011 8.834 -14.356 1.00 92.56 407 LEU A O 1
ATOM 3223 N N . SER A 1 408 ? 17.611 10.604 -13.121 1.00 93.81 408 SER A N 1
ATOM 3224 C CA . SER A 1 408 ? 18.945 10.717 -13.717 1.00 93.81 408 SER A CA 1
ATOM 3225 C C . SER A 1 408 ? 19.836 9.524 -13.356 1.00 93.81 408 SER A C 1
ATOM 3227 O O . SER A 1 408 ? 20.481 8.966 -14.245 1.00 93.81 408 SER A O 1
ATOM 3229 N N . MET A 1 409 ? 19.817 9.057 -12.100 1.00 95.38 409 MET A N 1
ATOM 3230 C CA . MET A 1 409 ? 20.513 7.821 -11.702 1.00 95.38 409 MET A CA 1
ATOM 3231 C C . MET A 1 409 ? 19.998 6.600 -12.480 1.00 95.38 409 MET A C 1
ATOM 3233 O O . MET A 1 409 ? 20.791 5.786 -12.948 1.00 95.38 409 MET A O 1
ATOM 3237 N N . ALA A 1 410 ? 18.682 6.487 -12.679 1.00 94.69 410 ALA A N 1
ATOM 3238 C CA . ALA A 1 410 ? 18.068 5.423 -13.471 1.00 94.69 410 ALA A CA 1
ATOM 3239 C C . ALA A 1 410 ? 18.512 5.437 -14.944 1.00 94.69 410 ALA A C 1
ATOM 3241 O O . ALA A 1 410 ? 18.790 4.381 -15.513 1.00 94.69 410 ALA A O 1
ATOM 3242 N N . ARG A 1 411 ? 18.616 6.622 -15.559 1.00 93.44 411 ARG A N 1
ATOM 3243 C CA . ARG A 1 411 ? 19.122 6.774 -16.934 1.00 93.44 411 ARG A CA 1
ATOM 3244 C C . ARG A 1 411 ? 20.597 6.397 -17.041 1.00 93.44 411 ARG A C 1
ATOM 3246 O O . ARG A 1 411 ? 20.972 5.690 -17.969 1.00 93.44 411 ARG A O 1
ATOM 3253 N N . GLN A 1 412 ? 21.419 6.808 -16.075 1.00 94.19 412 GLN A N 1
ATOM 3254 C CA . GLN A 1 412 ? 22.833 6.421 -16.020 1.00 94.19 412 GLN A CA 1
ATOM 3255 C C . GLN A 1 412 ? 23.003 4.912 -15.827 1.00 94.19 412 GLN A C 1
ATOM 3257 O O . GLN A 1 412 ? 23.830 4.301 -16.495 1.00 94.19 412 GLN A O 1
ATOM 3262 N N . ALA A 1 413 ? 22.191 4.293 -14.966 1.00 93.69 413 ALA A N 1
ATOM 3263 C CA . ALA A 1 413 ? 22.187 2.847 -14.768 1.00 93.69 413 ALA A CA 1
ATOM 3264 C C . ALA A 1 413 ? 21.902 2.087 -16.073 1.00 93.69 413 ALA A C 1
ATOM 3266 O O . ALA A 1 413 ? 22.573 1.097 -16.348 1.00 93.69 413 ALA A O 1
ATOM 3267 N N . ARG A 1 414 ? 20.966 2.586 -16.893 1.00 93.31 414 ARG A N 1
ATOM 3268 C CA . ARG A 1 414 ? 20.682 2.058 -18.236 1.00 93.31 414 ARG A CA 1
ATOM 3269 C C . ARG A 1 414 ? 21.834 2.272 -19.212 1.00 93.31 414 ARG A C 1
ATOM 3271 O O . ARG A 1 414 ? 22.252 1.328 -19.866 1.00 93.31 414 ARG A O 1
ATOM 3278 N N . ALA A 1 415 ? 22.386 3.481 -19.278 1.00 92.19 415 ALA A N 1
ATOM 3279 C CA . ALA A 1 415 ? 23.502 3.784 -20.177 1.00 92.19 415 ALA A CA 1
ATOM 3280 C C . ALA A 1 415 ? 24.762 2.955 -19.865 1.00 92.19 415 ALA A C 1
ATOM 3282 O O . ALA A 1 415 ? 25.509 2.593 -20.768 1.00 92.19 415 ALA A O 1
ATOM 3283 N N . ASN A 1 416 ? 24.978 2.637 -18.587 1.00 92.31 416 ASN A N 1
ATOM 3284 C CA . ASN A 1 416 ? 26.145 1.896 -18.117 1.00 92.31 416 ASN A CA 1
ATOM 3285 C C . ASN A 1 416 ? 25.907 0.381 -18.022 1.00 92.31 416 ASN A C 1
ATOM 3287 O O . ASN A 1 416 ? 26.840 -0.360 -17.703 1.00 92.31 416 ASN A O 1
ATOM 3291 N N . SER A 1 417 ? 24.679 -0.103 -18.239 1.00 90.44 417 SER A N 1
ATOM 3292 C CA . SER A 1 417 ? 24.395 -1.534 -18.157 1.00 90.44 417 SER A CA 1
ATOM 3293 C C . SER A 1 417 ? 24.868 -2.255 -19.414 1.00 90.44 417 SER A C 1
ATOM 3295 O O . SER A 1 417 ? 24.494 -1.890 -20.525 1.00 90.44 417 SER A O 1
ATOM 3297 N N . GLY A 1 418 ? 25.659 -3.314 -19.229 1.00 91.00 418 GLY A N 1
ATOM 3298 C CA . GLY A 1 418 ? 25.918 -4.291 -20.285 1.00 91.00 418 GLY A CA 1
ATOM 3299 C C . GLY A 1 418 ? 24.703 -5.184 -20.555 1.00 91.00 418 GLY A C 1
ATOM 3300 O O . GLY A 1 418 ? 23.611 -4.961 -20.029 1.00 91.00 418 GLY A O 1
ATOM 3301 N N . ALA A 1 419 ? 24.909 -6.245 -21.340 1.00 93.12 419 ALA A N 1
ATOM 3302 C CA . ALA A 1 419 ? 23.865 -7.227 -21.621 1.00 93.12 419 ALA A CA 1
ATOM 3303 C C . ALA A 1 419 ? 23.275 -7.796 -20.317 1.00 93.12 419 ALA A C 1
ATOM 3305 O O . ALA A 1 419 ? 23.996 -8.336 -19.472 1.00 93.12 419 ALA A O 1
ATOM 3306 N N . TRP A 1 420 ? 21.956 -7.669 -20.154 1.00 96.06 420 TRP A N 1
ATOM 3307 C CA . TRP A 1 420 ? 21.263 -8.225 -18.999 1.00 96.06 420 TRP A CA 1
ATOM 3308 C C . TRP A 1 420 ? 21.258 -9.756 -19.058 1.00 96.06 420 TRP A C 1
ATOM 3310 O O . TRP A 1 420 ? 20.979 -10.354 -20.096 1.00 96.06 420 TRP A O 1
ATOM 3320 N N . VAL A 1 421 ? 21.532 -10.392 -17.919 1.00 95.31 421 VAL A N 1
ATOM 3321 C CA . VAL A 1 421 ? 21.554 -11.851 -17.780 1.00 95.31 421 VAL A CA 1
ATOM 3322 C C . VAL A 1 421 ? 20.568 -12.263 -16.692 1.00 95.31 421 VAL A C 1
ATOM 3324 O O . VAL A 1 421 ? 20.708 -11.872 -15.529 1.00 95.31 421 VAL A O 1
ATOM 3327 N N . LYS A 1 422 ? 19.579 -13.086 -17.059 1.00 94.88 422 LYS A N 1
ATOM 3328 C CA . LYS A 1 422 ? 18.532 -13.558 -16.142 1.00 94.88 422 LYS A CA 1
ATOM 3329 C C . LYS A 1 422 ? 19.137 -14.264 -14.924 1.00 94.88 422 LYS A C 1
ATOM 3331 O O . LYS A 1 422 ? 19.941 -15.183 -15.064 1.00 94.88 422 LYS A O 1
ATOM 3336 N N . GLY A 1 423 ? 18.746 -13.829 -13.725 1.00 93.19 423 GLY A N 1
ATOM 3337 C CA . GLY A 1 423 ? 19.194 -14.406 -12.451 1.00 93.19 423 GLY A CA 1
ATOM 3338 C C . GLY A 1 423 ? 20.641 -14.081 -12.057 1.00 93.19 423 GLY A C 1
ATOM 3339 O O . GLY A 1 423 ? 21.123 -14.587 -11.042 1.00 93.19 423 GLY A O 1
ATOM 3340 N N . ALA A 1 424 ? 21.357 -13.235 -12.807 1.00 94.38 424 ALA A N 1
ATOM 3341 C CA . ALA A 1 424 ? 22.718 -12.840 -12.440 1.00 94.38 424 ALA A CA 1
ATOM 3342 C C . ALA A 1 424 ? 22.774 -12.101 -11.091 1.00 94.38 424 ALA A C 1
ATOM 3344 O O . ALA A 1 424 ? 23.753 -12.256 -10.361 1.00 94.38 424 ALA A O 1
ATOM 3345 N N . ASN A 1 425 ? 21.710 -11.371 -10.736 1.00 94.75 425 ASN A N 1
ATOM 3346 C CA . ASN A 1 425 ? 21.529 -10.681 -9.453 1.00 94.75 425 ASN A CA 1
ATOM 3347 C C . ASN A 1 425 ? 21.443 -11.630 -8.246 1.00 94.75 425 ASN A C 1
ATOM 3349 O O . ASN A 1 425 ? 21.653 -11.207 -7.114 1.00 94.75 425 ASN A O 1
ATOM 3353 N N . CYS A 1 426 ? 21.155 -12.918 -8.452 1.00 93.19 426 CYS A N 1
ATOM 3354 C CA . CYS A 1 426 ? 21.056 -13.884 -7.357 1.00 93.19 426 CYS A CA 1
ATOM 3355 C C . CYS A 1 426 ? 22.427 -14.297 -6.796 1.00 93.19 426 CYS A C 1
ATOM 3357 O O . CYS A 1 426 ? 22.496 -14.997 -5.787 1.00 93.19 426 CYS A O 1
ATOM 3359 N N . ARG A 1 427 ? 23.532 -13.884 -7.431 1.00 90.19 427 ARG A N 1
ATOM 3360 C CA . ARG A 1 427 ? 24.899 -14.196 -6.994 1.00 90.19 427 ARG A CA 1
ATOM 3361 C C . ARG A 1 427 ? 25.484 -13.013 -6.228 1.00 90.19 427 ARG A C 1
ATOM 3363 O O . ARG A 1 427 ? 25.565 -11.917 -6.769 1.00 90.19 427 ARG A O 1
ATOM 3370 N N . ARG A 1 428 ? 25.997 -13.247 -5.015 1.00 84.81 428 ARG A N 1
ATOM 3371 C CA . ARG A 1 428 ? 26.571 -12.192 -4.151 1.00 84.81 428 ARG A CA 1
ATOM 3372 C C . ARG A 1 428 ? 27.688 -11.385 -4.819 1.00 84.81 428 ARG A C 1
ATOM 3374 O O . ARG A 1 428 ? 27.760 -10.170 -4.648 1.00 84.81 428 ARG A O 1
ATOM 3381 N N . ALA A 1 429 ? 28.539 -12.053 -5.601 1.00 88.25 429 ALA A N 1
ATOM 3382 C CA . ALA A 1 429 ? 29.604 -11.405 -6.371 1.00 88.25 429 ALA A CA 1
ATOM 3383 C C . ALA A 1 429 ? 29.071 -10.355 -7.368 1.00 88.25 429 ALA A C 1
ATOM 3385 O O . ALA A 1 429 ? 29.792 -9.435 -7.732 1.00 88.25 429 ALA A O 1
ATOM 3386 N N . ASN A 1 430 ? 27.790 -10.445 -7.736 1.00 90.06 430 ASN A N 1
ATOM 3387 C CA . ASN A 1 430 ? 27.119 -9.616 -8.728 1.00 90.06 430 ASN A CA 1
ATOM 3388 C C . ASN A 1 430 ? 26.011 -8.748 -8.106 1.00 90.06 430 ASN A C 1
ATOM 3390 O O . ASN A 1 430 ? 24.995 -8.502 -8.747 1.00 90.06 430 ASN A O 1
ATOM 3394 N N . HIS A 1 431 ? 26.181 -8.262 -6.874 1.00 91.44 431 HIS A N 1
ATOM 3395 C CA . HIS A 1 431 ? 25.202 -7.387 -6.202 1.00 91.44 431 HIS A CA 1
ATOM 3396 C C . HIS A 1 431 ? 24.861 -6.095 -6.985 1.00 91.44 431 HIS A C 1
ATOM 3398 O O . HIS A 1 431 ? 23.862 -5.441 -6.704 1.00 91.44 431 HIS A O 1
ATOM 3404 N N . GLN A 1 432 ? 25.662 -5.724 -7.989 1.00 95.25 432 GLN A N 1
ATOM 3405 C CA . GLN A 1 432 ? 25.375 -4.612 -8.901 1.00 95.25 432 GLN A CA 1
ATOM 3406 C C . GLN A 1 432 ? 24.405 -4.970 -10.041 1.00 95.25 432 GLN A C 1
ATOM 3408 O O . GLN A 1 432 ? 23.839 -4.066 -10.656 1.00 95.25 432 GLN A O 1
ATOM 3413 N N . ALA A 1 433 ? 24.204 -6.260 -10.331 1.00 96.19 433 ALA A N 1
ATOM 3414 C CA . ALA A 1 433 ? 23.354 -6.723 -11.423 1.00 96.19 433 ALA A CA 1
ATOM 3415 C C . ALA A 1 433 ? 21.864 -6.478 -11.138 1.00 96.19 433 ALA A C 1
ATOM 3417 O O . ALA A 1 433 ? 21.405 -6.530 -9.997 1.00 96.19 433 ALA A O 1
ATOM 3418 N N . PHE A 1 434 ? 21.093 -6.241 -12.200 1.00 97.50 434 PHE A N 1
ATOM 3419 C CA . PHE A 1 434 ? 19.662 -5.955 -12.111 1.00 97.50 434 PHE A CA 1
ATOM 3420 C C . PHE A 1 434 ? 18.806 -7.224 -12.161 1.00 97.50 434 PHE A C 1
ATOM 3422 O O . PHE A 1 434 ? 19.106 -8.171 -12.888 1.00 97.50 434 PHE A O 1
ATOM 3429 N N . CYS A 1 435 ? 17.690 -7.211 -11.428 1.00 97.19 435 CYS A N 1
ATOM 3430 C CA . CYS A 1 435 ? 16.708 -8.302 -11.403 1.00 97.19 435 CYS A CA 1
ATOM 3431 C C . CYS A 1 435 ? 15.921 -8.445 -12.717 1.00 97.19 435 CYS A C 1
ATOM 3433 O O . CYS A 1 435 ? 15.318 -9.483 -12.968 1.00 97.19 435 CYS A O 1
ATOM 3435 N N . ILE A 1 436 ? 15.904 -7.392 -13.536 1.00 97.81 436 ILE A N 1
ATOM 3436 C CA . ILE A 1 436 ? 15.139 -7.277 -14.780 1.00 97.81 436 ILE A CA 1
ATOM 3437 C C . ILE A 1 436 ? 15.972 -6.534 -15.834 1.00 97.81 436 ILE A C 1
ATOM 3439 O O . ILE A 1 436 ? 16.861 -5.764 -15.451 1.00 97.81 436 ILE A O 1
ATOM 3443 N N . PRO A 1 437 ? 15.684 -6.706 -17.135 1.00 97.12 437 PRO A N 1
ATOM 3444 C CA . PRO A 1 437 ? 16.242 -5.837 -18.157 1.00 97.12 437 PRO A CA 1
ATOM 3445 C C . PRO A 1 437 ? 15.683 -4.416 -18.011 1.00 97.12 437 PRO A C 1
ATOM 3447 O O . PRO A 1 437 ? 14.554 -4.214 -17.548 1.00 97.12 437 PRO A O 1
ATOM 3450 N N . LEU A 1 438 ? 16.511 -3.437 -18.380 1.00 95.94 438 LEU A N 1
ATOM 3451 C CA . LEU A 1 438 ? 16.213 -2.004 -18.259 1.00 95.94 438 LEU A CA 1
ATOM 3452 C C . LEU A 1 438 ? 15.465 -1.440 -19.472 1.00 95.94 438 LEU A C 1
ATOM 3454 O O . LEU A 1 438 ? 14.943 -0.328 -19.403 1.00 95.94 438 LEU A O 1
ATOM 3458 N N . ASP A 1 439 ? 15.406 -2.226 -20.541 1.00 92.75 439 ASP A N 1
ATOM 3459 C CA . ASP A 1 439 ? 14.686 -1.972 -21.780 1.00 92.75 439 ASP A CA 1
ATOM 3460 C C . ASP A 1 439 ? 13.512 -2.940 -21.905 1.00 92.75 439 ASP A C 1
ATOM 3462 O O . ASP A 1 439 ? 13.522 -4.025 -21.316 1.00 92.75 439 ASP A O 1
ATOM 3466 N N . ILE A 1 440 ? 12.519 -2.563 -22.703 1.00 94.12 440 ILE A N 1
ATOM 3467 C CA . ILE A 1 440 ? 11.383 -3.413 -23.044 1.00 94.12 440 ILE A CA 1
ATOM 3468 C C . ILE A 1 440 ? 11.180 -3.411 -24.556 1.00 94.12 440 ILE A C 1
ATOM 3470 O O . ILE A 1 440 ? 11.258 -2.374 -25.206 1.00 94.12 440 ILE A O 1
ATOM 3474 N N . GLU A 1 441 ? 10.934 -4.590 -25.115 1.00 93.94 441 GLU A N 1
ATOM 3475 C CA . GLU A 1 441 ? 10.700 -4.756 -26.546 1.00 93.94 441 GLU A CA 1
ATOM 3476 C C . GLU A 1 441 ? 9.297 -4.277 -26.943 1.00 93.94 441 GLU A C 1
ATOM 3478 O O . GLU A 1 441 ? 8.314 -4.587 -26.262 1.00 93.94 441 GLU A O 1
ATOM 3483 N N . ASP A 1 442 ? 9.177 -3.632 -28.107 1.00 95.12 442 ASP A N 1
ATOM 3484 C CA . ASP A 1 442 ? 7.895 -3.183 -28.675 1.00 95.12 442 ASP A CA 1
ATOM 3485 C C . ASP A 1 442 ? 6.848 -4.301 -28.739 1.00 95.12 442 ASP A C 1
ATOM 3487 O O . ASP A 1 442 ? 5.669 -4.079 -28.466 1.00 95.12 442 ASP A O 1
ATOM 3491 N N . LYS A 1 443 ? 7.274 -5.535 -29.033 1.00 96.31 443 LYS A N 1
ATOM 3492 C CA . LYS A 1 443 ? 6.391 -6.708 -29.057 1.00 96.31 443 LYS A CA 1
ATOM 3493 C C . LYS A 1 443 ? 5.734 -6.968 -27.696 1.00 96.31 443 LYS A C 1
ATOM 3495 O O . LYS A 1 443 ? 4.546 -7.298 -27.638 1.00 96.31 443 LYS A O 1
ATOM 3500 N N . SER A 1 444 ? 6.481 -6.809 -26.607 1.00 95.25 444 SER A N 1
ATOM 3501 C CA . SER A 1 444 ? 5.966 -6.964 -25.242 1.00 95.25 444 SER A CA 1
ATOM 3502 C C . SER A 1 444 ? 4.982 -5.847 -24.895 1.00 95.25 444 SER A C 1
ATOM 3504 O O . SER A 1 444 ? 3.938 -6.108 -24.294 1.00 95.25 444 SER A O 1
ATOM 3506 N N . ILE A 1 445 ? 5.263 -4.618 -25.342 1.00 96.25 445 ILE A N 1
ATOM 3507 C CA . ILE A 1 445 ? 4.363 -3.470 -25.174 1.00 96.25 445 ILE A CA 1
ATOM 3508 C C . ILE A 1 445 ? 3.055 -3.702 -25.939 1.00 96.25 445 ILE A C 1
ATOM 3510 O O . ILE A 1 445 ? 1.975 -3.557 -25.366 1.00 96.25 445 ILE A O 1
ATOM 3514 N N . GLN A 1 446 ? 3.140 -4.125 -27.203 1.00 96.25 446 GLN A N 1
ATOM 3515 C CA . GLN A 1 446 ? 1.971 -4.417 -28.032 1.00 96.25 446 GLN A CA 1
ATOM 3516 C C . GLN A 1 446 ? 1.105 -5.515 -27.411 1.00 96.25 446 GLN A C 1
ATOM 3518 O O . GLN A 1 446 ? -0.107 -5.361 -27.307 1.00 96.25 446 GLN A O 1
ATOM 3523 N N . THR A 1 447 ? 1.728 -6.579 -26.899 1.00 95.06 447 THR A N 1
ATOM 3524 C CA . THR A 1 447 ? 1.012 -7.674 -26.224 1.00 95.06 447 THR A CA 1
ATOM 3525 C C . THR A 1 447 ? 0.203 -7.174 -25.018 1.00 95.06 447 THR A C 1
ATOM 3527 O O . THR A 1 447 ? -0.929 -7.611 -24.791 1.00 95.06 447 THR A O 1
ATOM 3530 N N . ALA A 1 448 ? 0.749 -6.231 -24.243 1.00 94.31 448 ALA A N 1
ATOM 3531 C CA . ALA A 1 448 ? 0.040 -5.621 -23.118 1.00 94.31 448 ALA A CA 1
ATOM 3532 C C . ALA A 1 448 ? -1.129 -4.725 -23.575 1.00 94.31 448 ALA A C 1
ATOM 3534 O O . ALA A 1 448 ? -2.203 -4.762 -22.969 1.00 94.31 448 ALA A O 1
ATOM 3535 N N . ILE A 1 449 ? -0.949 -3.961 -24.659 1.00 94.56 449 ILE A N 1
ATOM 3536 C CA . ILE A 1 449 ? -2.010 -3.154 -25.285 1.00 94.56 449 ILE A CA 1
ATOM 3537 C C . ILE A 1 449 ? -3.162 -4.053 -25.753 1.00 94.56 449 ILE A C 1
ATOM 3539 O O . ILE A 1 449 ? -4.323 -3.775 -25.444 1.00 94.56 449 ILE A O 1
ATOM 3543 N N . ASP A 1 450 ? -2.849 -5.154 -26.433 1.00 92.19 450 ASP A N 1
ATOM 3544 C CA . ASP A 1 450 ? -3.845 -6.095 -26.951 1.00 92.19 450 ASP A CA 1
ATOM 3545 C C . ASP A 1 450 ? -4.604 -6.788 -25.807 1.00 92.19 450 ASP A C 1
ATOM 3547 O O . ASP A 1 450 ? -5.829 -6.929 -25.846 1.00 92.19 450 ASP A O 1
ATOM 3551 N N . SER A 1 451 ? -3.899 -7.140 -24.727 1.00 89.12 451 SER A N 1
ATOM 3552 C CA . SER A 1 451 ? -4.500 -7.742 -23.526 1.00 89.12 451 SER A CA 1
ATOM 3553 C C . SER A 1 451 ? -5.495 -6.803 -22.835 1.00 89.12 451 SER A C 1
ATOM 3555 O O . SER A 1 451 ? -6.524 -7.248 -22.321 1.00 89.12 451 SER A O 1
ATOM 3557 N N . CYS A 1 452 ? -5.244 -5.490 -22.879 1.00 85.56 452 CYS A N 1
ATOM 3558 C CA . CYS A 1 452 ? -6.125 -4.478 -22.301 1.00 85.56 452 CYS A CA 1
ATOM 3559 C C . CYS A 1 452 ? -7.542 -4.519 -22.902 1.00 85.56 452 CYS A C 1
ATOM 3561 O O . CYS A 1 452 ? -8.522 -4.314 -22.185 1.00 85.56 452 CYS A O 1
ATOM 3563 N N . MET A 1 453 ? -7.671 -4.822 -24.199 1.00 78.00 453 MET A N 1
ATOM 3564 C CA . MET A 1 453 ? -8.973 -4.969 -24.864 1.00 78.00 453 MET A CA 1
ATOM 3565 C C . MET A 1 453 ? -9.774 -6.144 -24.312 1.00 78.00 453 MET A C 1
ATOM 3567 O O . MET A 1 453 ? -10.957 -6.007 -24.002 1.00 78.00 453 MET A O 1
ATOM 3571 N N . VAL A 1 454 ? -9.118 -7.294 -24.158 1.00 80.62 454 VAL A N 1
ATOM 3572 C CA . VAL A 1 454 ? -9.749 -8.507 -23.626 1.00 80.62 454 VAL A CA 1
ATOM 3573 C C . VAL A 1 454 ? -10.177 -8.289 -22.175 1.00 80.62 454 VAL A C 1
ATOM 3575 O O . VAL A 1 454 ? -11.298 -8.630 -21.795 1.00 80.62 454 VAL A O 1
ATOM 3578 N N . GLY A 1 455 ? -9.308 -7.669 -21.375 1.00 77.06 455 GLY A N 1
ATOM 3579 C CA . GLY A 1 455 ? -9.597 -7.314 -19.990 1.00 77.06 455 GLY A CA 1
ATOM 3580 C C . GLY A 1 455 ? -10.773 -6.349 -19.851 1.00 77.06 455 GLY A C 1
ATOM 3581 O O . GLY A 1 455 ? -11.651 -6.574 -19.021 1.00 77.06 455 GLY A O 1
ATOM 3582 N N . PHE A 1 456 ? -10.849 -5.320 -20.700 1.00 77.81 456 PHE A N 1
ATOM 3583 C CA . PHE A 1 456 ? -11.959 -4.365 -20.692 1.00 77.81 456 PHE A CA 1
ATOM 3584 C C . PHE A 1 456 ? -13.306 -5.039 -20.971 1.00 77.81 456 PHE A C 1
ATOM 3586 O O . PHE A 1 456 ? -14.270 -4.805 -20.244 1.00 77.81 456 PHE A O 1
ATOM 3593 N N . VAL A 1 457 ? -13.366 -5.936 -21.961 1.00 77.44 457 VAL A N 1
ATOM 3594 C CA . VAL A 1 457 ? -14.581 -6.715 -22.248 1.00 77.44 457 VAL A CA 1
ATOM 3595 C C . VAL A 1 457 ? -14.971 -7.577 -21.044 1.00 77.44 457 VAL A C 1
ATOM 3597 O O . VAL A 1 457 ? -16.131 -7.574 -20.640 1.00 77.44 457 VAL A O 1
ATOM 3600 N N . ARG A 1 458 ? -14.012 -8.260 -20.405 1.00 77.69 458 ARG A N 1
ATOM 3601 C CA . ARG A 1 458 ? -14.278 -9.058 -19.194 1.00 77.69 458 ARG A CA 1
ATOM 3602 C C . ARG A 1 458 ? -14.794 -8.209 -18.032 1.00 77.69 458 ARG A C 1
ATOM 3604 O O . ARG A 1 458 ? -15.715 -8.635 -17.339 1.00 77.69 458 ARG A O 1
ATOM 3611 N N . LEU A 1 459 ? -14.214 -7.028 -17.820 1.00 72.25 459 LEU A N 1
ATOM 3612 C CA . LEU A 1 459 ? -14.649 -6.095 -16.781 1.00 72.25 459 LEU A CA 1
ATOM 3613 C C . LEU A 1 459 ? -16.079 -5.618 -17.037 1.00 72.25 459 LEU A C 1
ATOM 3615 O O . LEU A 1 459 ? -16.900 -5.684 -16.126 1.00 72.25 459 LEU A O 1
ATOM 3619 N N . LEU A 1 460 ? -16.401 -5.226 -18.274 1.00 71.69 460 LEU A N 1
ATOM 3620 C CA . LEU A 1 460 ? -17.763 -4.849 -18.653 1.00 71.69 460 LEU A CA 1
ATOM 3621 C C . LEU A 1 460 ? -18.753 -5.985 -18.390 1.00 71.69 460 LEU A C 1
ATOM 3623 O O . LEU A 1 460 ? -19.775 -5.751 -17.752 1.00 71.69 460 LEU A O 1
ATOM 3627 N N . LEU A 1 461 ? -18.417 -7.213 -18.798 1.00 72.94 461 LEU A N 1
ATOM 3628 C CA . LEU A 1 461 ? -19.276 -8.383 -18.602 1.00 72.94 461 LEU A CA 1
ATOM 3629 C C . LEU A 1 461 ? -19.533 -8.681 -17.117 1.00 72.94 461 LEU A C 1
ATOM 3631 O O . LEU A 1 461 ? -20.663 -9.000 -16.746 1.00 72.94 461 LEU A O 1
ATOM 3635 N N . ARG A 1 462 ? -18.527 -8.516 -16.248 1.00 67.75 462 ARG A N 1
ATOM 3636 C CA . ARG A 1 462 ? -18.691 -8.653 -14.788 1.00 67.75 462 ARG A CA 1
ATOM 3637 C C . ARG A 1 462 ? -19.535 -7.529 -14.188 1.00 67.75 462 ARG A C 1
ATOM 3639 O O . ARG A 1 462 ? -20.327 -7.772 -13.280 1.00 67.75 462 ARG A O 1
ATOM 3646 N N . SER A 1 463 ? -19.390 -6.307 -14.696 1.00 56.94 463 SER A N 1
ATOM 3647 C CA . SER A 1 463 ? -20.175 -5.154 -14.254 1.00 56.94 463 SER A CA 1
ATOM 3648 C C . SER A 1 463 ? -21.620 -5.165 -14.762 1.00 56.94 463 SER A C 1
ATOM 3650 O O . SER A 1 463 ? -22.441 -4.459 -14.196 1.00 56.94 463 SER A O 1
ATOM 3652 N N . SER A 1 464 ? -21.999 -5.983 -15.749 1.00 44.59 464 SER A N 1
ATOM 3653 C CA . SER A 1 464 ? -23.395 -6.064 -16.232 1.00 44.59 464 SER A CA 1
ATOM 3654 C C . SER A 1 464 ? -24.408 -6.569 -15.193 1.00 44.59 464 SER A C 1
ATOM 3656 O O . SER A 1 464 ? -25.602 -6.345 -15.358 1.00 44.59 464 SER A O 1
ATOM 3658 N N . HIS A 1 465 ? -23.965 -7.189 -14.094 1.00 43.38 465 HIS A N 1
ATOM 3659 C CA . HIS A 1 465 ? -24.827 -7.481 -12.937 1.00 43.38 465 HIS A CA 1
ATOM 3660 C C . HIS A 1 465 ? -24.888 -6.330 -11.913 1.00 43.38 465 HIS A C 1
ATOM 3662 O O . HIS A 1 465 ? -25.631 -6.396 -10.937 1.00 43.38 465 HIS A O 1
ATOM 3668 N N . ILE A 1 466 ? -24.117 -5.262 -12.127 1.00 40.09 466 ILE A N 1
ATOM 3669 C CA . ILE A 1 466 ? -23.928 -4.133 -11.217 1.00 40.09 466 ILE A CA 1
ATOM 3670 C C . ILE A 1 466 ? -23.997 -2.837 -12.047 1.00 40.09 466 ILE A C 1
ATOM 3672 O O . ILE A 1 466 ? -22.982 -2.289 -12.460 1.00 40.09 466 ILE A O 1
ATOM 3676 N N . PHE A 1 467 ? -25.215 -2.325 -12.253 1.00 33.97 467 PHE A N 1
ATOM 3677 C CA . PHE A 1 467 ? -25.511 -1.016 -12.863 1.00 33.97 467 PHE A CA 1
ATOM 3678 C C . PHE A 1 467 ? -25.235 -0.854 -14.370 1.00 33.97 467 PHE A C 1
ATOM 3680 O O . PHE A 1 467 ? -24.410 -0.043 -14.776 1.00 33.97 467 PHE A O 1
ATOM 3687 N N . PHE A 1 468 ? -26.069 -1.471 -15.209 1.00 33.69 468 PHE A N 1
ATOM 3688 C CA . PHE A 1 468 ? -26.500 -0.838 -16.463 1.00 33.69 468 PHE A CA 1
ATOM 3689 C C . PHE A 1 468 ? -27.988 -1.128 -16.697 1.00 33.69 468 PHE A C 1
ATOM 3691 O O . PHE A 1 468 ? -28.347 -2.133 -17.301 1.00 33.69 468 PHE A O 1
ATOM 3698 N N . SER A 1 469 ? -28.878 -0.241 -16.240 1.00 32.34 469 SER A N 1
ATOM 3699 C CA . SER A 1 469 ? -30.210 -0.171 -16.844 1.00 32.34 469 SER A CA 1
ATOM 3700 C C . SER A 1 469 ? -30.044 0.410 -18.255 1.00 32.34 469 SER A C 1
ATOM 3702 O O . SER A 1 469 ? -29.773 1.600 -18.418 1.00 32.34 469 SER A O 1
ATOM 3704 N N . GLY A 1 470 ? -30.129 -0.448 -19.277 1.00 34.19 470 GLY A N 1
ATOM 3705 C CA . GLY A 1 470 ? -30.296 -0.020 -20.673 1.00 34.19 470 GLY A CA 1
ATOM 3706 C C . GLY A 1 470 ? -29.157 -0.293 -21.667 1.00 34.19 470 GLY A C 1
ATOM 3707 O O . GLY A 1 470 ? -29.190 0.288 -22.746 1.00 34.19 470 GLY A O 1
ATOM 3708 N N . CYS A 1 471 ? -28.179 -1.157 -21.371 1.00 34.62 471 CYS A N 1
ATOM 3709 C CA . CYS A 1 471 ? -27.238 -1.647 -22.394 1.00 34.62 471 CYS A CA 1
ATOM 3710 C C . CYS A 1 471 ? -27.395 -3.160 -22.579 1.00 34.62 471 CYS A C 1
ATOM 3712 O O . CYS A 1 471 ? -26.979 -3.935 -21.722 1.00 34.62 471 CYS A O 1
ATOM 3714 N N . TYR A 1 472 ? -27.984 -3.568 -23.704 1.00 34.28 472 TYR A N 1
ATOM 3715 C CA . TYR A 1 472 ? -28.003 -4.959 -24.156 1.00 34.28 472 TYR A CA 1
ATOM 3716 C C . TYR A 1 472 ? -26.755 -5.211 -25.014 1.00 34.28 472 TYR A C 1
ATOM 3718 O O . TYR A 1 472 ? -26.486 -4.452 -25.945 1.00 34.28 472 TYR A O 1
ATOM 3726 N N . ILE A 1 473 ? -25.981 -6.253 -24.704 1.00 37.50 473 ILE A N 1
ATOM 3727 C CA . ILE A 1 473 ? -24.940 -6.775 -25.600 1.00 37.50 473 ILE A CA 1
ATOM 3728 C C . ILE A 1 473 ? -25.565 -7.982 -26.300 1.00 37.50 473 ILE A C 1
ATOM 3730 O O . ILE A 1 473 ? -25.773 -9.015 -25.666 1.00 37.50 473 ILE A O 1
ATOM 3734 N N . GLU A 1 474 ? -25.909 -7.856 -27.583 1.00 31.91 474 GLU A N 1
ATOM 3735 C CA . GLU A 1 474 ? -26.377 -9.002 -28.367 1.00 31.91 474 GLU A CA 1
ATOM 3736 C C . GLU A 1 474 ? -25.226 -9.989 -28.580 1.00 31.91 474 GLU A C 1
ATOM 3738 O O . GLU A 1 474 ? -24.259 -9.730 -29.298 1.00 31.91 474 GLU A O 1
ATOM 3743 N N . HIS A 1 475 ? -25.340 -11.148 -27.935 1.00 36.84 475 HIS A N 1
ATOM 3744 C CA . HIS A 1 475 ? -24.466 -12.287 -28.156 1.00 36.84 475 HIS A CA 1
ATOM 3745 C C . HIS A 1 475 ? -24.875 -12.986 -29.461 1.00 36.84 475 HIS A C 1
ATOM 3747 O O . HIS A 1 475 ? -25.682 -13.912 -29.454 1.00 36.84 475 HIS A O 1
ATOM 3753 N N . SER A 1 476 ? -24.293 -12.579 -30.591 1.00 30.66 476 SER A N 1
ATOM 3754 C CA . SER A 1 476 ? -24.236 -13.434 -31.780 1.00 30.66 476 SER A CA 1
ATOM 3755 C C . SER A 1 476 ? -22.791 -13.562 -32.278 1.00 30.66 476 SER A C 1
ATOM 3757 O O . SER A 1 476 ? -22.121 -12.593 -32.618 1.00 30.66 476 SER A O 1
ATOM 3759 N N . SER A 1 477 ? -22.280 -14.794 -32.189 1.00 34.69 477 SER A N 1
ATOM 3760 C CA . SER A 1 477 ? -21.169 -15.363 -32.968 1.00 34.69 477 SER A CA 1
ATOM 3761 C C . SER A 1 477 ? -20.051 -14.414 -33.444 1.00 34.69 477 SER A C 1
ATOM 3763 O O . SER A 1 477 ? -19.941 -14.149 -34.637 1.00 34.69 477 SER A O 1
ATOM 3765 N N . LEU A 1 478 ? -19.153 -13.971 -32.557 1.00 35.19 478 LEU A N 1
ATOM 3766 C CA . LEU A 1 478 ? -17.925 -13.260 -32.953 1.00 35.19 478 LEU A CA 1
ATOM 3767 C C . LEU A 1 478 ? -16.727 -13.691 -32.091 1.00 35.19 478 LEU A C 1
ATOM 3769 O O . LEU A 1 478 ? -16.216 -12.942 -31.265 1.00 35.19 478 LEU A O 1
ATOM 3773 N N . LEU A 1 479 ? -16.261 -14.925 -32.305 1.00 34.97 479 LEU A N 1
ATOM 3774 C CA . LEU A 1 479 ? -14.901 -15.344 -31.929 1.00 34.97 479 LEU A CA 1
ATOM 3775 C C . LEU A 1 479 ? -13.933 -15.358 -33.124 1.00 34.97 479 LEU A C 1
ATOM 3777 O O . LEU A 1 479 ? -12.777 -15.734 -32.973 1.00 34.97 479 LEU A O 1
ATOM 3781 N N . SER A 1 480 ? -14.354 -14.898 -34.305 1.00 32.88 480 SER A N 1
ATOM 3782 C CA . SER A 1 480 ? -13.489 -14.861 -35.486 1.00 32.88 480 SER A CA 1
ATOM 3783 C C . SER A 1 480 ? -13.749 -13.624 -36.339 1.00 32.88 480 SER A C 1
ATOM 3785 O O . SER A 1 480 ? -14.386 -13.729 -37.372 1.00 32.88 480 SER A O 1
ATOM 3787 N N . THR A 1 481 ? -13.310 -12.455 -35.873 1.00 31.72 481 THR A N 1
ATOM 3788 C CA . THR A 1 481 ? -12.691 -11.378 -36.676 1.00 31.72 481 THR A CA 1
ATOM 3789 C C . THR A 1 481 ? -12.680 -10.095 -35.852 1.00 31.72 481 THR A C 1
ATOM 3791 O O . THR A 1 481 ? -13.728 -9.552 -35.509 1.00 31.72 481 THR A O 1
ATOM 3794 N N . CYS A 1 482 ? -11.484 -9.599 -35.540 1.00 35.47 482 CYS A N 1
ATOM 3795 C CA . CYS A 1 482 ? -11.282 -8.253 -35.022 1.00 35.47 482 CYS A CA 1
ATOM 3796 C C . CYS A 1 482 ? -11.822 -7.226 -36.024 1.00 35.47 482 CYS A C 1
ATOM 3798 O O . CYS A 1 482 ? -11.329 -7.185 -37.147 1.00 35.47 482 CYS A O 1
ATOM 3800 N N . ASN A 1 483 ? -12.791 -6.399 -35.618 1.00 32.66 483 ASN A N 1
ATOM 3801 C CA . ASN A 1 483 ? -12.789 -4.945 -35.831 1.00 32.66 483 ASN A CA 1
ATOM 3802 C C . ASN A 1 483 ? -14.041 -4.289 -35.219 1.00 32.66 483 ASN A C 1
ATOM 3804 O O . ASN A 1 483 ? -15.164 -4.665 -35.525 1.00 32.66 483 ASN A O 1
ATOM 3808 N N . LEU A 1 484 ? -13.801 -3.268 -34.386 1.00 34.88 484 LEU A N 1
ATOM 3809 C CA . LEU A 1 484 ? -14.761 -2.307 -33.819 1.00 34.88 484 LEU A CA 1
ATOM 3810 C C . LEU A 1 484 ? -15.954 -2.868 -33.019 1.00 34.88 484 LEU A C 1
ATOM 3812 O O . LEU A 1 484 ? -17.034 -3.113 -33.548 1.00 34.88 484 LEU A O 1
ATOM 3816 N N . TYR A 1 485 ? -15.829 -2.857 -31.689 1.00 39.47 485 TYR A N 1
ATOM 3817 C CA . TYR A 1 485 ? -17.001 -2.801 -30.812 1.00 39.47 485 TYR A CA 1
ATOM 3818 C C . TYR A 1 485 ? -17.589 -1.380 -30.850 1.00 39.47 485 TYR A C 1
ATOM 3820 O O . TYR A 1 485 ? -17.050 -0.458 -30.235 1.00 39.47 485 TYR A O 1
ATOM 3828 N N . ARG A 1 486 ? -18.695 -1.178 -31.579 1.00 36.25 486 ARG A N 1
ATOM 3829 C CA . ARG A 1 486 ? -19.569 -0.009 -31.383 1.00 36.25 486 ARG A CA 1
ATOM 3830 C C . ARG A 1 486 ? -20.581 -0.344 -30.290 1.00 36.25 486 ARG A C 1
ATOM 3832 O O . ARG A 1 486 ? -21.465 -1.165 -30.500 1.00 36.25 486 ARG A O 1
ATOM 3839 N N . LEU A 1 487 ? -20.460 0.304 -29.134 1.00 37.28 487 LEU A N 1
ATOM 3840 C CA . LEU A 1 487 ? -21.528 0.342 -28.133 1.00 37.28 487 LEU A CA 1
ATOM 3841 C C . LEU A 1 487 ? -22.620 1.306 -28.623 1.00 37.28 487 LEU A C 1
ATOM 3843 O O . LEU A 1 487 ? -22.363 2.503 -28.761 1.00 37.28 487 LEU A O 1
ATOM 3847 N N . TYR A 1 488 ? -23.816 0.787 -28.901 1.00 31.66 488 TYR A N 1
ATOM 3848 C CA . TYR A 1 488 ? -24.999 1.588 -29.223 1.00 31.66 488 TYR A CA 1
ATOM 3849 C C . TYR A 1 488 ? -25.786 1.895 -27.943 1.00 31.66 488 TYR A C 1
ATOM 3851 O O . TYR A 1 488 ? -25.993 1.016 -27.112 1.00 31.66 488 TYR A O 1
ATOM 3859 N N . HIS A 1 489 ? -26.243 3.140 -27.798 1.00 31.08 489 HIS A N 1
ATOM 3860 C CA . HIS A 1 489 ? -27.276 3.513 -26.831 1.00 31.08 489 HIS A CA 1
ATOM 3861 C C . HIS A 1 489 ? -28.594 3.661 -27.597 1.00 31.08 489 HIS A C 1
ATOM 3863 O O . HIS A 1 489 ? -28.673 4.492 -28.500 1.00 31.08 489 HIS A O 1
ATOM 3869 N N . TYR A 1 490 ? -29.611 2.877 -27.235 1.00 29.36 490 TYR A N 1
ATOM 3870 C CA . TYR A 1 490 ? -30.988 3.112 -27.667 1.00 29.36 490 TYR A CA 1
ATOM 3871 C C . TYR A 1 490 ? -31.625 4.094 -26.679 1.00 29.36 490 TYR A C 1
ATOM 3873 O O . TYR A 1 490 ? -31.626 3.852 -25.472 1.00 29.36 490 TYR A O 1
ATOM 3881 N N . THR A 1 491 ? -32.119 5.227 -27.168 1.00 29.03 491 THR A N 1
ATOM 3882 C CA . THR A 1 491 ? -33.006 6.102 -26.397 1.00 29.03 491 THR A CA 1
ATOM 3883 C C . THR A 1 491 ? -34.431 5.784 -26.818 1.00 29.03 491 THR A C 1
ATOM 3885 O O . THR A 1 491 ? -34.813 6.116 -27.937 1.00 29.03 491 THR A O 1
ATOM 3888 N N . GLU A 1 492 ? -35.210 5.138 -25.951 1.00 31.41 492 GLU A N 1
ATOM 3889 C CA . GLU A 1 492 ? -36.666 5.128 -26.097 1.00 31.41 492 GLU A CA 1
ATOM 3890 C C . GLU A 1 492 ? -37.172 6.561 -25.908 1.00 31.41 492 GLU A C 1
ATOM 3892 O O . GLU A 1 492 ? -37.219 7.076 -24.791 1.00 31.41 492 GLU A O 1
ATOM 3897 N N . SER A 1 493 ? -37.525 7.225 -27.006 1.00 29.36 493 SER A N 1
ATOM 3898 C CA . SER A 1 493 ? -38.532 8.279 -26.972 1.00 29.36 493 SER A CA 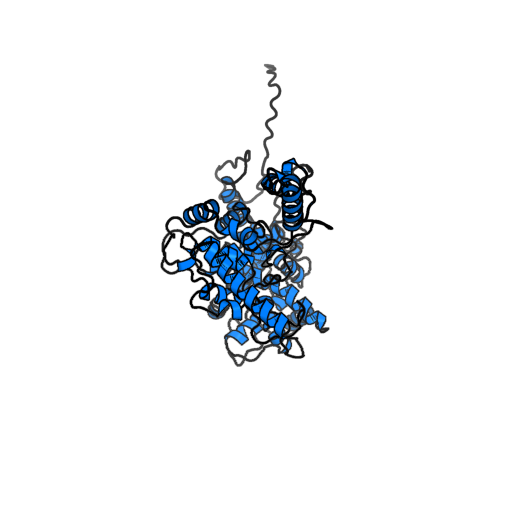1
ATOM 3899 C C . SER A 1 493 ? -39.878 7.616 -27.238 1.00 29.36 493 SER A C 1
ATOM 3901 O O . SER A 1 493 ? -40.127 7.137 -28.345 1.00 29.36 493 SER A O 1
ATOM 3903 N N . GLN A 1 494 ? -40.741 7.565 -26.224 1.00 37.59 494 GLN A N 1
ATOM 3904 C CA . GLN A 1 494 ? -42.172 7.466 -26.477 1.00 37.59 494 GLN A CA 1
ATOM 3905 C C . GLN A 1 494 ? -42.598 8.761 -27.166 1.00 37.59 494 GLN A C 1
ATOM 3907 O O . GLN A 1 494 ? -42.636 9.785 -26.500 1.00 37.59 494 GLN A O 1
ATOM 3912 N N . GLU A 1 495 ? -42.852 8.717 -28.473 1.00 34.62 495 GLU A N 1
ATOM 3913 C CA . GLU A 1 495 ? -43.770 9.625 -29.173 1.00 34.62 495 GLU A CA 1
ATOM 3914 C C . GLU A 1 495 ? -43.999 9.128 -30.617 1.00 34.62 495 GLU A C 1
ATOM 3916 O O . GLU A 1 495 ? -43.068 8.958 -31.401 1.00 34.62 495 GLU A O 1
ATOM 3921 N N . ASP A 1 496 ? -45.273 8.845 -30.900 1.00 32.00 496 ASP A N 1
ATOM 3922 C CA . ASP A 1 496 ? -45.972 8.795 -32.188 1.00 32.00 496 ASP A CA 1
ATOM 3923 C C . ASP A 1 496 ? -45.469 7.892 -33.328 1.00 32.00 496 ASP A C 1
ATOM 3925 O O . ASP A 1 496 ? -44.844 8.307 -34.304 1.00 32.00 496 ASP A O 1
ATOM 3929 N N . LEU A 1 497 ? -45.954 6.646 -33.298 1.00 27.36 497 LEU A N 1
ATOM 3930 C CA . LEU A 1 497 ? -46.141 5.819 -34.490 1.00 27.36 497 LEU A CA 1
ATOM 3931 C C . LEU A 1 497 ? -47.396 6.304 -35.248 1.00 27.36 497 LEU A C 1
ATOM 3933 O O . LEU A 1 497 ? -48.486 5.752 -35.100 1.00 27.36 497 LEU A O 1
ATOM 3937 N N . GLN A 1 498 ? -47.256 7.340 -36.082 1.00 28.25 498 GLN A N 1
ATOM 3938 C CA . GLN A 1 498 ? -48.216 7.561 -37.166 1.00 28.25 498 GLN A CA 1
ATOM 3939 C C . GLN A 1 498 ? -47.931 6.565 -38.295 1.00 28.25 498 GLN A C 1
ATOM 3941 O O . GLN A 1 498 ? -46.974 6.684 -39.056 1.00 28.25 498 GLN A O 1
ATOM 3946 N N . LEU A 1 499 ? -48.796 5.556 -38.386 1.00 28.69 499 LEU A N 1
ATOM 3947 C CA . LEU A 1 499 ? -48.939 4.684 -39.545 1.00 28.69 499 LEU A CA 1
ATOM 3948 C C . LEU A 1 499 ? -49.451 5.503 -40.738 1.00 28.69 499 LEU A C 1
ATOM 3950 O O . LEU A 1 499 ? -50.654 5.698 -40.892 1.00 28.69 499 LEU A O 1
ATOM 3954 N N . THR A 1 500 ? -48.557 5.930 -41.626 1.00 27.06 500 THR A N 1
ATOM 3955 C CA . THR A 1 500 ? -48.923 6.234 -43.015 1.00 27.06 500 THR A CA 1
ATOM 3956 C C . THR A 1 500 ? -48.536 5.065 -43.905 1.00 27.06 500 THR A C 1
ATOM 3958 O O . THR A 1 500 ? -47.389 4.900 -44.311 1.00 27.06 500 THR A O 1
ATOM 3961 N N . THR A 1 501 ? -49.535 4.239 -44.197 1.00 31.30 501 THR A N 1
ATOM 3962 C CA . THR A 1 501 ? -49.585 3.342 -45.350 1.00 31.30 501 THR A CA 1
ATOM 3963 C C . THR A 1 501 ? -49.544 4.143 -46.647 1.00 31.30 501 THR A C 1
ATOM 3965 O O . THR A 1 501 ? -50.471 4.902 -46.926 1.00 31.30 501 THR A O 1
ATOM 3968 N N . THR A 1 502 ? -48.561 3.870 -47.502 1.00 26.59 502 THR A N 1
ATOM 3969 C CA . THR A 1 502 ? -48.675 4.117 -48.945 1.00 26.59 502 THR A CA 1
ATOM 3970 C C . THR A 1 502 ? -48.197 2.882 -49.701 1.00 26.59 502 THR A C 1
ATOM 3972 O O . THR A 1 502 ? -47.042 2.473 -49.615 1.00 26.59 502 THR A O 1
ATOM 3975 N N . ARG A 1 503 ? -49.146 2.252 -50.401 1.00 29.23 503 ARG A N 1
ATOM 3976 C CA . ARG A 1 503 ? -48.941 1.201 -51.404 1.00 29.23 503 ARG A CA 1
ATOM 3977 C C . ARG A 1 503 ? -48.606 1.838 -52.759 1.00 29.23 503 ARG A C 1
ATOM 3979 O O . ARG A 1 503 ? -49.278 2.799 -53.117 1.00 29.23 503 ARG A O 1
ATOM 3986 N N . SER A 1 504 ? -47.711 1.166 -53.502 1.00 30.30 504 SER A N 1
ATOM 3987 C CA . SER A 1 504 ? -47.484 1.157 -54.972 1.00 30.30 504 SER A CA 1
ATOM 3988 C C . SER A 1 504 ? -47.159 2.501 -55.649 1.00 30.30 504 SER A C 1
ATOM 3990 O O . SER A 1 504 ? -47.791 3.506 -55.361 1.00 30.30 504 SER A O 1
ATOM 3992 N N . LEU A 1 505 ? -46.213 2.595 -56.587 1.00 39.50 505 LEU A N 1
ATOM 3993 C CA . LEU A 1 505 ? -45.747 1.639 -57.607 1.00 39.50 505 LEU A CA 1
ATOM 3994 C C . LEU A 1 505 ? -44.254 1.313 -57.517 1.00 39.50 505 LEU A C 1
ATOM 3996 O O . LEU A 1 505 ? -43.478 2.222 -57.149 1.00 39.50 505 LEU A O 1
#

Foldseek 3Di:
DVVVVLVVLQVVVCVVQVHRDDPVCSVPVCVVVVVQVPPPPPPVPPPPDDPPPPFDDFDAPCLFFVDPCFLLCLLLQLLLLQLVCVLVVFDGLQQLLVLQLQCHQSPPSHRDGQNCLQRLLNLPGQANVLCCQQQNLLLLLALLNQLLVCLCLQQLDGDLQVVLSVPDRRLSSDPALVSSQVSVVVLVVQLVVQCVVVVHDPDPCSSVGPPRGDRGDQCSVNDGDLSNHCWRWDDDDSSIDTDRNCRNSVLSRDPVNSVLSCVQLPVVRSHQLVPDPDDAAALVSQLVSQLVSVRPPCNDDVSSNVRSVSCCSSNRHPYDDLLVLLQVCLVVCVAQLVVLLVLSNTDPVSGSLSSSLSSLLQLLQCVVQADPVSCVSSVRDNSSSSSSSSNSVVSQVSLVVVVHGSSVVSVVLLVPDDDADRCQCVDSVPSNHTSGHSDDDSVSSVVSSVVSVVSVVVVVVVCVVPDDPFFDDDDDDPPDDDDDDDGDGDDDDPDDPPDDDDDDD

Organism: NCBI:txid2862362

Radius of gyration: 27.23 Å; chains: 1; bounding box: 79×52×100 Å

Sequence (505 aa):
MAQSARLVHRGLLELHYGVALNDEHYLNPNLLYDEAQEAPILDKRQKGGRKRTVLYQPPTINSLLPDKDAPHLGAIALLLRERCNELRDFPAGDPLLLNVLQGRHPTQGRVQFDRDQTDPARQFSNYAQLLIRSLPPSKLTERQGISRLLAYMGTGQGNKTLDFLLNGKFPMAFNDLMECVAHFEAAELNNITILADYHAGASSRATSLAGYKQTFNACIWGQASNHLLLQPTIGKGDHKRKYTLLEKFGPYFSERVQTLWCGFLGDLLGKNPETYTGDKKSWADALKFIIDLKVLGFQSGLTPLQFANNLVFLGICTPPAPEEVGAWIASNKTLGAYNGLTQLGFNLNTGYASIVAAYLVVYNHLDTHLCDDDKKRLGFGTLFVEHLLCKVGRWEYRLRLQKHDFLSMARQARANSGAWVKGANCRRANHQAFCIPLDIEDKSIQTAIDSCMVGFVRLLLRSSHIFFSGCYIEHSSLLSTCNLYRLYHYTESQEDLQLTTTRSL

pLDDT: mean 84.96, std 19.99, range [26.59, 98.69]